Protein AF-A0A7S3Q8K6-F1 (afdb_monomer_lite)

Foldseek 3Di:
DVPDDPVVVVVVLVVLLVVCVVPLVADHLLLLCLLVVLLVLVVVVVVPPPDDPPDDPVVVVVSVVVNLVSLLSSLLSLLVLLLNLLSLLLVLLVLLLCLLVPQPPPVVPPPPPPPPDDDDDDDDDDDDDDDDDDDDDDDDPDDDQPDWPQDQPLVVLVVPVPPDPDDPVNVVVLSVVLVVLSVLLSVLSVVSSVLSVVLSVLSVVCVDPPDCLSVVVDLVSLVVSLVSLVVNLVSCVCVQVSLLSNVVSLVSNLVSVVPPPPPPPPPPDDDPDPPPPPSSVSSVVSDDLVSSLSSVLSSVSSNLSSQQSNQVSVVNSSRQKDAQDFPVVLLVLLQVLLQLQLCVQQVAWAAEAEAEDDDDPPDDPPPPPPPPDPPDCPPPPDTDTFIGRSVLSSLLSNLLSNVQRVQQSCQLVVVPPVDDPPPPVPPPDHGHHWYWYWYQDPVNFWTKTKTWHLGPALDCPLVPSVSPPPPPPVPDDPDPDPPVVVVVVSQVLLLRAQNFSPSIADRPPVCVVPPDPRHDDSRHSSHSNNSSQSSLVSQVKGKGKDWFWLDDDCPPPPPPCPPPPPPDSGRSTHMMIMITHTGPVPPVVSD

Radius of gyration: 29.67 Å; chains: 1; bounding box: 73×96×72 Å

Structure (mmCIF, N/CA/C/O backbone):
data_AF-A0A7S3Q8K6-F1
#
_entry.id   AF-A0A7S3Q8K6-F1
#
loop_
_atom_site.group_PDB
_atom_site.id
_atom_site.type_symbol
_atom_site.label_atom_id
_atom_site.label_alt_id
_atom_site.label_comp_id
_atom_site.label_asym_id
_atom_site.label_entity_id
_atom_site.label_seq_id
_atom_site.pdbx_PDB_ins_code
_atom_site.Cartn_x
_atom_site.Cartn_y
_atom_site.Cartn_z
_atom_site.occupancy
_atom_site.B_iso_or_equiv
_atom_site.auth_seq_id
_atom_site.auth_comp_id
_atom_site.auth_asym_id
_atom_site.auth_atom_id
_atom_site.pdbx_PDB_model_num
ATOM 1 N N . MET A 1 1 ? -14.449 27.231 9.984 1.00 42.22 1 MET A N 1
ATOM 2 C CA . MET A 1 1 ? -13.108 27.428 9.385 1.00 42.22 1 MET A CA 1
ATOM 3 C C . MET A 1 1 ? -13.093 28.209 8.059 1.00 42.22 1 MET A C 1
ATOM 5 O O . MET A 1 1 ? -12.146 28.959 7.865 1.00 42.22 1 MET A O 1
ATOM 9 N N . ASN A 1 2 ? -14.079 28.107 7.148 1.00 32.09 2 ASN A N 1
ATOM 10 C CA . ASN A 1 2 ? -14.078 28.742 5.793 1.00 32.09 2 ASN A CA 1
ATOM 11 C C . ASN A 1 2 ? -14.050 30.275 5.711 1.00 32.09 2 ASN A C 1
ATOM 13 O O . ASN A 1 2 ? -13.912 30.811 4.622 1.00 32.09 2 ASN A O 1
ATOM 17 N N . LYS A 1 3 ? -14.117 30.974 6.846 1.00 50.56 3 LYS A N 1
ATOM 18 C CA . LYS A 1 3 ? -14.013 32.439 6.912 1.00 50.56 3 LYS A CA 1
ATOM 19 C C . LYS A 1 3 ? -12.673 32.940 7.462 1.00 50.56 3 LYS A C 1
ATOM 21 O O . LYS A 1 3 ? -12.467 34.145 7.524 1.00 50.56 3 LYS A O 1
ATOM 26 N N . LEU A 1 4 ? -11.785 32.041 7.897 1.00 43.62 4 LEU A N 1
ATOM 27 C CA . LEU A 1 4 ? -10.472 32.429 8.409 1.00 43.62 4 LEU A CA 1
ATOM 28 C C . LEU A 1 4 ? -9.488 32.633 7.248 1.00 43.62 4 LEU A C 1
ATOM 30 O O . LEU A 1 4 ? -9.479 31.808 6.330 1.00 43.62 4 LEU A O 1
ATOM 34 N N . PRO A 1 5 ? -8.641 33.677 7.299 1.00 60.69 5 PRO A N 1
ATOM 35 C CA . PRO A 1 5 ? -7.543 33.853 6.361 1.00 60.69 5 PRO A CA 1
ATOM 36 C C . PRO A 1 5 ? -6.658 32.594 6.297 1.00 60.69 5 PRO A C 1
ATOM 38 O O . PRO A 1 5 ? -6.371 32.019 7.354 1.00 60.69 5 PRO A O 1
ATOM 41 N N . PRO A 1 6 ? -6.171 32.191 5.106 1.00 50.78 6 PRO A N 1
ATOM 42 C CA . PRO A 1 6 ? -5.365 30.978 4.921 1.00 50.78 6 PRO A CA 1
ATOM 43 C C . PRO A 1 6 ? -4.193 30.865 5.900 1.00 50.78 6 PRO A C 1
ATOM 45 O O . PRO A 1 6 ? -3.939 29.801 6.446 1.00 50.78 6 PRO A O 1
ATOM 48 N N . ARG A 1 7 ? -3.552 31.996 6.213 1.00 44.56 7 ARG A N 1
ATOM 49 C CA . ARG A 1 7 ? -2.407 32.086 7.129 1.00 44.56 7 ARG A CA 1
ATOM 50 C C . ARG A 1 7 ? -2.753 31.761 8.589 1.00 44.56 7 ARG A C 1
ATOM 52 O O . ARG A 1 7 ? -1.961 31.147 9.288 1.00 44.56 7 ARG A O 1
ATOM 59 N N . ILE A 1 8 ? -3.950 32.137 9.047 1.00 52.38 8 ILE A N 1
ATOM 60 C CA . ILE A 1 8 ? -4.422 31.831 10.410 1.00 52.38 8 ILE A CA 1
ATOM 61 C C . ILE A 1 8 ? -4.843 30.363 10.504 1.00 52.38 8 ILE A C 1
ATOM 63 O O . ILE A 1 8 ? -4.612 29.712 11.520 1.00 52.38 8 ILE A O 1
ATOM 67 N N . ARG A 1 9 ? -5.429 29.829 9.427 1.00 62.19 9 ARG A N 1
ATOM 68 C CA . ARG A 1 9 ? -5.769 28.408 9.338 1.00 62.19 9 ARG A CA 1
ATOM 69 C C . ARG A 1 9 ? -4.509 27.534 9.326 1.00 62.19 9 ARG A C 1
ATOM 71 O O . ARG A 1 9 ? -4.466 26.568 10.077 1.00 62.19 9 ARG A O 1
ATOM 78 N N . ALA A 1 10 ? -3.496 27.918 8.548 1.00 55.72 10 ALA A N 1
ATOM 79 C CA . ALA A 1 10 ? -2.195 27.256 8.516 1.00 55.72 10 ALA A CA 1
ATOM 80 C C . ALA A 1 10 ? -1.530 27.271 9.898 1.00 55.72 10 ALA A C 1
ATOM 82 O O . ALA A 1 10 ? -1.196 26.211 10.402 1.00 55.72 10 ALA A O 1
ATOM 83 N N . ASN A 1 11 ? -1.477 28.421 10.583 1.00 51.22 11 ASN A N 1
ATOM 84 C CA . ASN A 1 11 ? -0.905 28.491 11.932 1.00 51.22 11 ASN A CA 1
ATOM 85 C C . ASN A 1 11 ? -1.655 27.613 12.950 1.00 51.22 11 ASN A C 1
ATOM 87 O O . ASN A 1 11 ? -1.021 26.978 13.787 1.00 51.22 11 ASN A O 1
ATOM 91 N N . LEU A 1 12 ? -2.992 27.545 12.903 1.00 56.09 12 LEU A N 1
ATOM 92 C CA . LEU A 1 12 ? -3.768 26.673 13.802 1.00 56.09 12 LEU A CA 1
ATOM 93 C C . LEU A 1 12 ? -3.496 25.183 13.546 1.00 56.09 12 LEU A C 1
ATOM 95 O O . LEU A 1 12 ? -3.370 24.415 14.499 1.00 56.09 12 LEU A O 1
ATOM 99 N N . LEU A 1 13 ? -3.370 24.788 12.277 1.00 55.34 13 LEU A N 1
ATOM 100 C CA . LEU A 1 13 ? -3.016 23.421 11.888 1.00 55.34 13 LEU A CA 1
ATOM 101 C C . LEU A 1 13 ? -1.564 23.091 12.258 1.00 55.34 13 LEU A C 1
ATOM 103 O O . LEU A 1 13 ? -1.301 22.029 12.813 1.00 55.34 13 LEU A O 1
ATOM 107 N N . GLU A 1 14 ? -0.643 24.027 12.050 1.00 53.69 14 GLU A N 1
ATOM 108 C CA . GLU A 1 14 ? 0.784 23.883 12.334 1.00 53.69 14 GLU A CA 1
ATOM 109 C C . GLU A 1 14 ? 1.073 23.796 13.842 1.00 53.69 14 GLU A C 1
ATOM 111 O O . GLU A 1 14 ? 1.878 22.975 14.282 1.00 53.69 14 GLU A O 1
ATOM 116 N N . THR A 1 15 ? 0.363 24.578 14.665 1.00 54.69 15 THR A N 1
ATOM 117 C CA . THR A 1 15 ? 0.493 24.510 16.134 1.00 54.69 15 THR A CA 1
ATOM 118 C C . THR A 1 15 ? -0.028 23.175 16.676 1.00 54.69 15 THR A C 1
ATOM 120 O O . THR A 1 15 ? 0.533 22.638 17.629 1.00 54.69 15 THR A O 1
ATOM 123 N N . SER A 1 16 ? -1.066 22.613 16.045 1.00 52.41 16 SER A N 1
ATOM 124 C CA . SER A 1 16 ? -1.555 21.264 16.349 1.00 52.41 16 SER A CA 1
ATOM 125 C C . SER A 1 16 ? -0.535 20.200 15.913 1.00 52.41 16 SER A C 1
ATOM 127 O O . SER A 1 16 ? -0.151 19.343 16.709 1.00 52.41 16 SER A O 1
ATOM 129 N N . ALA A 1 17 ? -0.005 20.305 14.689 1.00 50.56 17 ALA A N 1
ATOM 130 C CA . ALA A 1 17 ? 0.913 19.332 14.095 1.00 50.56 17 ALA A CA 1
ATOM 131 C C . ALA A 1 17 ? 2.266 19.225 14.826 1.00 50.56 17 ALA A C 1
ATOM 133 O O . ALA A 1 17 ? 2.722 18.114 15.104 1.00 50.56 17 ALA A O 1
ATOM 134 N N . ARG A 1 18 ? 2.881 20.350 15.225 1.00 50.09 18 ARG A N 1
ATOM 135 C CA . ARG A 1 18 ? 4.194 20.356 15.910 1.00 50.09 18 ARG A CA 1
ATOM 136 C C . ARG A 1 18 ? 4.176 19.677 17.288 1.00 50.09 18 ARG A C 1
ATOM 138 O O . ARG A 1 18 ? 5.214 19.215 17.758 1.00 50.09 18 ARG A O 1
ATOM 145 N N . GLY A 1 19 ? 3.014 19.577 17.939 1.00 52.34 19 GLY A N 1
ATOM 146 C CA . GLY A 1 19 ? 2.851 18.814 19.184 1.00 52.34 19 GLY A CA 1
ATOM 147 C C . GLY A 1 19 ? 2.767 17.292 18.985 1.00 52.34 19 GLY A C 1
ATOM 148 O O . GLY A 1 19 ? 3.003 16.540 19.929 1.00 52.34 19 GLY A O 1
ATOM 149 N N . LEU A 1 20 ? 2.451 16.834 17.768 1.00 52.62 20 LEU A N 1
ATOM 150 C CA . LEU A 1 20 ? 2.097 15.444 17.440 1.00 52.62 20 LEU A CA 1
ATOM 151 C C . LEU A 1 20 ? 3.208 14.665 16.712 1.00 52.62 20 LEU A C 1
ATOM 153 O O . LEU A 1 20 ? 3.202 13.430 16.693 1.00 52.62 20 LEU A O 1
ATOM 157 N N . GLU A 1 21 ? 4.192 15.362 16.146 1.00 46.91 21 GLU A N 1
ATOM 158 C CA . GLU A 1 21 ? 5.184 14.795 15.222 1.00 46.91 21 GLU A CA 1
ATOM 159 C C . GLU A 1 21 ? 6.129 13.755 15.862 1.00 46.91 21 GLU A C 1
ATOM 161 O O . GLU A 1 21 ? 6.560 12.811 15.204 1.00 46.91 21 GLU A O 1
ATOM 166 N N . ARG A 1 22 ? 6.368 13.819 17.182 1.00 48.41 22 ARG A N 1
ATOM 167 C CA . ARG A 1 22 ? 7.194 12.815 17.894 1.00 48.41 22 ARG A CA 1
ATOM 168 C C . ARG A 1 22 ? 6.518 11.445 18.055 1.00 48.41 22 ARG A C 1
ATOM 170 O O . ARG A 1 22 ? 7.183 10.493 18.456 1.00 48.41 22 ARG A O 1
ATOM 177 N N . THR A 1 23 ? 5.225 11.328 17.747 1.00 49.00 23 THR A N 1
ATOM 178 C CA . THR A 1 23 ? 4.439 10.091 17.919 1.00 49.00 23 THR A CA 1
ATOM 179 C C . THR A 1 23 ? 3.960 9.443 16.620 1.00 49.00 23 THR A C 1
ATOM 181 O O . THR A 1 23 ? 3.439 8.339 16.684 1.00 49.00 23 THR A O 1
ATOM 184 N N . ALA A 1 24 ? 4.142 10.064 15.450 1.00 50.25 24 ALA A N 1
ATOM 185 C CA . ALA A 1 24 ? 3.510 9.595 14.208 1.00 50.25 24 ALA A CA 1
ATOM 186 C C . ALA A 1 24 ? 4.113 8.290 13.633 1.00 50.25 24 ALA A C 1
ATOM 188 O O . ALA A 1 24 ? 3.388 7.459 13.079 1.00 50.25 24 ALA A O 1
ATOM 189 N N . ASN A 1 25 ? 5.423 8.073 13.819 1.00 47.22 25 ASN A N 1
ATOM 190 C CA . ASN A 1 25 ? 6.158 6.971 13.173 1.00 47.22 25 ASN A CA 1
ATOM 191 C C . ASN A 1 25 ? 6.087 5.627 13.912 1.00 47.22 25 ASN A C 1
ATOM 193 O O . ASN A 1 25 ? 6.536 4.609 13.388 1.00 47.22 25 ASN A O 1
ATOM 197 N N . LYS A 1 26 ? 5.508 5.599 15.112 1.00 60.53 26 LYS A N 1
ATOM 198 C CA . LYS A 1 26 ? 5.136 4.365 15.808 1.00 60.53 26 LYS A CA 1
ATOM 199 C C . LYS A 1 26 ? 3.640 4.421 16.039 1.00 60.53 26 LYS A C 1
ATOM 201 O O . LYS A 1 26 ? 3.108 5.480 16.351 1.00 60.53 26 LYS A O 1
ATOM 206 N N . TRP A 1 27 ? 2.954 3.295 15.889 1.00 65.25 27 TRP A N 1
ATOM 207 C CA . TRP A 1 27 ? 1.574 3.205 16.345 1.00 65.25 27 TRP A CA 1
ATOM 208 C C . TRP A 1 27 ? 1.502 3.718 17.779 1.00 65.25 27 TRP A C 1
ATOM 210 O O . TRP A 1 27 ? 2.270 3.262 18.632 1.00 65.25 27 TRP A O 1
ATOM 220 N N . SER A 1 28 ? 0.630 4.694 18.048 1.00 71.00 28 SER A N 1
ATOM 221 C CA . SER A 1 28 ? 0.503 5.180 19.414 1.00 71.00 28 SER A CA 1
ATOM 222 C C . SER A 1 28 ? 0.122 3.988 20.292 1.00 71.00 28 SER A C 1
ATOM 224 O O . SER A 1 28 ? -0.786 3.226 19.950 1.00 71.00 28 SER A O 1
ATOM 226 N N . LEU A 1 29 ? 0.815 3.801 21.423 1.00 62.38 29 LEU A N 1
ATOM 227 C CA . LEU A 1 29 ? 0.510 2.712 22.365 1.00 62.38 29 LEU A CA 1
ATOM 228 C C . LEU A 1 29 ? -0.980 2.702 22.733 1.00 62.38 29 LEU A C 1
ATOM 230 O O . LEU A 1 29 ? -1.566 1.655 22.959 1.00 62.38 29 LEU A O 1
ATOM 234 N N . ARG A 1 30 ? -1.621 3.878 22.706 1.00 67.50 30 ARG A N 1
ATOM 235 C CA . ARG A 1 30 ? -3.065 4.048 22.885 1.00 67.50 30 ARG A CA 1
ATOM 236 C C . ARG A 1 30 ? -3.895 3.405 21.775 1.00 67.50 30 ARG A C 1
ATOM 238 O O . ARG A 1 30 ? -4.901 2.789 22.097 1.00 67.50 30 ARG A O 1
ATOM 245 N N . SER A 1 31 ? -3.501 3.537 20.510 1.00 72.25 31 SER A N 1
ATOM 246 C CA . SER A 1 31 ? -4.203 2.914 19.380 1.00 72.25 31 SER A CA 1
ATOM 247 C C . SER A 1 31 ? -4.025 1.401 19.378 1.00 72.25 31 SER A C 1
ATOM 249 O O . SER A 1 31 ? -5.006 0.681 19.223 1.00 72.25 31 SER A O 1
ATOM 251 N N . LEU A 1 32 ? -2.806 0.914 19.639 1.00 71.88 32 LEU A N 1
ATOM 252 C CA . LEU A 1 32 ? -2.547 -0.521 19.798 1.00 71.88 32 LEU A CA 1
ATOM 253 C C . LEU A 1 32 ? -3.341 -1.098 20.974 1.00 71.88 32 LEU A C 1
ATOM 255 O O . LEU A 1 32 ? -4.030 -2.102 20.819 1.00 71.88 32 LEU A O 1
ATOM 259 N N . ALA A 1 33 ? -3.324 -0.418 22.122 1.00 71.12 33 ALA A N 1
ATOM 260 C CA . ALA A 1 33 ? -4.120 -0.808 23.278 1.00 71.12 33 ALA A CA 1
ATOM 261 C C . ALA A 1 33 ? -5.624 -0.765 22.977 1.00 71.12 33 ALA A C 1
ATOM 263 O O . ALA A 1 33 ? -6.343 -1.659 23.407 1.00 71.12 33 ALA A O 1
ATOM 264 N N . ALA A 1 34 ? -6.113 0.227 22.227 1.00 71.25 34 ALA A N 1
ATOM 265 C CA . ALA A 1 34 ? -7.521 0.312 21.842 1.00 71.25 34 ALA A CA 1
ATOM 266 C C . ALA A 1 34 ? -7.939 -0.852 20.930 1.00 71.25 34 ALA A C 1
ATOM 268 O O . ALA A 1 34 ? -9.002 -1.430 21.150 1.00 71.25 34 ALA A O 1
ATOM 269 N N . MET A 1 35 ? -7.090 -1.238 19.972 1.00 75.12 35 MET A N 1
ATOM 270 C CA . MET A 1 35 ? -7.320 -2.422 19.137 1.00 75.12 35 MET A CA 1
ATOM 271 C C . MET A 1 35 ? -7.291 -3.717 19.960 1.00 75.12 35 MET A C 1
ATOM 273 O O . MET A 1 35 ? -8.121 -4.596 19.745 1.00 75.12 35 MET A O 1
ATOM 277 N N . ASN A 1 36 ? -6.380 -3.823 20.934 1.00 73.06 36 ASN A N 1
ATOM 278 C CA . ASN A 1 36 ? -6.221 -5.022 21.762 1.00 73.06 36 ASN A CA 1
ATOM 279 C C . ASN A 1 36 ? -7.318 -5.167 22.841 1.00 73.06 36 ASN A C 1
ATOM 281 O O . ASN A 1 36 ? -7.787 -6.266 23.131 1.00 73.06 36 ASN A O 1
ATOM 285 N N . MET A 1 37 ? -7.791 -4.055 23.420 1.00 70.94 37 MET A N 1
ATOM 286 C CA . MET A 1 37 ? -8.821 -4.042 24.473 1.00 70.94 37 MET A CA 1
ATOM 287 C C . MET A 1 37 ? -10.112 -4.764 24.065 1.00 70.94 37 MET A C 1
ATOM 289 O O . MET A 1 37 ? -10.797 -5.309 24.932 1.00 70.94 37 MET A O 1
ATOM 293 N N . ASN A 1 38 ? -10.442 -4.776 22.772 1.00 62.66 38 ASN A N 1
ATOM 294 C CA . ASN A 1 38 ? -11.654 -5.418 22.274 1.00 62.66 38 ASN A CA 1
ATOM 295 C C . ASN A 1 38 ? -11.494 -6.930 22.032 1.00 62.66 38 ASN A C 1
ATOM 297 O O . ASN A 1 38 ? -12.468 -7.672 22.164 1.00 62.66 38 ASN A O 1
ATOM 301 N N . VAL A 1 39 ? -10.275 -7.393 21.739 1.00 64.56 39 VAL A N 1
ATOM 302 C CA . VAL A 1 39 ? -9.968 -8.822 21.556 1.00 64.56 39 VAL A CA 1
ATOM 303 C C . VAL A 1 39 ? -10.173 -9.568 22.879 1.00 64.56 39 VAL A C 1
ATOM 305 O O . VAL A 1 39 ? -11.011 -10.465 22.976 1.00 64.56 39 VAL A O 1
ATOM 308 N N . ASN A 1 40 ? -9.537 -9.081 23.948 1.00 65.31 40 ASN A N 1
ATOM 309 C CA . ASN A 1 40 ? -9.580 -9.704 25.276 1.00 65.31 40 ASN A CA 1
ATOM 310 C C . ASN A 1 40 ? -10.982 -9.732 25.917 1.00 65.31 40 ASN A C 1
ATOM 312 O O . ASN A 1 40 ? -11.288 -10.611 26.728 1.00 65.31 40 ASN A O 1
ATOM 316 N N . ALA A 1 41 ? -11.834 -8.745 25.616 1.00 65.75 41 ALA A N 1
ATOM 317 C CA . ALA A 1 41 ? -13.193 -8.689 26.157 1.00 65.75 41 ALA A CA 1
ATOM 318 C C . ALA A 1 41 ? -14.074 -9.820 25.601 1.00 65.75 41 ALA A C 1
ATOM 320 O O . ALA A 1 41 ? -14.895 -10.383 26.328 1.00 65.75 41 ALA A O 1
ATOM 321 N N . ASN A 1 42 ? -13.864 -10.179 24.335 1.00 59.41 42 ASN A N 1
ATOM 322 C CA . ASN A 1 42 ? -14.676 -11.156 23.620 1.00 59.41 42 ASN A CA 1
ATOM 323 C C . ASN A 1 42 ? -14.200 -12.599 23.813 1.00 59.41 42 ASN A C 1
ATOM 325 O O . ASN A 1 42 ? -15.044 -13.484 23.925 1.00 59.41 42 ASN A O 1
ATOM 329 N N . GLU A 1 43 ? -12.896 -12.855 23.950 1.00 65.94 43 GLU A N 1
ATOM 330 C CA . GLU A 1 43 ? -12.400 -14.200 24.297 1.00 65.94 43 GLU A CA 1
ATOM 331 C C . GLU A 1 43 ? -13.011 -14.706 25.611 1.00 65.94 43 GLU A C 1
ATOM 333 O O . GLU A 1 43 ? -13.477 -15.844 25.705 1.00 65.94 43 GLU A O 1
ATOM 338 N N . LYS A 1 44 ? -13.133 -13.822 26.611 1.00 66.00 44 LYS A N 1
ATOM 339 C CA . LYS A 1 44 ? -13.817 -14.135 27.877 1.00 66.00 44 LYS A CA 1
ATOM 340 C C . LYS A 1 44 ? -15.310 -14.431 27.691 1.00 66.00 44 LYS A C 1
ATOM 342 O O . LYS A 1 44 ? -15.871 -15.234 28.442 1.00 66.00 44 LYS A O 1
ATOM 347 N N . ALA A 1 45 ? -15.962 -13.802 26.714 1.00 63.22 45 ALA A N 1
ATOM 348 C CA . ALA A 1 45 ? -17.364 -14.065 26.394 1.00 63.22 45 ALA A CA 1
ATOM 349 C C . ALA A 1 45 ? -17.544 -15.426 25.697 1.00 63.22 45 ALA A C 1
ATOM 351 O O . ALA A 1 45 ? -18.447 -16.175 26.066 1.00 63.22 45 ALA A O 1
ATOM 352 N N . CYS A 1 46 ? -16.660 -15.792 24.763 1.00 59.28 46 CYS A N 1
ATOM 353 C CA . CYS A 1 46 ? -16.692 -17.098 24.096 1.00 59.28 46 CYS A CA 1
ATOM 354 C C . CYS A 1 46 ? -16.389 -18.254 25.064 1.00 59.28 46 CYS A C 1
ATOM 356 O O . CYS A 1 46 ? -17.116 -19.248 25.079 1.00 59.28 46 CYS A O 1
ATOM 358 N N . ALA A 1 47 ? -15.389 -18.105 25.939 1.00 66.69 47 ALA A N 1
ATOM 359 C CA . ALA A 1 47 ? -15.010 -19.143 26.903 1.00 66.69 47 ALA A CA 1
ATOM 360 C C . ALA A 1 47 ? -16.083 -19.418 27.983 1.00 66.69 47 ALA A C 1
ATOM 362 O O . ALA A 1 47 ? -16.112 -20.496 28.574 1.00 66.69 47 ALA A O 1
ATOM 363 N N . SER A 1 48 ? -16.988 -18.467 28.248 1.00 62.25 48 SER A N 1
ATOM 364 C CA . SER A 1 48 ? -18.025 -18.590 29.289 1.00 62.25 48 SER A CA 1
ATOM 365 C C . SER A 1 48 ? -19.366 -19.159 28.797 1.00 62.25 48 SER A C 1
ATOM 367 O O . SER A 1 48 ? -20.268 -19.393 29.605 1.00 62.25 48 SER A O 1
ATOM 369 N N . GLY A 1 49 ? -19.506 -19.444 27.497 1.00 55.88 49 GLY A N 1
ATOM 370 C CA . GLY A 1 49 ? -20.770 -19.850 26.870 1.00 55.88 49 GLY A CA 1
ATOM 371 C C . GLY A 1 49 ? -21.300 -21.251 27.217 1.00 55.88 49 GLY A C 1
ATOM 372 O O . GLY A 1 49 ? -22.430 -21.568 26.848 1.00 55.88 49 GLY A O 1
ATOM 373 N N . ALA A 1 50 ? -20.543 -22.096 27.925 1.00 56.25 50 ALA A N 1
ATOM 374 C CA . ALA A 1 50 ? -20.866 -23.524 28.013 1.00 56.25 50 ALA A CA 1
ATOM 375 C C . ALA A 1 50 ? -21.676 -23.985 29.247 1.00 56.25 50 ALA A C 1
ATOM 377 O O . ALA A 1 50 ? -22.223 -25.084 29.198 1.00 56.25 50 ALA A O 1
ATOM 378 N N . THR A 1 51 ? -21.804 -23.224 30.348 1.00 54.50 51 THR A N 1
ATOM 379 C CA . THR A 1 51 ? -22.238 -23.855 31.627 1.00 54.50 51 THR A CA 1
ATOM 380 C C . THR A 1 51 ? -23.319 -23.179 32.478 1.00 54.50 51 THR A C 1
ATOM 382 O O . THR A 1 51 ? -23.635 -23.718 33.536 1.00 54.50 51 THR A O 1
ATOM 385 N N . SER A 1 52 ? -23.998 -22.094 32.076 1.00 54.00 52 SER A N 1
ATOM 386 C CA . SER A 1 52 ? -25.091 -21.577 32.931 1.00 54.00 52 SER A CA 1
ATOM 387 C C . SER A 1 52 ? -26.235 -20.879 32.194 1.00 54.00 52 SER A C 1
ATOM 389 O O . SER A 1 52 ? -26.194 -19.684 31.910 1.00 54.00 52 SER A O 1
ATOM 391 N N . LYS A 1 53 ? -27.334 -21.616 31.969 1.00 62.94 53 LYS A N 1
ATOM 392 C CA . LYS A 1 53 ? -28.615 -21.088 31.450 1.00 62.94 53 LYS A CA 1
ATOM 393 C C . LYS A 1 53 ? -29.363 -20.168 32.435 1.00 62.94 53 LYS A C 1
ATOM 395 O O . LYS A 1 53 ? -30.433 -19.672 32.099 1.00 62.94 53 LYS A O 1
ATOM 400 N N . HIS A 1 54 ? -28.811 -19.907 33.622 1.00 62.81 54 HIS A N 1
ATOM 401 C CA . HIS A 1 54 ? -29.418 -19.049 34.647 1.00 62.81 54 HIS A CA 1
ATOM 402 C C . HIS A 1 54 ? -28.613 -17.777 34.938 1.00 62.81 54 HIS A C 1
ATOM 404 O O . HIS A 1 54 ? -28.681 -17.221 36.036 1.00 62.81 54 HIS A O 1
ATOM 410 N N . MET A 1 55 ? -27.879 -17.265 33.948 1.00 58.69 55 MET A N 1
ATOM 411 C CA . MET A 1 55 ? -27.290 -15.936 34.074 1.00 58.69 55 MET A CA 1
ATOM 412 C C . MET A 1 55 ? -28.397 -14.879 34.220 1.00 58.69 55 MET A C 1
ATOM 414 O O . MET A 1 55 ? -29.265 -14.707 33.366 1.00 58.69 55 MET A O 1
ATOM 418 N N . ASN A 1 56 ? -28.372 -14.191 35.358 1.00 76.38 56 ASN A N 1
ATOM 419 C CA . ASN A 1 56 ? -29.369 -13.218 35.781 1.00 76.38 56 ASN A CA 1
ATOM 420 C C . ASN A 1 56 ? -29.462 -12.064 34.756 1.00 76.38 56 ASN A C 1
ATOM 422 O O . ASN A 1 56 ? -28.442 -11.475 34.396 1.00 76.38 56 ASN A O 1
ATOM 426 N N . ILE A 1 57 ? -30.674 -11.697 34.315 1.00 81.69 57 ILE A N 1
ATOM 427 C CA . ILE A 1 57 ? -30.942 -10.592 33.363 1.00 81.69 57 ILE A CA 1
ATOM 428 C C . ILE A 1 57 ? -30.215 -9.295 33.774 1.00 81.69 57 ILE A C 1
ATOM 430 O O . ILE A 1 57 ? -29.791 -8.509 32.924 1.00 81.69 57 ILE A O 1
ATOM 434 N N . GLN A 1 58 ? -30.017 -9.073 35.077 1.00 79.56 58 GLN A N 1
ATOM 435 C CA . GLN A 1 58 ? -29.260 -7.930 35.591 1.00 79.56 58 GLN A CA 1
ATOM 436 C C . GLN A 1 58 ? -27.758 -7.985 35.258 1.00 79.56 58 GLN A C 1
ATOM 438 O O . GLN A 1 58 ? -27.171 -6.947 34.949 1.00 79.56 58 GLN A O 1
ATOM 443 N N . GLN A 1 59 ? -27.134 -9.168 35.268 1.00 81.31 59 GLN A N 1
ATOM 444 C CA . GLN A 1 59 ? -25.725 -9.340 34.892 1.00 81.31 59 GLN A CA 1
ATOM 445 C C . GLN A 1 59 ? -25.520 -9.106 33.391 1.00 81.31 59 GLN A C 1
ATOM 447 O O . GLN A 1 59 ? -24.582 -8.405 33.023 1.00 81.31 59 GLN A O 1
ATOM 452 N N . SER A 1 60 ? -26.439 -9.581 32.540 1.00 79.94 60 SER A N 1
ATOM 453 C CA . SER A 1 60 ? -26.422 -9.295 31.094 1.00 79.94 60 SER A CA 1
ATOM 454 C C . SER A 1 60 ? -26.516 -7.788 30.805 1.00 79.94 60 SER A C 1
ATOM 456 O O . SER A 1 60 ? -25.715 -7.251 30.039 1.00 79.94 60 SER A O 1
ATOM 458 N N . LYS A 1 61 ? -27.427 -7.065 31.478 1.00 81.88 61 LYS A N 1
ATOM 459 C CA . LYS A 1 61 ? -27.545 -5.602 31.329 1.00 81.88 61 LYS A CA 1
ATOM 460 C C . LYS A 1 61 ? -26.284 -4.863 31.786 1.00 81.88 61 LYS A C 1
ATOM 462 O O . LYS A 1 61 ? -25.861 -3.920 31.120 1.00 81.88 61 LYS A O 1
ATOM 467 N N . LYS A 1 62 ? -25.676 -5.293 32.897 1.00 81.50 62 LYS A N 1
ATOM 468 C CA . LYS A 1 62 ? -24.439 -4.700 33.426 1.00 81.50 62 LYS A CA 1
ATOM 469 C C . LYS A 1 62 ? -23.231 -4.981 32.526 1.00 81.50 62 LYS A C 1
ATOM 471 O O . LYS A 1 62 ? -22.398 -4.094 32.364 1.00 81.50 62 LYS A O 1
ATOM 476 N N . GLN A 1 63 ? -23.152 -6.170 31.927 1.00 81.31 63 GLN A N 1
ATOM 477 C CA . GLN A 1 63 ? -22.106 -6.513 30.963 1.00 81.31 63 GLN A CA 1
ATOM 478 C C . GLN A 1 63 ? -22.231 -5.658 29.698 1.00 81.31 63 GLN A C 1
ATOM 480 O O . GLN A 1 63 ? -21.297 -4.939 29.368 1.00 81.31 63 GLN A O 1
ATOM 485 N N . LYS A 1 64 ? -23.432 -5.574 29.111 1.00 80.69 64 LYS A N 1
ATOM 486 C CA . LYS A 1 64 ? -23.695 -4.724 27.938 1.00 80.69 64 LYS A CA 1
ATOM 487 C C . LYS A 1 64 ? -23.344 -3.247 28.168 1.00 80.69 64 LYS A C 1
ATOM 489 O O . LYS A 1 64 ? -22.857 -2.574 27.268 1.00 80.69 64 LYS A O 1
ATOM 494 N N . GLN A 1 65 ? -23.579 -2.722 29.374 1.00 77.19 65 GLN A N 1
ATOM 495 C CA . GLN A 1 65 ? -23.164 -1.357 29.723 1.00 77.19 65 GLN A CA 1
ATOM 496 C C . GLN A 1 65 ? -21.640 -1.191 29.782 1.00 77.19 65 GLN A C 1
ATOM 498 O O . GLN A 1 65 ? -21.135 -0.144 29.380 1.00 77.19 65 GLN A O 1
ATOM 503 N N . ARG A 1 66 ? -20.908 -2.198 30.275 1.00 80.56 66 ARG A N 1
ATOM 504 C CA . ARG A 1 66 ? -19.437 -2.181 30.300 1.00 80.56 66 ARG A CA 1
ATOM 505 C C . ARG A 1 66 ? -18.854 -2.259 28.894 1.00 80.56 66 ARG A C 1
ATOM 507 O O . ARG A 1 66 ? -17.951 -1.483 28.597 1.00 80.56 66 ARG A O 1
ATOM 514 N N . ASP A 1 67 ? -19.415 -3.118 28.050 1.00 81.62 67 ASP A N 1
ATOM 515 C CA . ASP A 1 67 ? -18.986 -3.276 26.659 1.00 81.62 67 ASP A CA 1
ATOM 516 C C . ASP A 1 67 ? -19.209 -1.968 25.880 1.00 81.62 67 ASP A C 1
ATOM 518 O O . ASP A 1 67 ? -18.304 -1.463 25.226 1.00 81.62 67 ASP A O 1
ATOM 522 N N . ASN A 1 68 ? -20.358 -1.308 26.064 1.00 80.44 68 ASN A N 1
ATOM 523 C CA . ASN A 1 68 ? -20.610 -0.005 25.440 1.00 80.44 68 ASN A CA 1
ATOM 524 C C . ASN A 1 68 ? -19.607 1.080 25.882 1.00 80.44 68 ASN A C 1
ATOM 526 O O . ASN A 1 68 ? -19.203 1.917 25.074 1.00 80.44 68 ASN A O 1
ATOM 530 N N . ALA A 1 69 ? -19.208 1.087 27.159 1.00 81.56 69 ALA A N 1
ATOM 531 C CA . ALA A 1 69 ? -18.260 2.069 27.684 1.00 81.56 69 ALA A CA 1
ATOM 532 C C . ALA A 1 69 ? -16.836 1.859 27.139 1.00 81.56 69 ALA A C 1
ATOM 534 O O . ALA A 1 69 ? -16.133 2.840 26.878 1.00 81.56 69 ALA A O 1
ATOM 535 N N . SER A 1 70 ? -16.409 0.605 26.939 1.00 86.12 70 SER A N 1
ATOM 536 C CA . SER A 1 70 ? -15.121 0.315 26.300 1.00 86.12 70 SER A CA 1
ATOM 537 C C . SER A 1 70 ? -15.151 0.681 24.816 1.00 86.12 70 SER A C 1
ATOM 539 O O . SER A 1 70 ? -14.244 1.377 24.358 1.00 86.12 70 SER A O 1
ATOM 541 N N . THR A 1 71 ? -16.219 0.332 24.088 1.00 86.62 71 THR A N 1
ATOM 542 C CA . THR A 1 71 ? -16.375 0.682 22.665 1.00 86.62 71 THR A CA 1
ATOM 543 C C . THR A 1 71 ? -16.367 2.195 22.438 1.00 86.62 71 THR A C 1
ATOM 545 O O . THR A 1 71 ? -15.731 2.660 21.494 1.00 86.62 71 THR A O 1
ATOM 548 N N . HIS A 1 72 ? -16.997 2.978 23.323 1.00 91.06 72 HIS A N 1
ATOM 549 C CA . HIS A 1 72 ? -16.949 4.446 23.276 1.00 91.06 72 HIS A CA 1
ATOM 550 C C . HIS A 1 72 ? -15.511 4.973 23.312 1.00 91.06 72 HIS A C 1
ATOM 552 O O . HIS A 1 72 ? -15.099 5.753 22.452 1.00 91.06 72 HIS A O 1
ATOM 558 N N . LYS A 1 73 ? -14.726 4.512 24.292 1.00 90.88 73 LYS A N 1
ATOM 559 C CA . LYS A 1 73 ? -13.342 4.957 24.465 1.00 90.88 73 LYS A CA 1
ATOM 560 C C . LYS A 1 73 ? -12.467 4.547 23.280 1.00 90.88 73 LYS A C 1
ATOM 562 O O . LYS A 1 73 ? -11.617 5.326 22.858 1.00 90.88 73 LYS A O 1
ATOM 567 N N . VAL A 1 74 ? -12.692 3.352 22.728 1.00 90.94 74 VAL A N 1
ATOM 568 C CA . VAL A 1 74 ? -12.023 2.897 21.502 1.00 90.94 74 VAL A CA 1
ATOM 569 C C . VAL A 1 74 ? -12.363 3.832 20.339 1.00 90.94 74 VAL A C 1
ATOM 571 O O . VAL A 1 74 ? -11.449 4.352 19.709 1.00 90.94 74 VAL A O 1
ATOM 574 N N . ALA A 1 75 ? -13.643 4.130 20.102 1.00 93.31 75 ALA A N 1
ATOM 575 C CA . ALA A 1 75 ? -14.079 5.016 19.020 1.00 93.31 75 ALA A CA 1
ATOM 576 C C . ALA A 1 75 ? -13.425 6.405 19.093 1.00 93.31 75 ALA A C 1
ATOM 578 O O . ALA A 1 75 ? -12.920 6.913 18.092 1.00 93.31 75 ALA A O 1
ATOM 579 N N . GLU A 1 76 ? -13.401 7.000 20.288 1.00 93.94 76 GLU A N 1
ATOM 580 C CA . GLU A 1 76 ? -12.774 8.298 20.533 1.00 93.94 76 GLU A CA 1
ATOM 581 C C . GLU A 1 76 ? -11.266 8.266 20.237 1.00 93.94 76 GLU A C 1
ATOM 583 O O . GLU A 1 76 ? -10.753 9.162 19.564 1.00 93.94 76 GLU A O 1
ATOM 588 N N . ILE A 1 77 ? -10.553 7.235 20.707 1.00 94.12 77 ILE A N 1
ATOM 589 C CA . ILE A 1 77 ? -9.109 7.082 20.474 1.00 94.12 77 ILE A CA 1
ATOM 590 C C . ILE A 1 77 ? -8.816 6.922 18.980 1.00 94.12 77 ILE A C 1
ATOM 592 O O . ILE A 1 77 ? -7.953 7.628 18.459 1.00 94.12 77 ILE A O 1
ATOM 596 N N . LEU A 1 78 ? -9.544 6.040 18.287 1.00 94.75 78 LEU A N 1
ATOM 597 C CA . LEU A 1 78 ? -9.331 5.796 16.858 1.00 94.75 78 LEU A CA 1
ATOM 598 C C . LEU A 1 78 ? -9.622 7.051 16.030 1.00 94.75 78 LEU A C 1
ATOM 600 O O . LEU A 1 78 ? -8.849 7.382 15.133 1.00 94.75 78 LEU A O 1
ATOM 604 N N . LEU A 1 79 ? -10.696 7.783 16.342 1.00 95.50 79 LEU A N 1
ATOM 605 C CA . LEU A 1 79 ? -11.041 9.008 15.623 1.00 95.50 79 LEU A CA 1
ATOM 606 C C . LEU A 1 79 ? -10.001 10.116 15.846 1.00 95.50 79 LEU A C 1
ATOM 608 O O . LEU A 1 79 ? -9.639 10.807 14.893 1.00 95.50 79 LEU A O 1
ATOM 612 N N . LYS A 1 80 ? -9.484 10.260 17.075 1.00 94.94 80 LYS A N 1
ATOM 613 C CA . LYS A 1 80 ? -8.380 11.185 17.382 1.00 94.94 80 LYS A CA 1
ATOM 614 C C . LYS A 1 80 ? -7.124 10.831 16.592 1.00 94.94 80 LYS A C 1
ATOM 616 O O . LYS A 1 80 ? -6.540 11.710 15.971 1.00 94.94 80 LYS A O 1
ATOM 621 N N . GLU A 1 81 ? -6.735 9.561 16.564 1.00 95.50 81 GLU A N 1
ATOM 622 C CA . GLU A 1 81 ? -5.559 9.109 15.811 1.00 95.50 81 GLU A CA 1
ATOM 623 C C . GLU A 1 81 ? -5.732 9.321 14.294 1.00 95.50 81 GLU A C 1
ATOM 625 O O . GLU A 1 81 ? -4.814 9.809 13.634 1.00 95.50 81 GLU A O 1
ATOM 630 N N . VAL A 1 82 ? -6.914 9.032 13.734 1.00 96.06 82 VAL A N 1
ATOM 631 C CA . VAL A 1 82 ? -7.216 9.331 12.322 1.00 96.06 82 VAL A CA 1
ATOM 632 C C . VAL A 1 82 ? -7.073 10.827 12.037 1.00 96.06 82 VAL A C 1
ATOM 634 O O . VAL A 1 82 ? -6.450 11.199 11.045 1.00 96.06 82 VAL A O 1
ATOM 637 N N . ASN A 1 83 ? -7.605 11.687 12.906 1.00 95.75 83 ASN A N 1
ATOM 638 C CA . ASN A 1 83 ? -7.524 13.140 12.754 1.00 95.75 83 ASN A CA 1
ATOM 639 C C . ASN A 1 83 ? -6.063 13.640 12.767 1.00 95.75 83 ASN A C 1
ATOM 641 O O . ASN A 1 83 ? -5.668 14.393 11.875 1.00 95.75 83 ASN A O 1
ATOM 645 N N . VAL A 1 84 ? -5.235 13.141 13.693 1.00 95.38 84 VAL A N 1
ATOM 646 C CA . VAL A 1 84 ? -3.791 13.440 13.765 1.00 95.38 84 VAL A CA 1
ATOM 647 C C . VAL A 1 84 ? -3.078 13.087 12.459 1.00 95.38 84 VAL A C 1
ATOM 649 O O . VAL A 1 84 ? -2.337 13.904 11.909 1.00 95.38 84 VAL A O 1
ATOM 652 N N . ARG A 1 85 ? -3.314 11.882 11.932 1.00 95.69 85 ARG A N 1
ATOM 653 C CA . ARG A 1 85 ? -2.679 11.424 10.688 1.00 95.69 85 ARG A CA 1
ATOM 654 C C . ARG A 1 85 ? -3.157 12.218 9.478 1.00 95.69 85 ARG A C 1
ATOM 656 O O . ARG A 1 85 ? -2.346 12.565 8.626 1.00 95.69 85 ARG A O 1
ATOM 663 N N . LEU A 1 86 ? -4.443 12.570 9.420 1.00 95.50 86 LEU A N 1
ATOM 664 C CA . LEU A 1 86 ? -4.982 13.436 8.368 1.00 95.50 86 LEU A CA 1
ATOM 665 C C . LEU A 1 86 ? -4.323 14.821 8.379 1.00 95.50 86 LEU A C 1
ATOM 667 O O . LEU A 1 86 ? -3.991 15.336 7.312 1.00 95.50 86 LEU A O 1
ATOM 671 N N . ALA A 1 87 ? -4.091 15.398 9.562 1.00 94.50 87 ALA A N 1
ATOM 672 C CA . ALA A 1 87 ? -3.365 16.659 9.698 1.00 94.50 87 ALA A CA 1
ATOM 673 C C . ALA A 1 87 ? -1.913 16.538 9.210 1.00 94.50 87 ALA A C 1
ATOM 675 O O . ALA A 1 87 ? -1.450 17.394 8.457 1.00 94.50 87 ALA A O 1
ATOM 676 N N . SER A 1 88 ? -1.216 15.457 9.581 1.00 95.00 88 SER A N 1
ATOM 677 C CA . SER A 1 88 ? 0.156 15.204 9.121 1.00 95.00 88 SER A CA 1
ATOM 678 C C . SER A 1 88 ? 0.234 15.058 7.599 1.00 95.00 88 SER A C 1
ATOM 680 O O . SER A 1 88 ? 1.079 15.685 6.965 1.00 95.00 88 SER A O 1
ATOM 682 N N . GLN A 1 89 ? -0.683 14.306 6.983 1.00 95.38 89 GLN A N 1
ATOM 683 C CA . GLN A 1 89 ? -0.735 14.169 5.524 1.00 95.38 89 GLN A CA 1
ATOM 684 C C . GLN A 1 89 ? -1.009 15.488 4.810 1.00 95.38 89 GLN A C 1
ATOM 686 O O . GLN A 1 89 ? -0.376 15.773 3.797 1.00 95.38 89 GLN A O 1
ATOM 691 N N . HIS A 1 90 ? -1.927 16.298 5.342 1.00 95.06 90 HIS A N 1
ATOM 692 C CA . HIS A 1 90 ? -2.199 17.627 4.809 1.00 95.06 90 HIS A CA 1
ATOM 693 C C . HIS A 1 90 ? -0.938 18.501 4.832 1.00 95.06 90 HIS A C 1
ATOM 695 O O . HIS A 1 90 ? -0.591 19.085 3.806 1.00 95.06 90 HIS A O 1
ATOM 701 N N . GLN A 1 91 ? -0.219 18.534 5.958 1.00 95.12 91 GLN A N 1
ATOM 702 C CA . GLN A 1 91 ? 1.025 19.297 6.073 1.00 95.12 91 GLN A CA 1
ATOM 703 C C . GLN A 1 91 ? 2.088 18.804 5.082 1.00 95.12 91 GLN A C 1
ATOM 705 O O . GLN A 1 91 ? 2.633 19.605 4.331 1.00 95.12 91 GLN A O 1
ATOM 710 N N . LYS A 1 92 ? 2.295 17.486 4.980 1.00 94.62 92 LYS A N 1
ATOM 711 C CA . LYS A 1 92 ? 3.232 16.891 4.012 1.00 94.62 92 LYS A CA 1
ATOM 712 C C . LYS A 1 92 ? 2.895 17.279 2.568 1.00 94.62 92 LYS A C 1
ATOM 714 O O . LYS A 1 92 ? 3.800 17.535 1.778 1.00 94.62 92 LYS A O 1
ATOM 719 N N . CYS A 1 93 ? 1.610 17.359 2.205 1.00 94.44 93 CYS A N 1
ATOM 720 C CA . CYS A 1 93 ? 1.204 17.870 0.892 1.00 94.44 93 CYS A CA 1
ATOM 721 C C . CYS A 1 93 ? 1.636 19.327 0.682 1.00 94.44 93 CYS A C 1
ATOM 723 O O . CYS A 1 93 ? 2.146 19.643 -0.390 1.00 94.44 93 CYS A O 1
ATOM 725 N N . LEU A 1 94 ? 1.456 20.197 1.681 1.00 94.31 94 LEU A N 1
ATOM 726 C CA . LEU A 1 94 ? 1.903 21.592 1.610 1.00 94.31 94 LEU A CA 1
ATOM 727 C C . LEU A 1 94 ? 3.422 21.690 1.439 1.00 94.31 94 LEU A C 1
ATOM 729 O O . LEU A 1 94 ? 3.884 22.434 0.574 1.00 94.31 94 LEU A O 1
ATOM 733 N N . ASP A 1 95 ? 4.178 20.896 2.195 1.00 92.25 95 ASP A N 1
ATOM 734 C CA . ASP A 1 95 ? 5.641 20.892 2.147 1.00 92.25 95 ASP A CA 1
ATOM 735 C C . ASP A 1 95 ? 6.151 20.416 0.776 1.00 92.25 95 ASP A C 1
ATOM 737 O O . ASP A 1 95 ? 7.005 21.063 0.171 1.00 92.25 95 ASP A O 1
ATOM 741 N N . MET A 1 96 ? 5.571 19.342 0.224 1.00 92.94 96 MET A N 1
ATOM 742 C CA . MET A 1 96 ? 5.897 18.864 -1.128 1.00 92.94 96 MET A CA 1
ATOM 743 C C . MET A 1 96 ? 5.527 19.887 -2.212 1.00 92.94 96 MET A C 1
ATOM 745 O O . MET A 1 96 ? 6.256 20.038 -3.191 1.00 92.94 96 MET A O 1
ATOM 749 N N . MET A 1 97 ? 4.414 20.617 -2.061 1.00 93.00 97 MET A N 1
ATOM 750 C CA . MET A 1 97 ? 4.068 21.688 -3.004 1.00 93.00 97 MET A CA 1
ATOM 751 C C . MET A 1 97 ? 5.084 22.825 -2.957 1.00 93.00 97 MET A C 1
ATOM 753 O O . MET A 1 97 ? 5.477 23.298 -4.021 1.00 93.00 97 MET A O 1
ATOM 757 N N . ALA A 1 98 ? 5.508 23.244 -1.761 1.00 91.31 98 ALA A N 1
ATOM 758 C CA . ALA A 1 98 ? 6.529 24.275 -1.601 1.00 91.31 98 ALA A CA 1
ATOM 759 C C . ALA A 1 98 ? 7.843 23.846 -2.272 1.00 91.31 98 ALA A C 1
ATOM 761 O O . ALA A 1 98 ? 8.374 24.586 -3.091 1.00 91.31 98 ALA A O 1
ATOM 762 N N . GLN A 1 99 ? 8.288 22.603 -2.057 1.00 88.62 99 GLN A N 1
ATOM 763 C CA . GLN A 1 99 ? 9.499 22.060 -2.689 1.00 88.62 99 GLN A CA 1
ATOM 764 C C . GLN A 1 99 ? 9.426 22.049 -4.228 1.00 88.62 99 GLN A C 1
ATOM 766 O O . GLN A 1 99 ? 10.401 22.382 -4.900 1.00 88.62 99 GLN A O 1
ATOM 771 N N . ILE A 1 100 ? 8.270 21.705 -4.810 1.00 87.25 100 ILE A N 1
ATOM 772 C CA . ILE A 1 100 ? 8.083 21.720 -6.273 1.00 87.25 100 ILE A CA 1
ATOM 773 C C . ILE A 1 100 ? 7.969 23.155 -6.822 1.00 87.25 100 ILE A C 1
ATOM 775 O O . ILE A 1 100 ? 8.375 23.409 -7.960 1.00 87.25 100 ILE A O 1
ATOM 779 N N . GLN A 1 101 ? 7.408 24.090 -6.050 1.00 89.62 101 GLN A N 1
ATOM 780 C CA . GLN A 1 101 ? 7.269 25.501 -6.434 1.00 89.62 101 GLN A CA 1
ATOM 781 C C . GLN A 1 101 ? 8.587 26.271 -6.350 1.00 89.62 101 GLN A C 1
ATOM 783 O O . GLN A 1 101 ? 8.859 27.080 -7.233 1.00 89.62 101 GLN A O 1
ATOM 788 N N . ASP A 1 102 ? 9.400 25.989 -5.334 1.00 85.31 102 ASP A N 1
ATOM 789 C CA . ASP A 1 102 ? 10.693 26.637 -5.100 1.00 85.31 102 ASP A CA 1
ATOM 790 C C . ASP A 1 102 ? 11.804 26.080 -6.007 1.00 85.31 102 ASP A C 1
ATOM 792 O O . ASP A 1 102 ? 12.927 26.589 -6.008 1.00 85.31 102 ASP A O 1
ATOM 796 N N . SER A 1 103 ? 11.504 25.054 -6.813 1.00 79.19 103 SER A N 1
ATOM 797 C CA . SER A 1 103 ? 12.422 24.551 -7.833 1.00 79.19 103 SER A CA 1
ATOM 798 C C . SER A 1 103 ? 12.767 25.687 -8.807 1.00 79.19 103 SER A C 1
ATOM 800 O O . SER A 1 103 ? 11.853 26.235 -9.432 1.00 79.19 103 SER A O 1
ATOM 802 N N . PRO A 1 104 ? 14.052 26.081 -8.929 1.00 68.50 104 PRO A N 1
ATOM 803 C CA . PRO A 1 104 ? 14.448 27.279 -9.655 1.00 68.50 104 PRO A CA 1
ATOM 804 C C . PRO A 1 104 ? 13.930 27.224 -11.088 1.00 68.50 104 PRO A C 1
ATOM 806 O O . PRO A 1 104 ? 14.253 26.320 -11.861 1.00 68.50 104 PRO A O 1
ATOM 809 N N . ASP A 1 105 ? 13.100 28.207 -11.425 1.00 61.09 105 ASP A N 1
ATOM 810 C CA . ASP A 1 105 ? 12.444 28.276 -12.716 1.00 61.09 105 ASP A CA 1
ATOM 811 C C . ASP A 1 105 ? 13.510 28.416 -13.810 1.00 61.09 105 ASP A C 1
ATOM 813 O O . ASP A 1 105 ? 14.226 29.425 -13.874 1.00 61.09 105 ASP A O 1
ATOM 817 N N . LEU A 1 106 ? 13.599 27.412 -14.692 1.00 57.31 106 LEU A N 1
ATOM 818 C CA . LEU A 1 106 ? 14.428 27.429 -15.904 1.00 57.31 106 LEU A CA 1
ATOM 819 C C . LEU A 1 106 ? 14.218 28.721 -16.715 1.00 57.31 106 LEU A C 1
ATOM 821 O O . LEU A 1 106 ? 15.114 29.130 -17.455 1.00 57.31 106 LEU A O 1
ATOM 825 N N . SER A 1 107 ? 13.061 29.378 -16.556 1.00 51.00 107 SER A N 1
ATOM 826 C CA . SER A 1 107 ? 12.712 30.632 -17.223 1.00 51.00 107 SER A CA 1
ATOM 827 C C . SER A 1 107 ? 13.486 31.867 -16.727 1.00 51.00 107 SER A C 1
ATOM 829 O O . SER A 1 107 ? 13.658 32.816 -17.494 1.00 51.00 107 SER A O 1
ATOM 831 N N . THR A 1 108 ? 14.001 31.871 -15.488 1.00 55.22 108 THR A N 1
ATOM 832 C CA . THR A 1 108 ? 14.691 33.047 -14.909 1.00 55.22 108 THR A CA 1
ATOM 833 C C . THR A 1 108 ? 16.169 33.143 -15.276 1.00 55.22 108 THR A C 1
ATOM 835 O O . THR A 1 108 ? 16.758 34.215 -15.139 1.00 55.22 108 THR A O 1
ATOM 838 N N . ARG A 1 109 ? 16.753 32.106 -15.898 1.00 54.84 109 ARG A N 1
ATOM 839 C CA . ARG A 1 109 ? 17.943 32.274 -16.752 1.00 54.84 109 ARG A CA 1
ATOM 840 C C . ARG A 1 109 ? 17.520 32.923 -18.071 1.00 54.84 109 ARG A C 1
ATOM 842 O O . ARG A 1 109 ? 17.736 32.384 -19.157 1.00 54.84 109 ARG A O 1
ATOM 849 N N . SER A 1 110 ? 16.911 34.105 -17.982 1.00 49.34 110 SER A N 1
ATOM 850 C CA . SER A 1 110 ? 16.862 35.020 -19.107 1.00 49.34 110 SER A CA 1
ATOM 851 C C . SER A 1 110 ? 18.309 35.234 -19.512 1.00 49.34 110 SER A C 1
ATOM 853 O O . SER A 1 110 ? 19.094 35.764 -18.727 1.00 49.34 110 SER A O 1
ATOM 855 N N . ILE A 1 111 ? 18.661 34.748 -20.700 1.00 51.41 111 ILE A N 1
ATOM 856 C CA . ILE A 1 111 ? 19.909 35.072 -21.373 1.00 51.41 111 ILE A CA 1
ATOM 857 C C . ILE A 1 111 ? 19.986 36.592 -21.311 1.00 51.41 111 ILE A C 1
ATOM 859 O O . ILE A 1 111 ? 19.249 37.280 -22.021 1.00 51.41 111 ILE A O 1
ATOM 863 N N . SER A 1 112 ? 20.805 37.121 -20.404 1.00 49.97 112 SER A N 1
ATOM 864 C CA . SER A 1 112 ? 21.257 38.492 -20.495 1.00 49.97 112 SER A CA 1
ATOM 865 C C . SER A 1 112 ? 21.983 38.521 -21.826 1.00 49.97 112 SER A C 1
ATOM 867 O O . SER A 1 112 ? 23.111 38.044 -21.941 1.00 49.97 112 SER A O 1
ATOM 869 N N . ASN A 1 113 ? 21.267 38.940 -22.871 1.00 49.66 113 ASN A N 1
ATOM 870 C CA . ASN A 1 113 ? 21.845 39.291 -24.150 1.00 49.66 113 ASN A CA 1
ATOM 871 C C . ASN A 1 113 ? 22.753 40.470 -23.843 1.00 49.66 113 ASN A C 1
ATOM 873 O O . ASN A 1 113 ? 22.346 41.629 -23.933 1.00 49.66 113 ASN A O 1
ATOM 877 N N . ASP A 1 114 ? 23.968 40.151 -23.420 1.00 45.72 114 ASP A N 1
ATOM 878 C CA . ASP A 1 114 ? 25.041 41.094 -23.211 1.00 45.72 114 ASP A CA 1
ATOM 879 C C . ASP A 1 114 ? 25.551 41.483 -24.604 1.00 45.72 114 ASP A C 1
ATOM 881 O O . ASP A 1 114 ? 26.641 41.142 -25.053 1.00 45.72 114 ASP A O 1
ATOM 885 N N . ASN A 1 115 ? 24.679 42.162 -25.353 1.00 50.94 115 ASN A N 1
ATOM 886 C CA . ASN A 1 115 ? 24.990 42.840 -26.601 1.00 50.94 115 ASN A CA 1
ATOM 887 C C . ASN A 1 115 ? 25.712 44.150 -26.259 1.00 50.94 115 ASN A C 1
ATOM 889 O O . ASN A 1 115 ? 25.290 45.242 -26.639 1.00 50.94 115 ASN A O 1
ATOM 893 N N . SER A 1 116 ? 26.832 44.060 -25.546 1.00 49.56 116 SER A N 1
ATOM 894 C CA . SER A 1 116 ? 27.768 45.167 -25.375 1.00 49.56 116 SER A CA 1
ATOM 895 C C . SER A 1 116 ? 28.686 45.263 -26.600 1.00 49.56 116 SER A C 1
ATOM 897 O O . SER A 1 116 ? 29.908 45.168 -26.525 1.00 49.56 116 SER A O 1
ATOM 899 N N . ARG A 1 117 ? 28.104 45.492 -27.784 1.00 49.53 117 ARG A N 1
ATOM 900 C CA . ARG A 1 117 ? 28.875 45.980 -28.936 1.00 49.53 117 ARG A CA 1
ATOM 901 C C . ARG A 1 117 ? 28.004 46.750 -29.926 1.00 49.53 117 ARG A C 1
ATOM 903 O O . ARG A 1 117 ? 27.286 46.169 -30.727 1.00 49.53 117 ARG A O 1
ATOM 910 N N . GLY A 1 118 ? 28.171 48.074 -29.923 1.00 49.75 118 GLY A N 1
ATOM 911 C CA . GLY A 1 118 ? 27.949 48.896 -31.116 1.00 49.75 118 GLY A CA 1
ATOM 912 C C . GLY A 1 118 ? 26.861 49.961 -31.002 1.00 49.75 118 GLY A C 1
ATOM 913 O O . GLY A 1 118 ? 25.675 49.684 -31.085 1.00 49.75 118 GLY A O 1
ATOM 914 N N . LYS A 1 119 ? 27.315 51.210 -30.875 1.00 54.66 119 LYS A N 1
ATOM 915 C CA . LYS A 1 119 ? 26.579 52.479 -30.980 1.00 54.66 119 LYS A CA 1
ATOM 916 C C . LYS A 1 119 ? 25.527 52.513 -32.109 1.00 54.66 119 LYS A C 1
ATOM 918 O O . LYS A 1 119 ? 25.861 52.247 -33.257 1.00 54.66 119 LYS A O 1
ATOM 923 N N . GLY A 1 120 ? 24.335 53.042 -31.814 1.00 45.16 120 GLY A N 1
ATOM 924 C CA . GLY A 1 120 ? 23.385 53.521 -32.826 1.00 45.16 120 GLY A CA 1
ATOM 925 C C . GLY A 1 120 ? 22.135 54.165 -32.218 1.00 45.16 120 GLY A C 1
ATOM 926 O O . GLY A 1 120 ? 21.335 53.488 -31.587 1.00 45.16 120 GLY A O 1
ATOM 927 N N . LYS A 1 121 ? 21.978 55.485 -32.386 1.00 51.09 121 LYS A N 1
ATOM 928 C CA . LYS A 1 121 ? 20.774 56.259 -32.027 1.00 51.09 121 LYS A CA 1
ATOM 929 C C . LYS A 1 121 ? 19.596 55.865 -32.932 1.00 51.09 121 LYS A C 1
ATOM 931 O O . LYS A 1 121 ? 19.784 55.844 -34.143 1.00 51.09 121 LYS A O 1
ATOM 936 N N . GLY A 1 122 ? 18.387 55.713 -32.377 1.00 44.16 122 GLY A N 1
ATOM 937 C CA . GLY A 1 122 ? 17.148 55.796 -33.168 1.00 44.16 122 GLY A CA 1
ATOM 938 C C . GLY A 1 122 ? 15.919 55.050 -32.631 1.00 44.16 122 GLY A C 1
ATOM 939 O O . GLY A 1 122 ? 15.727 53.892 -32.956 1.00 44.16 122 GLY A O 1
ATOM 940 N N . SER A 1 123 ? 15.070 55.787 -31.902 1.00 44.72 123 SER A N 1
ATOM 941 C CA . SER A 1 123 ? 13.590 55.836 -31.982 1.00 44.72 123 SER A CA 1
ATOM 942 C C . SER A 1 123 ? 12.659 54.621 -31.753 1.00 44.72 123 SER A C 1
ATOM 944 O O . SER A 1 123 ? 12.803 53.544 -32.315 1.00 44.72 123 SER A O 1
ATOM 946 N N . THR A 1 124 ? 11.552 54.988 -31.083 1.00 40.06 124 THR A N 1
ATOM 947 C CA . THR A 1 124 ? 10.160 54.479 -31.095 1.00 40.06 124 THR A CA 1
ATOM 948 C C . THR A 1 124 ? 9.796 53.241 -30.270 1.00 40.06 124 THR A C 1
ATOM 950 O O . THR A 1 124 ? 9.998 52.097 -30.656 1.00 40.06 124 THR A O 1
ATOM 953 N N . SER A 1 125 ? 9.156 53.533 -29.136 1.00 37.59 125 SER A N 1
ATOM 954 C CA . SER A 1 125 ? 8.400 52.643 -28.265 1.00 37.59 125 SER A CA 1
ATOM 955 C C . SER A 1 125 ? 7.013 52.335 -28.843 1.00 37.59 125 SER A C 1
ATOM 957 O O . SER A 1 125 ? 6.307 53.220 -2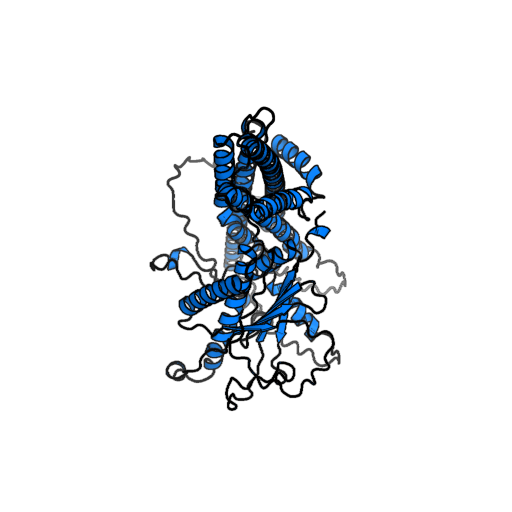9.325 1.00 37.59 125 SER A O 1
ATOM 959 N N . THR A 1 126 ? 6.579 51.079 -28.743 1.00 34.50 126 THR A N 1
ATOM 960 C CA . THR A 1 126 ? 5.171 50.689 -28.906 1.00 34.50 126 THR A CA 1
ATOM 961 C C . THR A 1 126 ? 4.828 49.699 -27.801 1.00 34.50 126 THR A C 1
ATOM 963 O O . THR A 1 126 ? 5.397 48.614 -27.717 1.00 34.50 126 THR A O 1
ATOM 966 N N . SER A 1 127 ? 3.945 50.120 -26.903 1.00 32.97 127 SER A N 1
ATOM 967 C CA . SER A 1 127 ? 3.443 49.351 -25.770 1.00 32.97 127 SER A CA 1
ATOM 968 C C . SER A 1 127 ? 2.285 48.457 -26.214 1.00 32.97 127 SER A C 1
ATOM 970 O O . SER A 1 127 ? 1.249 48.946 -26.657 1.00 32.97 127 SER A O 1
ATOM 972 N N . ILE A 1 128 ? 2.440 47.142 -26.063 1.00 33.69 128 ILE A N 1
ATOM 973 C CA . ILE A 1 128 ? 1.339 46.179 -26.178 1.00 33.69 128 ILE A CA 1
ATOM 974 C C . ILE A 1 128 ? 0.918 45.808 -24.758 1.00 33.69 128 ILE A C 1
ATOM 976 O O . ILE A 1 128 ? 1.697 45.249 -23.990 1.00 33.69 128 ILE A O 1
ATOM 980 N N . SER A 1 129 ? -0.312 46.170 -24.409 1.00 30.50 129 SER A N 1
ATOM 981 C CA . SER A 1 129 ? -0.970 45.804 -23.159 1.00 30.50 129 SER A CA 1
ATOM 982 C C . SER A 1 129 ? -1.807 44.546 -23.390 1.00 30.50 129 SER A C 1
ATOM 984 O O . SER A 1 129 ? -2.712 44.534 -24.220 1.00 30.50 129 SER A O 1
ATOM 986 N N . THR A 1 130 ? -1.508 43.471 -22.665 1.00 31.12 130 THR A N 1
ATOM 987 C CA . THR A 1 130 ? -2.352 42.271 -22.606 1.00 31.12 130 THR A CA 1
ATOM 988 C C . THR A 1 130 ? -3.223 42.340 -21.358 1.00 31.12 130 THR A C 1
ATOM 990 O O . THR A 1 130 ? -2.723 42.249 -20.237 1.00 31.12 130 THR A O 1
ATOM 993 N N . SER A 1 131 ? -4.525 42.528 -21.561 1.00 30.31 131 SER A N 1
ATOM 994 C CA . SER A 1 131 ? -5.554 42.405 -20.531 1.00 30.31 131 SER A CA 1
ATOM 995 C C . SER A 1 131 ? -5.994 40.942 -20.424 1.00 30.31 131 SER A C 1
ATOM 997 O O . SER A 1 131 ? -6.310 40.305 -21.425 1.00 30.31 131 SER A O 1
ATOM 999 N N . ASN A 1 132 ? -6.003 40.399 -19.205 1.00 30.28 132 ASN A N 1
ATOM 1000 C CA . ASN A 1 132 ? -6.581 39.090 -18.908 1.00 30.28 132 ASN A CA 1
ATOM 1001 C C . ASN A 1 132 ? -8.010 39.294 -18.391 1.00 30.28 132 ASN A C 1
ATOM 1003 O O . ASN A 1 132 ? -8.211 39.659 -17.233 1.00 30.28 132 ASN A O 1
ATOM 1007 N N . THR A 1 133 ? -8.998 39.062 -19.250 1.00 29.20 133 THR A N 1
ATOM 1008 C CA . THR A 1 133 ? -10.403 38.879 -18.868 1.00 29.20 133 THR A CA 1
ATOM 1009 C C . THR A 1 133 ? -10.627 37.438 -18.417 1.00 29.20 133 THR A C 1
ATOM 1011 O O . THR A 1 133 ? -10.315 36.490 -19.135 1.00 29.20 133 THR A O 1
ATOM 1014 N N . VAL A 1 134 ? -11.149 37.280 -17.201 1.00 33.41 134 VAL A N 1
ATOM 1015 C CA . VAL A 1 134 ? -11.524 35.995 -16.602 1.00 33.41 134 VAL A CA 1
ATOM 1016 C C . VAL A 1 134 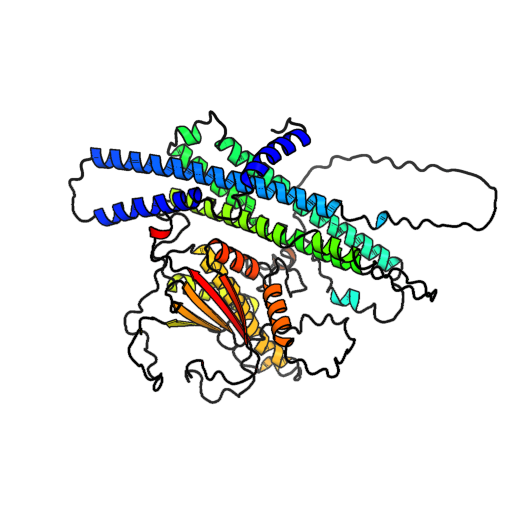? -12.969 35.694 -16.993 1.00 33.41 134 VAL A C 1
ATOM 1018 O O . VAL A 1 134 ? -13.891 36.260 -16.409 1.00 33.41 134 VAL A O 1
ATOM 1021 N N . ASP A 1 135 ? -13.165 34.806 -17.968 1.00 30.48 135 ASP A N 1
ATOM 1022 C CA . ASP A 1 135 ? -14.484 34.257 -18.284 1.00 30.48 135 ASP A CA 1
ATOM 1023 C C . ASP A 1 135 ? -14.808 33.072 -17.368 1.00 30.48 135 ASP A C 1
ATOM 1025 O O . ASP A 1 135 ? -14.097 32.067 -17.297 1.00 30.48 135 ASP A O 1
ATOM 1029 N N . SER A 1 136 ? -15.916 33.222 -16.649 1.00 37.66 136 SER A N 1
ATOM 1030 C CA . SER A 1 136 ? -16.508 32.227 -15.762 1.00 37.66 136 SER A CA 1
ATOM 1031 C C . SER A 1 136 ? -17.277 31.198 -16.596 1.00 37.66 136 SER A C 1
ATOM 1033 O O . SER A 1 136 ? -18.320 31.514 -17.169 1.00 37.66 136 SER A O 1
ATOM 1035 N N . ALA A 1 137 ? -16.767 29.965 -16.685 1.00 35.94 137 ALA A N 1
ATOM 1036 C CA . ALA A 1 137 ? -17.398 28.879 -17.433 1.00 35.94 137 ALA A CA 1
ATOM 1037 C C . ALA A 1 137 ? -17.753 27.678 -16.539 1.00 35.94 137 ALA A C 1
ATOM 1039 O O . ALA A 1 137 ? -16.897 26.952 -16.039 1.00 35.94 137 ALA A O 1
ATOM 1040 N N . ASN A 1 138 ? -19.067 27.495 -16.404 1.00 31.39 138 ASN A N 1
ATOM 1041 C CA . ASN A 1 138 ? -19.838 26.286 -16.112 1.00 31.39 138 ASN A CA 1
ATOM 1042 C C . ASN A 1 138 ? -19.067 24.945 -16.145 1.00 31.39 138 ASN A C 1
ATOM 1044 O O . ASN A 1 138 ? -18.695 24.438 -17.208 1.00 31.39 138 ASN A O 1
ATOM 1048 N N . THR A 1 139 ? -18.933 24.298 -14.986 1.00 29.97 139 THR A N 1
ATOM 1049 C CA . THR A 1 139 ? -18.397 22.938 -14.848 1.00 29.97 139 THR A CA 1
ATOM 1050 C C . THR A 1 139 ? -19.473 21.899 -15.156 1.00 29.97 139 THR A C 1
ATOM 1052 O O . THR A 1 139 ? -20.191 21.434 -14.273 1.00 29.97 139 THR A O 1
ATOM 1055 N N . THR A 1 140 ? -19.575 21.501 -16.421 1.00 33.56 140 THR A N 1
ATOM 1056 C CA . THR A 1 140 ? -20.112 20.180 -16.771 1.00 33.56 140 THR A CA 1
ATOM 1057 C C . THR A 1 140 ? -19.008 19.140 -16.567 1.00 33.56 140 THR A C 1
ATOM 1059 O O . THR A 1 140 ? -17.853 19.387 -16.915 1.00 33.56 140 THR A O 1
ATOM 1062 N N . ASN A 1 141 ? -19.349 17.996 -15.962 1.00 33.22 141 ASN A N 1
ATOM 1063 C CA . ASN A 1 141 ? -18.452 16.867 -15.680 1.00 33.22 141 ASN A CA 1
ATOM 1064 C C . ASN A 1 141 ? -17.798 16.323 -16.967 1.00 33.22 141 ASN A C 1
ATOM 1066 O O . ASN A 1 141 ? -18.236 15.320 -17.533 1.00 33.22 141 ASN A O 1
ATOM 1070 N N . LYS A 1 142 ? -16.732 16.969 -17.448 1.00 32.47 142 LYS A N 1
ATOM 1071 C CA . LYS A 1 142 ? -15.847 16.400 -18.465 1.00 32.47 142 LYS A CA 1
ATOM 1072 C C . LYS A 1 142 ? -15.057 15.275 -17.811 1.00 32.47 142 LYS A C 1
ATOM 1074 O O . LYS A 1 142 ? -14.233 15.518 -16.931 1.00 32.47 142 LYS A O 1
ATOM 1079 N N . LYS A 1 143 ? -15.321 14.044 -18.257 1.00 35.91 143 LYS A N 1
ATOM 1080 C CA . LYS A 1 143 ? -14.501 12.867 -17.953 1.00 35.91 143 LYS A CA 1
ATOM 1081 C C . LYS A 1 143 ? -13.029 13.233 -18.170 1.00 35.91 143 LYS A C 1
ATOM 1083 O O . LYS A 1 143 ? -12.658 13.679 -19.256 1.00 35.91 143 LYS A O 1
ATOM 1088 N N . ARG A 1 144 ? -12.219 13.093 -17.115 1.00 38.25 144 ARG A N 1
ATOM 1089 C CA . ARG A 1 144 ? -10.759 13.246 -17.151 1.00 38.25 144 ARG A CA 1
ATOM 1090 C C . ARG A 1 144 ? -10.234 12.265 -18.199 1.00 38.25 144 ARG A C 1
ATOM 1092 O O . ARG A 1 144 ? -10.245 11.070 -17.942 1.00 38.25 144 ARG A O 1
ATOM 1099 N N . ILE A 1 145 ? -9.820 12.763 -19.363 1.00 31.28 145 ILE A N 1
ATOM 1100 C CA . ILE A 1 145 ? -9.013 11.984 -20.302 1.00 31.28 145 ILE A CA 1
ATOM 1101 C C . ILE A 1 145 ? -7.586 12.039 -19.762 1.00 31.28 145 ILE A C 1
ATOM 1103 O O . ILE A 1 145 ? -6.905 13.054 -19.910 1.00 31.28 145 ILE A O 1
ATOM 1107 N N . ILE A 1 146 ? -7.173 10.989 -19.055 1.00 36.59 146 ILE A N 1
ATOM 1108 C CA . ILE A 1 146 ? -5.759 10.742 -18.781 1.00 36.59 146 ILE A CA 1
ATOM 1109 C C . ILE A 1 146 ? -5.156 10.461 -20.158 1.00 36.59 146 ILE A C 1
ATOM 1111 O O . ILE A 1 146 ? -5.671 9.625 -20.881 1.00 36.59 146 ILE A O 1
ATOM 1115 N N . ARG A 1 147 ? -4.175 11.259 -20.588 1.00 36.94 147 ARG A N 1
ATOM 1116 C CA . ARG A 1 147 ? -3.412 10.975 -21.806 1.00 36.94 147 ARG A CA 1
ATOM 1117 C C . ARG A 1 147 ? -2.125 10.302 -21.382 1.00 36.94 147 ARG A C 1
ATOM 1119 O O . ARG A 1 147 ? -1.390 10.872 -20.574 1.00 36.94 147 ARG A O 1
ATOM 1126 N N . ALA A 1 148 ? -1.852 9.145 -21.963 1.00 32.94 148 ALA A N 1
ATOM 1127 C CA . ALA A 1 148 ? -0.615 8.415 -21.785 1.00 32.94 148 ALA A CA 1
ATOM 1128 C C . ALA A 1 148 ? 0.645 9.307 -21.885 1.00 32.94 148 ALA A C 1
ATOM 1130 O O . ALA A 1 148 ? 0.932 9.918 -22.920 1.00 32.94 148 ALA A O 1
ATOM 1131 N N . VAL A 1 149 ? 1.427 9.342 -20.803 1.00 40.72 149 VAL A N 1
ATOM 1132 C CA . VAL A 1 149 ? 2.835 9.769 -20.809 1.00 40.72 149 VAL A CA 1
ATOM 1133 C C . VAL A 1 149 ? 3.614 8.601 -21.420 1.00 40.72 149 VAL A C 1
ATOM 1135 O O . VAL A 1 149 ? 4.070 7.705 -20.721 1.00 40.72 149 VAL A O 1
ATOM 1138 N N . ASN A 1 150 ? 3.600 8.524 -22.753 1.00 39.25 150 ASN A N 1
ATOM 1139 C CA . ASN A 1 150 ? 3.927 7.316 -23.525 1.00 39.25 150 ASN A CA 1
ATOM 1140 C C . ASN A 1 150 ? 5.195 7.459 -24.386 1.00 39.25 150 ASN A C 1
ATOM 1142 O O . ASN A 1 150 ? 5.321 6.804 -25.424 1.00 39.25 150 ASN A O 1
ATOM 1146 N N . GLN A 1 151 ? 6.139 8.321 -24.006 1.00 41.38 151 GLN A N 1
ATOM 1147 C CA . GLN A 1 151 ? 7.435 8.371 -24.687 1.00 41.38 151 GLN A CA 1
ATOM 1148 C C . GLN A 1 151 ? 8.429 7.492 -23.914 1.00 41.38 151 GLN A C 1
ATOM 1150 O O . GLN A 1 151 ? 8.632 7.733 -22.726 1.00 41.38 151 GLN A O 1
ATOM 1155 N N . PRO A 1 152 ? 9.038 6.468 -24.547 1.00 42.53 152 PRO A N 1
ATOM 1156 C CA . PRO A 1 152 ? 10.171 5.768 -23.955 1.00 42.53 152 PRO A CA 1
ATOM 1157 C C . PRO A 1 152 ? 11.245 6.809 -23.641 1.00 42.53 152 PRO A C 1
ATOM 1159 O O . PRO A 1 152 ? 11.700 7.490 -24.564 1.00 42.53 152 PRO A O 1
ATOM 1162 N N . LEU A 1 153 ? 11.619 6.944 -22.367 1.00 48.16 153 LEU A N 1
ATOM 1163 C CA . LEU A 1 153 ? 12.681 7.857 -21.924 1.00 48.16 153 LEU A CA 1
ATOM 1164 C C . LEU A 1 153 ? 13.967 7.637 -22.746 1.00 48.16 153 LEU A C 1
ATOM 1166 O O . LEU A 1 153 ? 14.625 8.595 -23.145 1.00 48.16 153 LEU A O 1
ATOM 1170 N N . ASP A 1 154 ? 14.219 6.390 -23.146 1.00 45.81 154 ASP A N 1
ATOM 1171 C CA . ASP A 1 154 ? 15.374 5.977 -23.943 1.00 45.81 154 ASP A CA 1
ATOM 1172 C C . ASP A 1 154 ? 15.417 6.613 -25.343 1.00 45.81 154 ASP A C 1
ATOM 1174 O O . ASP A 1 154 ? 16.498 6.897 -25.853 1.00 45.81 154 ASP A O 1
ATOM 1178 N N . LYS A 1 155 ? 14.268 6.908 -25.980 1.00 48.28 155 LYS A N 1
ATOM 1179 C CA . LYS A 1 155 ? 14.263 7.525 -27.325 1.00 48.28 155 LYS A CA 1
ATOM 1180 C C . LYS A 1 155 ? 14.746 8.973 -27.316 1.00 48.28 155 LYS A C 1
ATOM 1182 O O . LYS A 1 155 ? 15.221 9.447 -28.344 1.00 48.28 155 LYS A O 1
ATOM 1187 N N . ILE A 1 156 ? 14.594 9.677 -26.193 1.00 50.34 156 ILE A N 1
ATOM 1188 C CA . ILE A 1 156 ? 15.035 11.071 -26.053 1.00 50.34 156 ILE A CA 1
ATOM 1189 C C . ILE A 1 156 ? 16.547 11.131 -25.861 1.00 50.34 156 ILE A C 1
ATOM 1191 O O . ILE A 1 156 ? 17.188 12.045 -26.375 1.00 50.34 156 ILE A O 1
ATOM 1195 N N . ALA A 1 157 ? 17.113 10.161 -25.151 1.00 51.81 157 ALA A N 1
ATOM 1196 C CA . ALA A 1 157 ? 18.539 10.121 -24.895 1.00 51.81 157 ALA A CA 1
ATOM 1197 C C . ALA A 1 157 ? 19.327 9.510 -26.083 1.00 51.81 157 ALA A C 1
ATOM 1199 O O . ALA A 1 157 ? 20.394 10.027 -26.421 1.00 51.81 157 ALA A O 1
ATOM 1200 N N . MET A 1 158 ? 18.734 8.582 -26.858 1.00 50.31 158 MET A N 1
ATOM 1201 C CA . MET A 1 158 ? 19.384 7.962 -28.033 1.00 50.31 158 MET A CA 1
ATOM 1202 C C . MET A 1 158 ? 19.709 8.927 -29.188 1.00 50.31 158 MET A C 1
ATOM 1204 O O . MET A 1 158 ? 20.565 8.625 -30.020 1.00 50.31 158 MET A O 1
ATOM 1208 N N . SER A 1 159 ? 19.062 10.095 -29.290 1.00 52.25 159 SER A N 1
ATOM 1209 C CA . SER A 1 159 ? 19.365 11.060 -30.362 1.00 52.25 159 SER A CA 1
ATOM 1210 C C . SER A 1 159 ? 20.567 11.969 -30.063 1.00 52.25 159 SER A C 1
ATOM 1212 O O . SER A 1 159 ? 20.936 12.777 -30.916 1.00 52.25 159 SER A O 1
ATOM 1214 N N . ILE A 1 160 ? 21.167 11.875 -28.869 1.00 53.88 160 ILE A N 1
ATOM 1215 C CA . ILE A 1 160 ? 22.107 12.879 -28.335 1.00 53.88 160 ILE A CA 1
ATOM 1216 C C . ILE A 1 160 ? 23.581 12.465 -28.503 1.00 53.88 160 ILE A C 1
ATOM 1218 O O . ILE A 1 160 ? 24.448 13.334 -28.581 1.00 53.88 160 ILE A O 1
ATOM 1222 N N . GLY A 1 161 ? 23.879 11.174 -28.694 1.00 52.19 161 GLY A N 1
ATOM 1223 C CA . GLY A 1 161 ? 25.248 10.633 -28.801 1.00 52.19 161 GLY A CA 1
ATOM 1224 C C . GLY A 1 161 ? 26.087 11.083 -30.013 1.00 52.19 161 GLY A C 1
ATOM 1225 O O . GLY A 1 161 ? 27.152 10.534 -30.263 1.00 52.19 161 GLY A O 1
ATOM 1226 N N . ARG A 1 162 ? 25.647 12.069 -30.808 1.00 55.09 162 ARG A N 1
ATOM 1227 C CA . ARG A 1 162 ? 26.399 12.569 -31.975 1.00 55.09 162 ARG A CA 1
ATOM 1228 C C . ARG A 1 162 ? 26.511 14.086 -32.025 1.00 55.09 162 ARG A C 1
ATOM 1230 O O . ARG A 1 162 ? 26.141 14.658 -33.042 1.00 55.09 162 ARG A O 1
ATOM 1237 N N . GLY A 1 163 ? 26.994 14.737 -30.965 1.00 56.91 163 GLY A N 1
ATOM 1238 C CA . GLY A 1 163 ? 27.601 16.088 -30.986 1.00 56.91 163 GLY A CA 1
ATOM 1239 C C . GLY A 1 163 ? 26.825 17.246 -31.646 1.00 56.91 163 GLY A C 1
ATOM 1240 O O . GLY A 1 163 ? 27.342 18.356 -31.749 1.00 56.91 163 GLY A O 1
ATOM 1241 N N . ARG A 1 164 ? 25.595 17.031 -32.116 1.00 65.56 164 ARG A N 1
ATOM 1242 C CA . ARG A 1 164 ? 24.719 18.050 -32.676 1.00 65.56 164 ARG A CA 1
ATOM 1243 C C . ARG A 1 164 ? 23.958 18.622 -31.500 1.00 65.56 164 ARG A C 1
ATOM 1245 O O . ARG A 1 164 ? 23.190 17.910 -30.860 1.00 65.56 164 ARG A O 1
ATOM 1252 N N . GLY A 1 165 ? 24.203 19.896 -31.208 1.00 74.56 165 GLY A N 1
ATOM 1253 C CA . GLY A 1 165 ? 23.436 20.616 -30.201 1.00 74.56 165 GLY A CA 1
ATOM 1254 C C . GLY A 1 165 ? 21.935 20.424 -30.430 1.00 74.56 165 GLY A C 1
ATOM 1255 O O . GLY A 1 165 ? 21.476 20.407 -31.573 1.00 74.56 165 GLY A O 1
ATOM 1256 N N . ILE A 1 166 ? 21.195 20.257 -29.333 1.00 77.94 166 ILE A N 1
ATOM 1257 C CA . ILE A 1 166 ? 19.735 20.138 -29.337 1.00 77.94 166 ILE A CA 1
ATOM 1258 C C . ILE A 1 166 ? 19.164 21.333 -30.102 1.00 77.94 166 ILE A C 1
ATOM 1260 O O . ILE A 1 166 ? 19.539 22.483 -29.840 1.00 77.94 166 ILE A O 1
ATOM 1264 N N . SER A 1 167 ? 18.281 21.073 -31.063 1.00 86.31 167 SER A N 1
ATOM 1265 C CA . SER A 1 167 ? 17.684 22.149 -31.853 1.00 86.31 167 SER A CA 1
ATOM 1266 C C . SER A 1 167 ? 16.850 23.079 -30.963 1.00 86.31 167 SER A C 1
ATOM 1268 O O . SER A 1 167 ? 16.322 22.682 -29.921 1.00 86.31 167 SER A O 1
ATOM 1270 N N . PHE A 1 168 ? 16.695 24.339 -31.375 1.00 85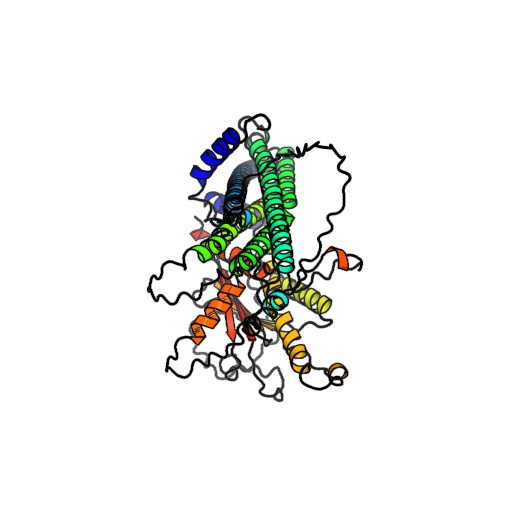.06 168 PHE A N 1
ATOM 1271 C CA . PHE A 1 168 ? 15.861 25.297 -30.642 1.00 85.06 168 PHE A CA 1
ATOM 1272 C C . PHE A 1 168 ? 14.416 24.791 -30.460 1.00 85.06 168 PHE A C 1
ATOM 1274 O O . PHE A 1 168 ? 13.834 24.955 -29.386 1.00 85.06 168 PHE A O 1
ATOM 1281 N N . ASP A 1 169 ? 13.867 24.111 -31.470 1.00 88.44 169 ASP A N 1
ATOM 1282 C CA . ASP A 1 169 ? 12.519 23.538 -31.425 1.00 88.44 169 ASP A CA 1
ATOM 1283 C C . ASP A 1 169 ? 12.404 22.378 -30.428 1.00 88.44 169 ASP A C 1
ATOM 1285 O O . ASP A 1 169 ? 11.432 22.309 -29.674 1.00 88.44 169 ASP A O 1
ATOM 1289 N N . GLU A 1 170 ? 13.407 21.498 -30.349 1.00 85.75 170 GLU A N 1
ATOM 1290 C CA . GLU A 1 170 ? 13.453 20.441 -29.330 1.00 85.75 170 GLU A CA 1
ATOM 1291 C C . GLU A 1 170 ? 13.560 21.022 -27.923 1.00 85.75 170 GLU A C 1
ATOM 1293 O O . GLU A 1 170 ? 12.877 20.548 -27.013 1.00 85.75 170 GLU A O 1
ATOM 1298 N N . ARG A 1 171 ? 14.358 22.081 -27.739 1.00 83.19 171 ARG A N 1
ATOM 1299 C CA . ARG A 1 171 ? 14.454 22.779 -26.452 1.00 83.19 171 ARG A CA 1
ATOM 1300 C C . ARG A 1 171 ? 13.104 23.362 -26.040 1.00 83.19 171 ARG A C 1
ATOM 1302 O O . ARG A 1 171 ? 12.664 23.138 -24.915 1.00 83.19 171 ARG A O 1
ATOM 1309 N N . ARG A 1 172 ? 12.411 24.036 -26.964 1.00 88.00 172 ARG A N 1
ATOM 1310 C CA . ARG A 1 172 ? 11.071 24.595 -26.730 1.00 88.00 172 ARG A CA 1
ATOM 1311 C C . ARG A 1 172 ? 10.041 23.505 -26.427 1.00 88.00 172 ARG A C 1
ATOM 1313 O O . ARG A 1 172 ? 9.205 23.688 -25.544 1.00 88.00 172 ARG A O 1
ATOM 1320 N N . LYS A 1 173 ? 10.104 22.367 -27.124 1.00 89.06 173 LYS A N 1
ATOM 1321 C CA . LYS A 1 173 ? 9.232 21.213 -26.871 1.00 89.06 173 LYS A CA 1
ATOM 1322 C C . LYS A 1 173 ? 9.467 20.631 -25.473 1.00 89.06 173 LYS A C 1
ATOM 1324 O O . LYS A 1 173 ? 8.497 20.417 -24.752 1.00 89.06 173 LYS A O 1
ATOM 1329 N N . ARG A 1 174 ? 10.728 20.440 -25.067 1.00 84.19 174 ARG A N 1
ATOM 1330 C CA . ARG A 1 174 ? 11.084 19.969 -23.715 1.00 84.19 174 ARG A CA 1
ATOM 1331 C C . ARG A 1 174 ? 10.629 20.939 -22.634 1.00 84.19 174 ARG A C 1
ATOM 1333 O O . ARG A 1 174 ? 10.108 20.504 -21.619 1.00 84.19 174 ARG A O 1
ATOM 1340 N N . GLU A 1 175 ? 10.768 22.242 -22.859 1.00 86.50 175 GLU A N 1
ATOM 1341 C CA . GLU A 1 175 ? 10.286 23.255 -21.917 1.00 86.50 175 GLU A CA 1
ATOM 1342 C C . GLU A 1 175 ? 8.756 23.210 -21.764 1.00 86.50 175 GLU A C 1
ATOM 1344 O O . GLU A 1 175 ? 8.233 23.292 -20.654 1.00 86.50 175 GLU A O 1
ATOM 1349 N N . GLN A 1 176 ? 8.015 23.042 -22.864 1.00 90.06 176 GLN A N 1
ATOM 1350 C CA . GLN A 1 176 ? 6.559 22.873 -22.815 1.00 90.06 176 GLN A CA 1
ATOM 1351 C C . GLN A 1 176 ? 6.149 21.592 -22.083 1.00 90.06 176 GLN A C 1
ATOM 1353 O O . GLN A 1 176 ? 5.197 21.608 -21.301 1.00 90.06 176 GLN A O 1
ATOM 1358 N N . GLU A 1 177 ? 6.860 20.495 -22.328 1.00 87.62 177 GLU A N 1
ATOM 1359 C CA . GLU A 1 177 ? 6.635 19.217 -21.659 1.00 87.62 177 GLU A CA 1
ATOM 1360 C C . GLU A 1 177 ? 6.945 19.312 -20.161 1.00 87.62 177 GLU A C 1
ATOM 1362 O O . GLU A 1 177 ? 6.107 18.938 -19.346 1.00 87.62 177 GLU A O 1
ATOM 1367 N N . TRP A 1 178 ? 8.061 19.941 -19.790 1.00 88.69 178 TRP A N 1
ATOM 1368 C CA . TRP A 1 178 ? 8.405 20.247 -18.403 1.00 88.69 178 TRP A CA 1
ATOM 1369 C C . TRP A 1 178 ? 7.296 21.052 -17.714 1.00 88.69 178 TRP A C 1
ATOM 1371 O O . TRP A 1 178 ? 6.791 20.634 -16.676 1.00 88.69 178 TRP A O 1
ATOM 1381 N N . LYS A 1 179 ? 6.827 22.151 -18.325 1.00 89.19 179 LYS A N 1
ATOM 1382 C CA . LYS A 1 179 ? 5.743 22.985 -17.764 1.00 89.19 179 LYS A CA 1
ATOM 1383 C C . LYS A 1 179 ? 4.449 22.198 -17.579 1.00 89.19 179 LYS A C 1
ATOM 1385 O O . LYS A 1 179 ? 3.740 22.393 -16.594 1.00 89.19 179 LYS A O 1
ATOM 1390 N N . LYS A 1 180 ? 4.129 21.314 -18.524 1.00 90.25 180 LYS A N 1
ATOM 1391 C CA . LYS A 1 180 ? 2.938 20.463 -18.458 1.00 90.25 180 LYS A CA 1
ATOM 1392 C C . LYS A 1 180 ? 3.028 19.465 -17.304 1.00 90.25 180 LYS A C 1
ATOM 1394 O O . LYS A 1 180 ? 2.059 19.325 -16.560 1.00 90.25 180 LYS A O 1
ATOM 1399 N N . GLU A 1 181 ? 4.157 18.781 -17.154 1.00 86.94 181 GLU A N 1
ATOM 1400 C CA . GLU A 1 181 ? 4.346 17.773 -16.106 1.00 86.94 181 GLU A CA 1
ATOM 1401 C C . GLU A 1 181 ? 4.465 18.417 -14.717 1.00 86.94 181 GLU A C 1
ATOM 1403 O O . GLU A 1 181 ? 3.866 17.926 -13.761 1.00 86.94 181 GLU A O 1
ATOM 1408 N N . HIS A 1 182 ? 5.101 19.588 -14.622 1.00 89.31 182 HIS A N 1
ATOM 1409 C CA . HIS A 1 182 ? 5.136 20.417 -13.412 1.00 89.31 182 HIS A CA 1
ATOM 1410 C C . HIS A 1 182 ? 3.732 20.840 -12.977 1.00 89.31 182 HIS A C 1
ATOM 1412 O O . HIS A 1 182 ? 3.320 20.579 -11.845 1.00 89.31 182 HIS A O 1
ATOM 1418 N N . ALA A 1 183 ? 2.939 21.381 -13.906 1.00 91.25 183 ALA A N 1
ATOM 1419 C CA . ALA A 1 183 ? 1.551 21.743 -13.640 1.00 91.25 183 ALA A CA 1
ATOM 1420 C C . ALA A 1 183 ? 0.690 20.526 -13.256 1.00 91.25 183 ALA A C 1
ATOM 1422 O O . ALA A 1 183 ? -0.198 20.642 -12.408 1.00 91.25 183 ALA A O 1
ATOM 1423 N N . SER A 1 184 ? 0.945 19.359 -13.856 1.00 89.56 184 SER A N 1
ATOM 1424 C CA . SER A 1 184 ? 0.249 18.108 -13.540 1.00 89.56 184 SER A CA 1
ATOM 1425 C C . SER A 1 184 ? 0.541 17.639 -12.110 1.00 89.56 184 SER A C 1
ATOM 1427 O O . SER A 1 184 ? -0.398 17.383 -11.351 1.00 89.56 184 SER A O 1
ATOM 1429 N N . ALA A 1 185 ? 1.817 17.604 -11.713 1.00 89.62 185 ALA A N 1
ATOM 1430 C CA . ALA A 1 185 ? 2.242 17.213 -10.369 1.00 89.62 185 ALA A CA 1
ATOM 1431 C C . ALA A 1 185 ? 1.691 18.168 -9.296 1.00 89.62 185 ALA A C 1
ATOM 1433 O O . ALA A 1 185 ? 1.085 17.720 -8.320 1.00 89.62 185 ALA A O 1
ATOM 1434 N N . LEU A 1 186 ? 1.796 19.486 -9.512 1.00 92.06 186 LEU A N 1
ATOM 1435 C CA . LEU A 1 186 ? 1.221 20.485 -8.604 1.00 92.06 186 LEU A CA 1
ATOM 1436 C C . LEU A 1 186 ? -0.298 20.367 -8.495 1.00 92.06 186 LEU A C 1
ATOM 1438 O O . LEU A 1 186 ? -0.856 20.496 -7.405 1.00 92.06 186 LEU A O 1
ATOM 1442 N N . LYS A 1 187 ? -0.987 20.098 -9.609 1.00 94.12 187 LYS A N 1
ATOM 1443 C CA . LYS A 1 187 ? -2.430 19.869 -9.580 1.00 94.12 187 LYS A CA 1
ATOM 1444 C C . LYS A 1 187 ? -2.775 18.631 -8.747 1.00 94.12 187 LYS A C 1
ATOM 1446 O O . LYS A 1 187 ? -3.713 18.695 -7.960 1.00 94.12 187 LYS A O 1
ATOM 1451 N N . ALA A 1 188 ? -2.050 17.526 -8.911 1.00 91.12 188 ALA A N 1
ATOM 1452 C CA . ALA A 1 188 ? -2.293 16.301 -8.150 1.00 91.12 188 ALA A CA 1
ATOM 1453 C C . ALA A 1 188 ? -2.062 16.502 -6.640 1.00 91.12 188 ALA A C 1
ATOM 1455 O O . ALA A 1 188 ? -2.899 16.079 -5.843 1.00 91.12 188 ALA A O 1
ATOM 1456 N N . LEU A 1 189 ? -1.005 17.221 -6.244 1.00 93.75 189 LEU A N 1
ATOM 1457 C CA . LEU A 1 189 ? -0.781 17.593 -4.841 1.00 93.75 189 LEU A CA 1
ATOM 1458 C C . LEU A 1 189 ? -1.878 18.501 -4.287 1.00 93.75 189 LEU A C 1
ATOM 1460 O O . LEU A 1 189 ? -2.323 18.295 -3.163 1.00 93.75 189 LEU A O 1
ATOM 1464 N N . LYS A 1 190 ? -2.354 19.470 -5.071 1.00 95.19 190 LYS A N 1
ATOM 1465 C CA . LYS A 1 190 ? -3.455 20.345 -4.657 1.00 95.19 190 LYS A CA 1
ATOM 1466 C C . LYS A 1 190 ? -4.773 19.584 -4.508 1.00 95.19 190 LYS A C 1
ATOM 1468 O O . LYS A 1 190 ? -5.513 19.818 -3.559 1.00 95.19 190 LYS A O 1
ATOM 1473 N N . ASP A 1 191 ? -5.062 18.657 -5.424 1.00 93.56 191 ASP A N 1
ATOM 1474 C CA . ASP A 1 191 ? -6.227 17.774 -5.319 1.00 93.56 191 ASP A CA 1
ATOM 1475 C C . ASP A 1 191 ? -6.147 16.942 -4.009 1.00 93.56 191 ASP A C 1
ATOM 1477 O O . ASP A 1 191 ? -7.157 16.781 -3.319 1.00 93.56 191 ASP A O 1
ATOM 1481 N N . LEU A 1 192 ? -4.952 16.454 -3.635 1.00 94.44 192 LEU A N 1
ATOM 1482 C CA . LEU A 1 192 ? -4.710 15.756 -2.362 1.00 94.44 192 LEU A CA 1
ATOM 1483 C C . LEU A 1 192 ? -4.857 16.681 -1.145 1.00 94.44 192 LEU A C 1
ATOM 1485 O O . LEU A 1 192 ? -5.540 16.322 -0.189 1.00 94.44 192 LEU A O 1
ATOM 1489 N N . GLU A 1 193 ? -4.265 17.872 -1.170 1.00 96.12 193 GLU A N 1
ATOM 1490 C CA . GLU A 1 193 ? -4.334 18.852 -0.079 1.00 96.12 193 GLU A CA 1
ATOM 1491 C C . GLU A 1 193 ? -5.783 19.175 0.304 1.00 96.12 193 GLU A C 1
ATOM 1493 O O . GLU A 1 193 ? -6.136 19.075 1.485 1.00 96.12 193 GLU A O 1
ATOM 1498 N N . VAL A 1 194 ? -6.631 19.458 -0.692 1.00 95.69 194 VAL A N 1
ATOM 1499 C CA . VAL A 1 194 ? -8.067 19.718 -0.503 1.00 95.69 194 VAL A CA 1
ATOM 1500 C C . VAL A 1 194 ? -8.771 18.498 0.089 1.00 95.69 194 VAL A C 1
ATOM 1502 O O . VAL A 1 194 ? -9.525 18.624 1.056 1.00 95.69 194 VAL A O 1
ATOM 1505 N N . LEU A 1 195 ? -8.498 17.302 -0.444 1.00 95.56 195 LEU A N 1
ATOM 1506 C CA . LEU A 1 195 ? -9.050 16.046 0.066 1.00 95.56 195 LEU A CA 1
ATOM 1507 C C . LEU A 1 195 ? -8.716 15.844 1.556 1.00 95.56 195 LEU A C 1
ATOM 1509 O O . LEU A 1 195 ? -9.605 15.511 2.350 1.00 95.56 195 LEU A O 1
ATOM 1513 N N . HIS A 1 196 ? -7.455 16.043 1.946 1.00 93.62 196 HIS A N 1
ATOM 1514 C CA . HIS A 1 196 ? -7.010 15.886 3.331 1.00 93.62 196 HIS A CA 1
ATOM 1515 C C . HIS A 1 196 ? -7.630 16.952 4.242 1.00 93.62 196 HIS A C 1
ATOM 1517 O O . HIS A 1 196 ? -8.134 16.600 5.308 1.00 93.62 196 HIS A O 1
ATOM 1523 N N . ALA A 1 197 ? -7.695 18.212 3.803 1.00 93.25 197 ALA A N 1
ATOM 1524 C CA . ALA A 1 197 ? -8.318 19.302 4.557 1.00 93.25 197 ALA A CA 1
ATOM 1525 C C . ALA A 1 197 ? -9.818 19.060 4.813 1.00 93.25 197 ALA A C 1
ATOM 1527 O O . ALA A 1 197 ? -10.294 19.205 5.943 1.00 93.25 197 ALA A O 1
ATOM 1528 N N . ASP A 1 198 ? -10.562 18.637 3.789 1.00 95.19 198 ASP A N 1
ATOM 1529 C CA . ASP A 1 198 ? -11.998 18.357 3.898 1.00 95.19 198 ASP A CA 1
ATOM 1530 C C . ASP A 1 198 ? -12.283 17.151 4.799 1.00 95.19 198 ASP A C 1
ATOM 1532 O O . ASP A 1 198 ? -13.259 17.130 5.555 1.00 95.19 198 ASP A O 1
ATOM 1536 N N . THR A 1 199 ? -11.433 16.127 4.727 1.00 94.62 199 THR A N 1
ATOM 1537 C CA . THR A 1 199 ? -11.559 14.924 5.559 1.00 94.62 199 THR A CA 1
ATOM 1538 C C . THR A 1 199 ? -11.173 15.211 7.011 1.00 94.62 199 THR A C 1
ATOM 1540 O O . THR A 1 199 ? -11.848 14.755 7.936 1.00 94.62 199 THR A O 1
ATOM 1543 N N . PHE A 1 200 ? -10.132 16.017 7.222 1.00 94.19 200 PHE A N 1
ATOM 1544 C CA . PHE A 1 200 ? -9.753 16.512 8.539 1.00 94.19 200 PHE A CA 1
ATOM 1545 C C . PHE A 1 200 ? -10.922 17.263 9.181 1.00 94.19 200 PHE A C 1
ATOM 1547 O O . PHE A 1 200 ? -11.348 16.889 10.271 1.00 94.19 200 PHE A O 1
ATOM 1554 N N . ALA A 1 201 ? -11.524 18.224 8.471 1.00 94.12 201 ALA A N 1
ATOM 1555 C CA . ALA A 1 201 ? -12.666 18.992 8.967 1.00 94.12 201 ALA A CA 1
ATOM 1556 C C . ALA A 1 201 ? -13.869 18.110 9.351 1.00 94.12 201 ALA A C 1
ATOM 1558 O O . ALA A 1 201 ? -14.561 18.406 10.324 1.00 94.12 201 ALA A O 1
ATOM 1559 N N . LEU A 1 202 ? -14.111 17.017 8.618 1.00 93.94 202 LEU A N 1
ATOM 1560 C CA . LEU A 1 202 ? -15.155 16.041 8.946 1.00 93.94 202 LEU A CA 1
ATOM 1561 C C . LEU A 1 202 ? -14.888 15.350 10.295 1.00 93.94 202 LEU A C 1
ATOM 1563 O O . LEU A 1 202 ? -15.781 15.295 11.141 1.00 93.94 202 LEU A O 1
ATOM 1567 N N . SER A 1 203 ? -13.664 14.857 10.506 1.00 93.75 203 SER A N 1
ATOM 1568 C CA . SER A 1 203 ? -13.269 14.203 11.763 1.00 93.75 203 SER A CA 1
ATOM 1569 C C . SER A 1 203 ? -13.212 15.182 12.944 1.00 93.75 203 SER A C 1
ATOM 1571 O O . SER A 1 203 ? -13.725 14.882 14.019 1.00 93.75 203 SER A O 1
ATOM 1573 N N . ASP A 1 204 ? -12.671 16.381 12.729 1.00 93.81 204 ASP A N 1
ATOM 1574 C CA . ASP A 1 204 ? -12.576 17.456 13.721 1.00 93.81 204 ASP A CA 1
ATOM 1575 C C . ASP A 1 204 ? -13.962 17.901 14.191 1.00 93.81 204 ASP A C 1
ATOM 1577 O O . ASP A 1 204 ? -14.224 18.038 15.384 1.00 93.81 204 ASP A O 1
ATOM 1581 N N . HIS A 1 205 ? -14.914 18.002 13.260 1.00 93.38 205 HIS A N 1
ATOM 1582 C CA . HIS A 1 205 ? -16.295 18.306 13.595 1.00 93.38 205 HIS A CA 1
ATOM 1583 C C . HIS A 1 205 ? -16.883 17.286 14.576 1.00 93.38 205 HIS A C 1
ATOM 1585 O O . HIS A 1 205 ? -17.692 17.673 15.410 1.00 93.38 205 HIS A O 1
ATOM 1591 N N . LEU A 1 206 ? -16.533 16.002 14.498 1.00 93.25 206 LEU A N 1
ATOM 1592 C CA . LEU A 1 206 ? -17.016 14.978 15.434 1.00 93.25 206 LEU A CA 1
ATOM 1593 C C . LEU A 1 206 ? -16.290 14.998 16.788 1.00 93.25 206 LEU A C 1
ATOM 1595 O O . LEU A 1 206 ? -16.879 14.576 17.782 1.00 93.25 206 LEU A O 1
ATOM 1599 N N . LEU A 1 207 ? -15.057 15.505 16.823 1.00 93.19 207 LEU A N 1
ATOM 1600 C CA . LEU A 1 207 ? -14.235 15.642 18.028 1.00 93.19 207 LEU A CA 1
ATOM 1601 C C . LEU A 1 207 ? -14.463 16.955 18.789 1.00 93.19 207 LEU A C 1
ATOM 1603 O O . LEU A 1 207 ? -14.060 17.049 19.944 1.00 93.19 207 LEU A O 1
ATOM 1607 N N . ALA A 1 208 ? -15.081 17.956 18.158 1.00 92.75 208 ALA A N 1
ATOM 1608 C CA . ALA A 1 208 ? -15.267 19.278 18.744 1.00 92.75 208 ALA A CA 1
ATOM 1609 C C . ALA A 1 208 ? -16.022 19.243 20.087 1.00 92.75 208 ALA A C 1
ATOM 1611 O O . ALA A 1 208 ? -17.054 18.577 20.231 1.00 92.75 208 ALA A O 1
ATOM 1612 N N . ASP A 1 209 ? -15.532 20.030 21.049 1.00 85.50 209 ASP A N 1
ATOM 1613 C CA . ASP A 1 209 ? -16.138 20.164 22.372 1.00 85.50 209 ASP A CA 1
ATOM 1614 C C . ASP A 1 209 ? -17.617 20.575 22.272 1.00 85.50 209 ASP A C 1
ATOM 1616 O O . ASP A 1 209 ? -18.005 21.446 21.490 1.00 85.50 209 ASP A O 1
ATOM 1620 N N . GLY A 1 210 ? -18.469 19.928 23.071 1.00 80.56 210 GLY A N 1
ATOM 1621 C CA . GLY A 1 210 ? -19.914 20.189 23.097 1.00 80.56 210 GLY A CA 1
ATOM 1622 C C . GLY A 1 210 ? -20.736 19.369 22.099 1.00 80.56 210 GLY A C 1
ATOM 1623 O O . GLY A 1 210 ? -21.964 19.476 22.077 1.00 80.56 210 GLY A O 1
ATOM 1624 N N . LYS A 1 211 ? -20.102 18.504 21.305 1.00 81.94 211 LYS A N 1
ATOM 1625 C CA . LYS A 1 211 ? -20.820 17.547 20.466 1.00 81.94 211 LYS A CA 1
ATOM 1626 C C . LYS A 1 211 ? -21.320 16.340 21.259 1.00 81.94 211 LYS A C 1
ATOM 1628 O O . LYS A 1 211 ? -20.520 15.644 21.882 1.00 81.94 211 LYS A O 1
ATOM 1633 N N . PRO A 1 212 ? -22.624 16.016 21.183 1.00 82.25 212 PRO A N 1
ATOM 1634 C CA . PRO A 1 212 ? -23.170 14.886 21.916 1.00 82.25 212 PRO A CA 1
ATOM 1635 C C . PRO A 1 212 ? -22.768 13.529 21.325 1.00 82.25 212 PRO A C 1
ATOM 1637 O O . PRO A 1 212 ? -23.032 12.520 21.956 1.00 82.25 212 PRO A O 1
ATOM 1640 N N . THR A 1 213 ? -22.168 13.455 20.130 1.00 89.06 213 THR A N 1
ATOM 1641 C CA . THR A 1 213 ? -21.966 12.172 19.429 1.00 89.06 213 THR A CA 1
ATOM 1642 C C . THR A 1 213 ? -21.087 11.207 20.222 1.00 89.06 213 THR A C 1
ATOM 1644 O O . THR A 1 213 ? -21.499 10.075 20.469 1.00 89.06 213 THR A O 1
ATOM 1647 N N . LEU A 1 214 ? -19.914 11.660 20.676 1.00 88.75 214 LEU A N 1
ATOM 1648 C CA . LEU A 1 214 ? -19.044 10.836 21.513 1.00 88.75 214 LEU A CA 1
ATOM 1649 C C . LEU A 1 214 ? -19.604 10.734 22.938 1.00 88.75 214 LEU A C 1
ATOM 1651 O O . LEU A 1 214 ? -19.751 9.638 23.450 1.00 88.75 214 LEU A O 1
ATOM 1655 N N . THR A 1 215 ? -20.072 11.826 23.546 1.00 88.19 215 THR A N 1
ATOM 1656 C CA . THR A 1 215 ? -20.543 11.788 24.946 1.00 88.19 215 THR A CA 1
ATOM 1657 C C . THR A 1 215 ? -21.822 10.968 25.173 1.00 88.19 215 THR A C 1
ATOM 1659 O O . THR A 1 215 ? -21.970 10.355 26.228 1.00 88.19 215 THR A O 1
ATOM 1662 N N . ARG A 1 216 ? -22.749 10.932 24.207 1.00 90.25 216 ARG A N 1
ATOM 1663 C CA . ARG A 1 216 ? -23.991 10.137 24.257 1.00 90.25 216 ARG A CA 1
ATOM 1664 C C . ARG A 1 216 ? -23.756 8.693 23.825 1.00 90.25 216 ARG A C 1
ATOM 1666 O O . ARG A 1 216 ? -24.369 7.795 24.398 1.00 90.25 216 ARG A O 1
ATOM 1673 N N . PHE A 1 217 ? -22.934 8.499 22.792 1.00 92.62 217 PHE A N 1
ATOM 1674 C CA . PHE A 1 217 ? -22.580 7.210 22.190 1.00 92.62 217 PHE A CA 1
ATOM 1675 C C . PHE A 1 217 ? -23.762 6.241 21.995 1.00 92.62 217 PHE A C 1
ATOM 1677 O O . PHE A 1 217 ? -23.676 5.038 22.262 1.00 92.62 217 PHE A O 1
ATOM 1684 N N . SER A 1 218 ? -24.904 6.770 21.547 1.00 93.56 218 SER A N 1
ATOM 1685 C CA . SER A 1 218 ? -26.083 5.956 21.238 1.00 93.56 218 SER A CA 1
ATOM 1686 C C . SER A 1 218 ? -25.829 5.057 20.023 1.00 93.56 218 SER A C 1
ATOM 1688 O O . SER A 1 218 ? -24.900 5.285 19.256 1.00 93.56 218 SER A O 1
ATOM 1690 N N . SER A 1 219 ? -26.694 4.068 19.780 1.00 93.19 219 SER A N 1
ATOM 1691 C CA . SER A 1 219 ? -26.601 3.240 18.565 1.00 93.19 219 SER A CA 1
ATOM 1692 C C . SER A 1 219 ? -26.629 4.081 17.277 1.00 93.19 219 SER A C 1
ATOM 1694 O O . SER A 1 219 ? -25.885 3.788 16.350 1.00 93.19 219 SER A O 1
ATOM 1696 N N . ALA A 1 220 ? -27.401 5.174 17.244 1.00 94.69 220 ALA A N 1
ATOM 1697 C CA . ALA A 1 220 ? -27.397 6.100 16.112 1.00 94.69 220 ALA A CA 1
ATOM 1698 C C . ALA A 1 220 ? -26.057 6.847 15.961 1.00 94.69 220 ALA A C 1
ATOM 1700 O O . ALA A 1 220 ? -25.626 7.108 14.840 1.00 94.69 220 ALA A O 1
ATOM 1701 N N . ASP A 1 221 ? -25.383 7.170 17.072 1.00 95.06 221 ASP A N 1
ATOM 1702 C CA . ASP A 1 221 ? -24.052 7.790 17.046 1.00 95.06 221 ASP A CA 1
ATOM 1703 C C . ASP A 1 221 ? -22.984 6.805 16.555 1.00 95.06 221 ASP A C 1
ATOM 1705 O O . ASP A 1 221 ? -22.118 7.195 15.779 1.00 95.06 221 ASP A O 1
ATOM 1709 N N . GLN A 1 222 ? -23.074 5.532 16.954 1.00 94.62 222 GLN A N 1
ATOM 1710 C CA . GLN A 1 222 ? -22.190 4.461 16.477 1.00 94.62 222 GLN A CA 1
ATOM 1711 C C . GLN A 1 222 ? -22.322 4.277 14.961 1.00 94.62 222 GLN A C 1
ATOM 1713 O O . GLN A 1 222 ? -21.324 4.346 14.246 1.00 94.62 222 GLN A O 1
ATOM 1718 N N . SER A 1 223 ? -23.553 4.191 14.445 1.00 95.50 223 SER A N 1
ATOM 1719 C CA . SER A 1 223 ? -23.791 4.111 12.999 1.00 95.50 223 SER A CA 1
ATOM 1720 C C . SER A 1 223 ? -23.308 5.358 12.249 1.00 95.50 223 SER A C 1
ATOM 1722 O O . SER A 1 223 ? -22.755 5.241 11.156 1.00 95.50 223 SER A O 1
ATOM 1724 N N . LEU A 1 224 ? -23.472 6.557 12.824 1.00 95.69 224 LEU A N 1
ATOM 1725 C CA . LEU A 1 224 ? -22.938 7.796 12.246 1.00 95.69 224 LEU A CA 1
ATOM 1726 C C . LEU A 1 224 ? -21.402 7.787 12.197 1.00 95.69 224 LEU A C 1
ATOM 1728 O O . LEU A 1 224 ? -20.814 8.206 11.196 1.00 95.69 224 LEU A O 1
ATOM 1732 N N . LEU A 1 225 ? -20.748 7.309 13.258 1.00 96.31 225 LEU A N 1
ATOM 1733 C CA . LEU A 1 225 ? -19.296 7.158 13.304 1.00 96.31 225 LEU A CA 1
ATOM 1734 C C . LEU A 1 225 ? -18.826 6.147 12.261 1.00 96.31 225 LEU A C 1
ATOM 1736 O O . LEU A 1 225 ? -17.939 6.471 11.475 1.00 96.31 225 LEU A O 1
ATOM 1740 N N . ALA A 1 226 ? -19.454 4.974 12.181 1.00 96.69 226 ALA A N 1
ATOM 1741 C CA . ALA A 1 226 ? -19.104 3.940 11.211 1.00 96.69 226 ALA A CA 1
ATOM 1742 C C . ALA A 1 226 ? -19.254 4.448 9.771 1.00 96.69 226 ALA A C 1
ATOM 1744 O O . ALA A 1 226 ? -18.337 4.299 8.962 1.00 96.69 226 ALA A O 1
ATOM 1745 N N . ALA A 1 227 ? -20.354 5.148 9.472 1.00 97.00 227 ALA A N 1
ATOM 1746 C CA . ALA A 1 227 ? -20.559 5.806 8.184 1.00 97.00 227 ALA A CA 1
ATOM 1747 C C . ALA A 1 227 ? -19.487 6.871 7.893 1.00 97.00 227 ALA A C 1
ATOM 1749 O O . ALA A 1 227 ? -19.053 7.018 6.751 1.00 97.00 227 ALA A O 1
ATOM 1750 N N . THR A 1 228 ? -19.024 7.591 8.918 1.00 97.00 228 THR A N 1
ATOM 1751 C CA . THR A 1 228 ? -17.948 8.578 8.770 1.00 97.00 228 THR A CA 1
ATOM 1752 C C . THR A 1 228 ? -16.606 7.910 8.471 1.00 97.00 228 THR A C 1
ATOM 1754 O O . THR A 1 228 ? -15.932 8.327 7.533 1.00 97.00 228 THR A O 1
ATOM 1757 N N . PHE A 1 229 ? -16.224 6.857 9.199 1.00 97.44 229 PHE A N 1
ATOM 1758 C CA . PHE A 1 229 ? -15.002 6.091 8.913 1.00 97.44 229 PHE A CA 1
ATOM 1759 C C . PHE A 1 229 ? -15.031 5.486 7.504 1.00 97.44 229 PHE A C 1
ATOM 1761 O O . PHE A 1 229 ? -14.043 5.569 6.775 1.00 97.44 229 PHE A O 1
ATOM 1768 N N . GLU A 1 230 ? -16.179 4.963 7.077 1.00 96.62 230 GLU A N 1
ATOM 1769 C CA . GLU A 1 230 ? -16.369 4.452 5.719 1.00 96.62 230 GLU A CA 1
ATOM 1770 C C . GLU A 1 230 ? -16.229 5.561 4.663 1.00 96.62 230 GLU A C 1
ATOM 1772 O O . GLU A 1 230 ? -15.582 5.374 3.629 1.00 96.62 230 GLU A O 1
ATOM 1777 N N . GLN A 1 231 ? -16.770 6.753 4.935 1.00 96.56 231 GLN A N 1
ATOM 1778 C CA . GLN A 1 231 ? -16.616 7.912 4.060 1.00 96.56 231 GLN A CA 1
ATOM 1779 C C . GLN A 1 231 ? -15.154 8.372 3.969 1.00 96.56 231 GLN A C 1
ATOM 1781 O O . GLN A 1 231 ? -14.682 8.652 2.866 1.00 96.56 231 GLN A O 1
ATOM 1786 N N . ILE A 1 232 ? -14.434 8.440 5.094 1.00 95.75 232 ILE A N 1
ATOM 1787 C CA . ILE A 1 232 ? -12.998 8.763 5.134 1.00 95.75 232 ILE A CA 1
ATOM 1788 C C . ILE A 1 232 ? -12.230 7.758 4.271 1.00 95.75 232 ILE A C 1
ATOM 1790 O O . ILE A 1 232 ? -11.512 8.151 3.352 1.00 95.75 232 ILE A O 1
ATOM 1794 N N . ARG A 1 233 ? -12.449 6.461 4.501 1.00 95.19 233 ARG A N 1
ATOM 1795 C CA . ARG A 1 233 ? -11.829 5.370 3.743 1.00 95.19 233 ARG A CA 1
ATOM 1796 C C . ARG A 1 233 ? -12.078 5.495 2.239 1.00 95.19 233 ARG A C 1
ATOM 1798 O O . ARG A 1 233 ? -11.134 5.444 1.454 1.00 95.19 233 ARG A O 1
ATOM 1805 N N . SER A 1 234 ? -13.333 5.706 1.840 1.00 94.19 234 SER A N 1
ATOM 1806 C CA . SER A 1 234 ? -13.740 5.822 0.434 1.00 94.19 234 SER A CA 1
ATOM 1807 C C . SER A 1 234 ? -13.106 7.030 -0.259 1.00 94.19 234 SER A C 1
ATOM 1809 O O . SER A 1 234 ? -12.551 6.896 -1.350 1.00 94.19 234 SER A O 1
ATOM 1811 N N . ARG A 1 235 ? -13.114 8.200 0.392 1.00 94.44 235 ARG A N 1
ATOM 1812 C CA . ARG A 1 235 ? -12.509 9.431 -0.144 1.00 94.44 235 ARG A CA 1
ATOM 1813 C C . ARG A 1 235 ? -11.009 9.285 -0.411 1.00 94.44 235 ARG A C 1
ATOM 1815 O O . ARG A 1 235 ? -10.485 9.910 -1.325 1.00 94.44 235 ARG A O 1
ATOM 1822 N N . HIS A 1 236 ? -10.331 8.444 0.365 1.00 94.25 236 HIS A N 1
ATOM 1823 C CA . HIS A 1 236 ? -8.887 8.224 0.292 1.00 94.25 236 HIS A CA 1
ATOM 1824 C C . HIS A 1 236 ? -8.482 7.019 -0.563 1.00 94.25 236 HIS A C 1
ATOM 1826 O O . HIS A 1 236 ? -7.308 6.635 -0.573 1.00 94.25 236 HIS A O 1
ATOM 1832 N N . ALA A 1 237 ? -9.416 6.394 -1.283 1.00 91.00 237 ALA A N 1
ATOM 1833 C CA . ALA A 1 237 ? -9.130 5.216 -2.104 1.00 91.00 237 ALA A CA 1
ATOM 1834 C C . ALA A 1 237 ? -8.086 5.494 -3.205 1.00 91.00 237 ALA A C 1
ATOM 1836 O O . ALA A 1 237 ? -7.239 4.646 -3.464 1.00 91.00 237 ALA A O 1
ATOM 1837 N N . SER A 1 238 ? -8.086 6.695 -3.798 1.00 91.69 238 SER A N 1
ATOM 1838 C CA . SER A 1 238 ? -7.163 7.075 -4.882 1.00 91.69 238 SER A CA 1
ATOM 1839 C C . SER A 1 238 ? -5.876 7.762 -4.409 1.00 91.69 238 SER A C 1
ATOM 1841 O O . SER A 1 238 ? -5.076 8.194 -5.236 1.00 91.69 238 SER A O 1
ATOM 1843 N N . THR A 1 239 ? -5.658 7.911 -3.098 1.00 94.19 239 THR A N 1
ATOM 1844 C CA . THR A 1 239 ? -4.529 8.691 -2.557 1.00 94.19 239 THR A CA 1
ATOM 1845 C C . THR A 1 239 ? -3.170 8.133 -2.989 1.00 94.19 239 THR A C 1
ATOM 1847 O O . THR A 1 239 ? -2.275 8.900 -3.329 1.00 94.19 239 THR A O 1
ATOM 1850 N N . VAL A 1 240 ? -3.024 6.805 -3.032 1.00 94.25 240 VAL A N 1
ATOM 1851 C CA . VAL A 1 240 ? -1.785 6.136 -3.468 1.00 94.25 240 VAL A CA 1
ATOM 1852 C C . VAL A 1 240 ? -1.511 6.376 -4.954 1.00 94.25 240 VAL A C 1
ATOM 1854 O O . VAL A 1 240 ? -0.387 6.713 -5.311 1.00 94.25 240 VAL A O 1
ATOM 1857 N N . GLU A 1 241 ? -2.528 6.238 -5.812 1.00 90.81 241 GLU A N 1
ATOM 1858 C CA . GLU A 1 241 ? -2.400 6.485 -7.257 1.00 90.81 241 GLU A CA 1
ATOM 1859 C C . GLU A 1 241 ? -2.023 7.952 -7.527 1.00 90.81 241 GLU A C 1
ATOM 1861 O O . GLU A 1 241 ? -1.083 8.225 -8.268 1.00 90.81 241 GLU A O 1
ATOM 1866 N N . ASN A 1 242 ? -2.690 8.897 -6.855 1.00 92.62 242 ASN A N 1
ATOM 1867 C CA . ASN A 1 242 ? -2.376 10.322 -6.963 1.00 92.62 242 ASN A CA 1
ATOM 1868 C C . ASN A 1 242 ? -0.949 10.629 -6.487 1.00 92.62 242 ASN A C 1
ATOM 1870 O O . ASN A 1 242 ? -0.251 11.414 -7.121 1.00 92.62 242 ASN A O 1
ATOM 1874 N N . MET A 1 243 ? -0.497 10.013 -5.390 1.00 94.88 243 MET A N 1
ATOM 1875 C CA . MET A 1 243 ? 0.873 10.195 -4.905 1.00 94.88 243 MET A CA 1
ATOM 1876 C C . MET A 1 243 ? 1.900 9.614 -5.883 1.00 94.88 243 MET A C 1
ATOM 1878 O O . MET A 1 243 ? 2.930 10.235 -6.137 1.00 94.88 243 MET A O 1
ATOM 1882 N N . ALA A 1 244 ? 1.617 8.455 -6.483 1.00 92.19 244 ALA A N 1
ATOM 1883 C CA . ALA A 1 244 ? 2.466 7.887 -7.527 1.00 92.19 244 ALA A CA 1
ATOM 1884 C C . ALA A 1 244 ? 2.583 8.832 -8.731 1.00 92.19 244 ALA A C 1
ATOM 1886 O O . ALA A 1 244 ? 3.683 9.027 -9.240 1.00 92.19 244 ALA A O 1
ATOM 1887 N N . ASP A 1 245 ? 1.491 9.486 -9.130 1.00 89.00 245 ASP A N 1
ATOM 1888 C CA . ASP A 1 245 ? 1.501 10.481 -10.206 1.00 89.00 245 ASP A CA 1
ATOM 1889 C C . ASP A 1 245 ? 2.372 11.696 -9.891 1.00 89.00 245 ASP A C 1
ATOM 1891 O O . ASP A 1 245 ? 3.115 12.156 -10.760 1.00 89.00 245 ASP A O 1
ATOM 1895 N N . VAL A 1 246 ? 2.321 12.187 -8.650 1.00 91.56 246 VAL A N 1
ATOM 1896 C CA . VAL A 1 246 ? 3.190 13.278 -8.187 1.00 91.56 246 VAL A CA 1
ATOM 1897 C C . VAL A 1 246 ? 4.656 12.858 -8.273 1.00 91.56 246 VAL A C 1
ATOM 1899 O O . VAL A 1 246 ? 5.457 13.576 -8.868 1.00 91.56 246 VAL A O 1
ATOM 1902 N N . VAL A 1 247 ? 5.003 11.683 -7.741 1.00 91.06 247 VAL A N 1
ATOM 1903 C CA . VAL A 1 247 ? 6.387 11.180 -7.714 1.00 91.06 247 VAL A CA 1
ATOM 1904 C C . VAL A 1 247 ? 6.924 10.920 -9.121 1.00 91.06 247 VAL A C 1
ATOM 1906 O O . VAL A 1 247 ? 8.066 11.267 -9.423 1.00 91.06 247 VAL A O 1
ATOM 1909 N N . LEU A 1 248 ? 6.111 10.344 -10.009 1.00 88.06 248 LEU A N 1
ATOM 1910 C CA . LEU A 1 248 ? 6.480 10.134 -11.410 1.00 88.06 248 LEU A CA 1
A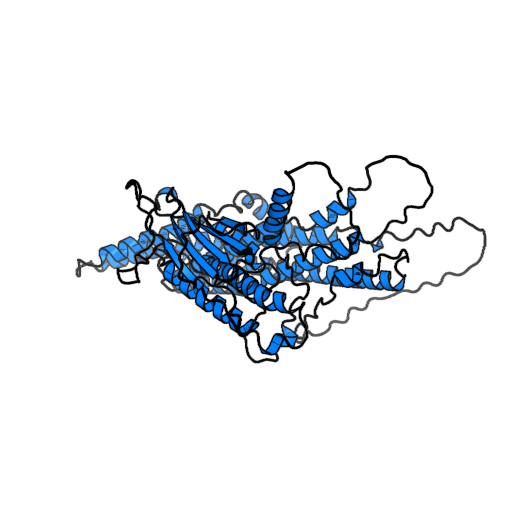TOM 1911 C C . LEU A 1 248 ? 6.699 11.467 -12.134 1.00 88.06 248 LEU A C 1
ATOM 1913 O O . LEU A 1 248 ? 7.702 11.618 -12.833 1.00 88.06 248 LEU A O 1
ATOM 1917 N N . GLY A 1 249 ? 5.807 12.440 -11.927 1.00 87.50 249 GLY A N 1
ATOM 1918 C CA . GLY A 1 249 ? 5.955 13.792 -12.463 1.00 87.50 249 GLY A CA 1
ATOM 1919 C C . GLY A 1 249 ? 7.242 14.456 -11.975 1.00 87.50 249 GLY A C 1
ATOM 1920 O O . GLY A 1 249 ? 8.042 14.909 -12.789 1.00 87.50 249 GLY A O 1
ATOM 1921 N N . ALA A 1 250 ? 7.502 14.432 -10.667 1.00 86.81 250 ALA A N 1
ATOM 1922 C CA . ALA A 1 250 ? 8.709 15.001 -10.067 1.00 86.81 250 ALA A CA 1
ATOM 1923 C C . ALA A 1 250 ? 9.998 14.364 -10.613 1.00 86.81 250 ALA A C 1
ATOM 1925 O O . ALA A 1 250 ? 10.935 15.072 -10.986 1.00 86.81 250 ALA A O 1
ATOM 1926 N N . ARG A 1 251 ? 10.037 13.033 -10.751 1.00 85.88 251 ARG A N 1
ATOM 1927 C CA . ARG A 1 251 ? 11.181 12.330 -11.358 1.00 85.88 251 ARG A CA 1
ATOM 1928 C C . ARG A 1 251 ? 11.388 12.715 -12.816 1.00 85.88 251 ARG A C 1
ATOM 1930 O O . ARG A 1 251 ? 12.526 12.899 -13.240 1.00 85.88 251 ARG A O 1
ATOM 1937 N N . HIS A 1 252 ? 10.312 12.868 -13.580 1.00 84.81 252 HIS A N 1
ATOM 1938 C CA . HIS A 1 252 ? 10.413 13.299 -14.968 1.00 84.81 252 HIS A CA 1
ATOM 1939 C C . HIS A 1 252 ? 10.970 14.727 -15.086 1.00 84.81 252 HIS A C 1
ATOM 1941 O O . HIS A 1 252 ? 11.826 14.986 -15.931 1.00 84.81 252 HIS A O 1
ATOM 1947 N N . LEU A 1 253 ? 10.571 15.637 -14.192 1.00 84.81 253 LEU A N 1
ATOM 1948 C CA . LEU A 1 253 ? 11.143 16.987 -14.118 1.00 84.81 253 LEU A CA 1
ATOM 1949 C C . LEU A 1 253 ? 12.644 16.960 -13.806 1.00 84.81 253 LEU A C 1
ATOM 1951 O O . LEU A 1 253 ? 13.397 17.725 -14.409 1.00 84.81 253 LEU A O 1
ATOM 1955 N N . ALA A 1 254 ? 13.080 16.058 -12.920 1.00 83.50 254 ALA A N 1
ATOM 1956 C CA . ALA A 1 254 ? 14.494 15.854 -12.609 1.00 83.50 254 ALA A CA 1
ATOM 1957 C C . ALA A 1 254 ? 15.302 15.444 -13.848 1.00 83.50 254 ALA A C 1
ATOM 1959 O O . ALA A 1 254 ? 16.344 16.035 -14.133 1.00 83.50 254 ALA A O 1
ATOM 1960 N N . LEU A 1 255 ? 14.785 14.487 -14.627 1.00 82.44 255 LEU A N 1
ATOM 1961 C CA . LEU A 1 255 ? 15.427 14.029 -15.864 1.00 82.44 255 LEU A CA 1
ATOM 1962 C C . LEU A 1 255 ? 15.531 15.149 -16.909 1.00 82.44 255 LEU A C 1
ATOM 1964 O O . LEU A 1 255 ? 16.568 15.306 -17.550 1.00 82.44 255 LEU A O 1
ATOM 1968 N N . LEU A 1 256 ? 14.484 15.964 -17.058 1.00 81.81 256 LEU A N 1
ATOM 1969 C CA . LEU A 1 256 ? 14.490 17.093 -17.993 1.00 81.81 256 LEU A CA 1
ATOM 1970 C C . LEU A 1 256 ? 15.459 18.213 -17.571 1.00 81.81 256 LEU A C 1
ATOM 1972 O O . LEU A 1 256 ? 16.012 18.885 -18.442 1.00 81.81 256 LEU A O 1
ATOM 1976 N N . SER A 1 257 ? 15.682 18.403 -16.266 1.00 80.88 257 SER A N 1
ATOM 1977 C CA . SER A 1 257 ? 16.588 19.431 -15.732 1.00 80.88 257 SER A CA 1
ATOM 1978 C C . SER A 1 257 ? 18.067 19.103 -15.978 1.00 80.88 257 SER A C 1
ATOM 1980 O O . SER A 1 257 ? 18.837 19.974 -16.390 1.00 80.88 257 SER A O 1
ATOM 1982 N N . ASN A 1 258 ? 18.455 17.832 -15.817 1.00 74.94 258 ASN A N 1
ATOM 1983 C CA . ASN A 1 258 ? 19.852 17.385 -15.911 1.00 74.94 258 ASN A CA 1
ATOM 1984 C C . ASN A 1 258 ? 20.449 17.455 -17.333 1.00 74.94 258 ASN A C 1
ATOM 1986 O O . ASN A 1 258 ? 21.658 17.354 -17.502 1.00 74.94 258 ASN A O 1
ATOM 1990 N N . HIS A 1 259 ? 19.631 17.652 -18.371 1.00 71.25 259 HIS A N 1
ATOM 1991 C CA . HIS A 1 259 ? 20.067 17.637 -19.773 1.00 71.25 259 HIS A CA 1
ATOM 1992 C C . HIS A 1 259 ? 20.323 19.021 -20.393 1.00 71.25 259 HIS A C 1
ATOM 1994 O O . HIS A 1 259 ? 20.301 19.151 -21.620 1.00 71.25 259 HIS A O 1
ATOM 2000 N N . ASN A 1 260 ? 20.567 20.067 -19.600 1.00 64.19 260 ASN A N 1
ATOM 2001 C CA . ASN A 1 260 ? 21.148 21.306 -20.125 1.00 64.19 260 ASN A CA 1
ATOM 2002 C C . ASN A 1 260 ? 22.679 21.210 -20.023 1.00 64.19 260 ASN A C 1
ATOM 2004 O O . ASN A 1 260 ? 23.209 21.563 -18.972 1.00 64.19 260 ASN A O 1
ATOM 2008 N N . PRO A 1 261 ? 23.404 20.781 -21.079 1.00 60.22 261 PRO A N 1
ATOM 2009 C CA . PRO A 1 261 ? 24.847 20.938 -21.112 1.00 60.22 261 PRO A CA 1
ATOM 2010 C C . PRO A 1 261 ? 25.120 22.439 -21.087 1.00 60.22 261 PRO A C 1
ATOM 2012 O O . PRO A 1 261 ? 24.938 23.149 -22.083 1.00 60.22 261 PRO A O 1
ATOM 2015 N N . THR A 1 262 ? 25.485 22.957 -19.919 1.00 57.75 262 THR A N 1
ATOM 2016 C CA . THR A 1 262 ? 26.164 24.239 -19.831 1.00 57.75 262 THR A CA 1
ATOM 2017 C C . THR A 1 262 ? 27.393 24.087 -20.693 1.00 57.75 262 THR A C 1
ATOM 2019 O O . THR A 1 262 ? 28.288 23.310 -20.393 1.00 57.75 262 THR A O 1
ATOM 2022 N N . ARG A 1 263 ? 27.328 24.753 -21.844 1.00 54.19 263 ARG A N 1
ATOM 2023 C CA . ARG A 1 263 ? 28.376 24.918 -22.836 1.00 54.19 263 ARG A CA 1
ATOM 2024 C C . ARG A 1 263 ? 29.655 25.271 -22.082 1.00 54.19 263 ARG A C 1
ATOM 2026 O O . ARG A 1 263 ? 29.865 26.442 -21.781 1.00 54.19 263 ARG A O 1
ATOM 2033 N N . THR A 1 264 ? 30.450 24.261 -21.742 1.00 55.31 264 THR A N 1
ATOM 2034 C CA . THR A 1 264 ? 31.821 24.428 -21.290 1.00 55.31 264 THR A CA 1
ATOM 2035 C C . THR A 1 264 ? 32.520 25.039 -22.488 1.00 55.31 264 THR A C 1
ATOM 2037 O O . THR A 1 264 ? 32.801 24.392 -23.499 1.00 55.31 264 THR A O 1
ATOM 2040 N N . GLY A 1 265 ? 32.598 26.369 -22.461 1.00 53.81 265 GLY A N 1
ATOM 2041 C CA . GLY A 1 265 ? 33.402 27.121 -23.398 1.00 53.81 265 GLY A CA 1
ATOM 2042 C C . GLY A 1 265 ? 34.790 26.518 -23.330 1.00 53.81 265 GLY A C 1
ATOM 2043 O O . GLY A 1 265 ? 35.345 26.359 -22.250 1.00 53.81 265 GLY A O 1
ATOM 2044 N N . ASN A 1 266 ? 35.295 26.124 -24.489 1.00 51.94 266 ASN A N 1
ATOM 2045 C CA . ASN A 1 266 ? 36.592 25.503 -24.702 1.00 51.94 266 ASN A CA 1
ATOM 2046 C C . ASN A 1 266 ? 37.748 26.503 -24.471 1.00 51.94 266 ASN A C 1
ATOM 2048 O O . ASN A 1 266 ? 38.738 26.499 -25.202 1.00 51.94 266 ASN A O 1
ATOM 2052 N N . ASP A 1 267 ? 37.594 27.401 -23.500 1.00 53.50 267 ASP A N 1
ATOM 2053 C CA . ASP A 1 267 ? 38.610 28.346 -23.079 1.00 53.50 267 ASP A CA 1
ATOM 2054 C C . ASP A 1 267 ? 39.476 27.585 -22.078 1.00 53.50 267 ASP A C 1
ATOM 2056 O O . ASP A 1 267 ? 39.124 27.439 -20.913 1.00 53.50 267 ASP A O 1
ATOM 2060 N N . GLY A 1 268 ? 40.548 26.982 -22.598 1.00 54.72 268 GLY A N 1
ATOM 2061 C CA . GLY A 1 268 ? 41.414 26.016 -21.922 1.00 54.72 268 GLY A CA 1
ATOM 2062 C C . GLY A 1 268 ? 42.180 26.551 -20.712 1.00 54.72 268 GLY A C 1
ATOM 2063 O O . GLY A 1 268 ? 43.409 26.569 -20.726 1.00 54.72 268 GLY A O 1
ATOM 2064 N N . HIS A 1 269 ? 41.470 26.922 -19.651 1.00 58.12 269 HIS A N 1
ATOM 2065 C CA . HIS A 1 269 ? 42.034 27.114 -18.327 1.00 58.12 269 HIS A CA 1
ATOM 2066 C C . HIS A 1 269 ? 41.568 25.990 -17.401 1.00 58.12 269 HIS A C 1
ATOM 2068 O O . HIS A 1 269 ? 40.442 25.985 -16.914 1.00 58.12 269 HIS A O 1
ATOM 2074 N N . HIS A 1 270 ? 42.471 25.026 -17.199 1.00 50.97 270 HIS A N 1
ATOM 2075 C CA . HIS A 1 270 ? 42.479 24.135 -16.044 1.00 50.97 270 HIS A CA 1
ATOM 2076 C C . HIS A 1 270 ? 42.556 24.989 -14.774 1.00 50.97 270 HIS A C 1
ATOM 2078 O O . HIS A 1 270 ? 43.638 25.455 -14.428 1.00 50.97 270 HIS A O 1
ATOM 2084 N N . ASP A 1 271 ? 41.424 25.212 -14.119 1.00 53.59 271 ASP A N 1
ATOM 2085 C CA . ASP A 1 271 ? 41.385 25.523 -12.693 1.00 53.59 271 ASP A CA 1
ATOM 2086 C C . ASP A 1 271 ? 40.529 24.438 -12.033 1.00 53.59 271 ASP A C 1
ATOM 2088 O O . ASP A 1 271 ? 39.337 24.309 -12.315 1.00 53.59 271 ASP A O 1
ATOM 2092 N N . ASP A 1 272 ? 41.183 23.625 -11.206 1.00 57.44 272 ASP A N 1
ATOM 2093 C CA . ASP A 1 272 ? 40.692 22.405 -10.551 1.00 57.44 272 ASP A CA 1
ATOM 2094 C C . ASP A 1 272 ? 39.676 22.682 -9.418 1.00 57.44 272 ASP A C 1
ATOM 2096 O O . ASP A 1 272 ? 39.809 22.164 -8.311 1.00 57.44 272 ASP A O 1
ATOM 2100 N N . ASN A 1 273 ? 38.669 23.529 -9.641 1.00 53.50 273 ASN A N 1
ATOM 2101 C CA . ASN A 1 273 ? 37.669 23.818 -8.608 1.00 53.50 273 ASN A CA 1
ATOM 2102 C C . ASN A 1 273 ? 36.469 22.862 -8.706 1.00 53.50 273 ASN A C 1
ATOM 2104 O O . ASN A 1 273 ? 35.565 23.051 -9.518 1.00 53.50 273 ASN A O 1
ATOM 2108 N N . ASP A 1 274 ? 36.470 21.866 -7.818 1.00 56.62 274 ASP A N 1
ATOM 2109 C CA . ASP A 1 274 ? 35.474 20.803 -7.581 1.00 56.62 274 ASP A CA 1
ATOM 2110 C C . ASP A 1 274 ? 34.055 21.281 -7.144 1.00 56.62 274 ASP A C 1
ATOM 2112 O O . ASP A 1 274 ? 33.295 20.523 -6.540 1.00 56.62 274 ASP A O 1
ATOM 2116 N N . ASP A 1 275 ? 33.643 22.523 -7.425 1.00 56.19 275 ASP A N 1
ATOM 2117 C CA . ASP A 1 275 ? 32.451 23.138 -6.803 1.00 56.19 275 ASP A CA 1
ATOM 2118 C C . ASP A 1 275 ? 31.132 23.031 -7.611 1.00 56.19 275 ASP A C 1
ATOM 2120 O O . ASP A 1 275 ? 30.067 23.413 -7.115 1.00 56.19 275 ASP A O 1
ATOM 2124 N N . ASP A 1 276 ? 31.138 22.483 -8.833 1.00 53.34 276 ASP A N 1
ATOM 2125 C CA . ASP A 1 276 ? 29.956 22.505 -9.723 1.00 53.34 276 ASP A CA 1
ATOM 2126 C C . ASP A 1 276 ? 28.936 21.355 -9.514 1.00 53.34 276 ASP A C 1
ATOM 2128 O O . ASP A 1 276 ? 27.864 21.350 -10.131 1.00 53.34 276 ASP A O 1
ATOM 2132 N N . ASP A 1 277 ? 29.182 20.415 -8.594 1.00 53.75 277 ASP A N 1
ATOM 2133 C CA . ASP A 1 277 ? 28.326 19.225 -8.399 1.00 53.75 277 ASP A CA 1
ATOM 2134 C C . ASP A 1 277 ? 27.099 19.445 -7.476 1.00 53.75 277 ASP A C 1
ATOM 2136 O O . ASP A 1 277 ? 26.254 18.565 -7.282 1.00 53.75 277 ASP A O 1
ATOM 2140 N N . VAL A 1 278 ? 26.937 20.645 -6.908 1.00 56.75 278 VAL A N 1
ATOM 2141 C CA . VAL A 1 278 ? 25.940 20.913 -5.848 1.00 56.75 278 VAL A CA 1
ATOM 2142 C C . VAL A 1 278 ? 24.494 21.004 -6.375 1.00 56.75 278 VAL A C 1
ATOM 2144 O O . VAL A 1 278 ? 23.543 20.728 -5.641 1.00 56.75 278 VAL A O 1
ATOM 2147 N N . ASN A 1 279 ? 24.281 21.338 -7.654 1.00 51.12 279 ASN A N 1
ATOM 2148 C CA . ASN A 1 279 ? 22.940 21.684 -8.154 1.00 51.12 279 ASN A CA 1
ATOM 2149 C C . ASN A 1 279 ? 22.087 20.474 -8.608 1.00 51.12 279 ASN A C 1
ATOM 2151 O O . ASN A 1 279 ? 20.858 20.555 -8.626 1.00 51.12 279 ASN A O 1
ATOM 2155 N N . SER A 1 280 ? 22.700 19.327 -8.934 1.00 54.03 280 SER A N 1
ATOM 2156 C CA . SER A 1 280 ? 21.975 18.107 -9.352 1.00 54.03 280 SER A CA 1
ATOM 2157 C C . SER A 1 280 ? 21.303 17.374 -8.174 1.00 54.03 280 SER A C 1
ATOM 2159 O O . SER A 1 280 ? 20.291 16.684 -8.343 1.00 54.03 280 SER A O 1
ATOM 2161 N N . ASN A 1 281 ? 21.801 17.598 -6.953 1.00 57.69 281 ASN A N 1
ATOM 2162 C CA . ASN A 1 281 ? 21.253 17.035 -5.719 1.00 57.69 281 ASN A CA 1
ATOM 2163 C C . ASN A 1 281 ? 19.925 17.682 -5.293 1.00 57.69 281 ASN A C 1
ATOM 2165 O O . ASN A 1 281 ? 19.111 17.018 -4.652 1.00 57.69 281 ASN A O 1
ATOM 2169 N N . ALA A 1 282 ? 19.652 18.930 -5.693 1.00 53.34 282 ALA A N 1
ATOM 2170 C CA . ALA A 1 282 ? 18.459 19.658 -5.261 1.00 53.34 282 ALA A CA 1
ATOM 2171 C C . ALA A 1 282 ? 17.164 19.006 -5.770 1.00 53.34 282 ALA A C 1
ATOM 2173 O O . ALA A 1 282 ? 16.288 18.692 -4.974 1.00 53.34 282 ALA A O 1
ATOM 2174 N N . VAL A 1 283 ? 17.045 18.691 -7.068 1.00 54.25 283 VAL A N 1
ATOM 2175 C CA . VAL A 1 283 ? 15.811 18.070 -7.602 1.00 54.25 283 VAL A CA 1
ATOM 2176 C C . VAL A 1 283 ? 15.658 16.611 -7.166 1.00 54.25 283 VAL A C 1
ATOM 2178 O O . VAL A 1 283 ? 14.543 16.125 -6.985 1.00 54.25 283 VAL A O 1
ATOM 2181 N N . ARG A 1 284 ? 16.772 15.918 -6.912 1.00 55.75 284 ARG A N 1
ATOM 2182 C CA . ARG A 1 284 ? 16.770 14.578 -6.309 1.00 55.75 284 ARG A CA 1
ATOM 2183 C C . ARG A 1 284 ? 16.339 14.607 -4.832 1.00 55.75 284 ARG A C 1
ATOM 2185 O O . ARG A 1 284 ? 15.825 13.605 -4.345 1.00 55.75 284 ARG A O 1
ATOM 2192 N N . SER A 1 285 ? 16.490 15.754 -4.164 1.00 59.91 285 SER A N 1
ATOM 2193 C CA . SER A 1 285 ? 16.004 16.049 -2.808 1.00 59.91 285 SER A CA 1
ATOM 2194 C C . SER A 1 285 ? 14.539 16.530 -2.770 1.00 59.91 285 SER A C 1
ATOM 2196 O O . SER A 1 285 ? 13.871 16.275 -1.775 1.00 59.91 285 SER A O 1
ATOM 2198 N N . ILE A 1 286 ? 13.995 17.115 -3.853 1.00 56.28 286 ILE A N 1
ATOM 2199 C CA . ILE A 1 286 ? 12.624 17.697 -3.926 1.00 56.28 286 ILE A CA 1
ATOM 2200 C C . ILE A 1 286 ? 11.484 16.712 -3.589 1.00 56.28 286 ILE A C 1
ATOM 2202 O O . ILE A 1 286 ? 10.367 17.128 -3.296 1.00 56.28 286 ILE A O 1
ATOM 2206 N N . MET A 1 287 ? 11.727 15.402 -3.618 1.00 68.38 287 MET A N 1
ATOM 2207 C CA . MET A 1 287 ? 10.849 14.433 -2.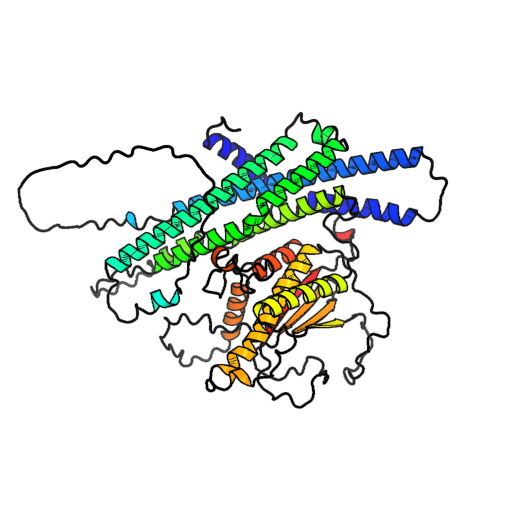962 1.00 68.38 287 MET A CA 1
ATOM 2208 C C . MET A 1 287 ? 11.713 13.393 -2.273 1.00 68.38 287 MET A C 1
ATOM 2210 O O . MET A 1 287 ? 11.931 12.303 -2.808 1.00 68.38 287 MET A O 1
ATOM 2214 N N . GLU A 1 288 ? 12.234 13.746 -1.098 1.00 78.94 288 GLU A N 1
ATOM 2215 C CA . GLU A 1 288 ? 12.905 12.781 -0.236 1.00 78.94 288 GLU A CA 1
ATOM 2216 C C . GLU A 1 288 ? 12.036 11.524 -0.131 1.00 78.94 288 GLU A C 1
ATOM 2218 O O . GLU A 1 288 ? 10.853 11.600 0.216 1.00 78.94 288 GLU A O 1
ATOM 2223 N N . GLU A 1 289 ? 12.612 10.357 -0.439 1.00 85.75 289 GLU A N 1
ATOM 2224 C CA . GLU A 1 289 ? 11.887 9.078 -0.401 1.00 85.75 289 GLU A CA 1
ATOM 2225 C C . GLU A 1 289 ? 11.195 8.887 0.954 1.00 85.75 289 GLU A C 1
ATOM 2227 O O . GLU A 1 289 ? 10.068 8.401 1.015 1.00 85.75 289 GLU A O 1
ATOM 2232 N N . LYS A 1 290 ? 11.820 9.410 2.013 1.00 90.31 290 LYS A N 1
ATOM 2233 C CA . LYS A 1 290 ? 11.290 9.472 3.370 1.00 90.31 290 LYS A CA 1
ATOM 2234 C C . LYS A 1 290 ? 9.982 10.264 3.498 1.00 90.31 290 LYS A C 1
ATOM 2236 O O . LYS A 1 290 ? 9.082 9.802 4.186 1.00 90.31 290 LYS A O 1
ATOM 2241 N N . ALA A 1 291 ? 9.833 11.419 2.846 1.00 91.94 291 ALA A N 1
ATOM 2242 C CA . ALA A 1 291 ? 8.608 12.223 2.935 1.00 91.94 291 ALA A CA 1
ATOM 2243 C C . ALA A 1 291 ? 7.409 11.491 2.309 1.00 91.94 291 ALA A C 1
ATOM 2245 O O . ALA A 1 291 ? 6.311 11.469 2.874 1.00 91.94 291 ALA A O 1
ATOM 2246 N N . VAL A 1 292 ? 7.639 10.831 1.169 1.00 94.06 292 VAL A N 1
ATOM 2247 C CA . VAL A 1 292 ? 6.645 9.971 0.513 1.00 94.06 292 VAL A CA 1
ATOM 2248 C C . VAL A 1 292 ? 6.338 8.751 1.381 1.00 94.06 292 VAL A C 1
ATOM 2250 O O . VAL A 1 292 ? 5.172 8.407 1.570 1.00 94.06 292 VAL A O 1
ATOM 2253 N N . GLU A 1 293 ? 7.363 8.115 1.944 1.00 94.31 293 GLU A N 1
ATOM 2254 C CA . GLU A 1 293 ? 7.211 6.963 2.831 1.00 94.31 293 GLU A CA 1
ATOM 2255 C C . GLU A 1 293 ? 6.380 7.311 4.074 1.00 94.31 293 GLU A C 1
ATOM 2257 O O . GLU A 1 293 ? 5.396 6.633 4.373 1.00 94.31 293 GLU A O 1
ATOM 2262 N N . ASP A 1 294 ? 6.709 8.407 4.755 1.00 94.62 294 ASP A N 1
ATOM 2263 C CA . ASP A 1 294 ? 6.001 8.882 5.943 1.00 94.62 294 ASP A CA 1
ATOM 2264 C C . ASP A 1 294 ? 4.564 9.310 5.606 1.00 94.62 294 ASP A C 1
ATOM 2266 O O . ASP A 1 294 ? 3.652 9.125 6.416 1.00 94.62 294 ASP A O 1
ATOM 2270 N N . PHE A 1 295 ? 4.316 9.871 4.419 1.00 96.44 295 PHE A N 1
ATOM 2271 C CA . PHE A 1 295 ? 2.959 10.152 3.941 1.00 96.44 295 PHE A CA 1
ATOM 2272 C C . PHE A 1 295 ? 2.145 8.862 3.748 1.00 96.44 295 PHE A C 1
ATOM 2274 O O . PHE A 1 295 ? 0.977 8.789 4.148 1.00 96.44 295 PHE A O 1
ATOM 2281 N N . LEU A 1 296 ? 2.744 7.838 3.139 1.00 96.88 296 LEU A N 1
ATOM 2282 C CA . LEU A 1 296 ? 2.087 6.560 2.861 1.00 96.88 296 LEU A CA 1
ATOM 2283 C C . LEU A 1 296 ? 1.862 5.737 4.135 1.00 96.88 296 LEU A C 1
ATOM 2285 O O . LEU A 1 296 ? 0.802 5.126 4.267 1.00 96.88 296 LEU A O 1
ATOM 2289 N N . LYS A 1 297 ? 2.775 5.783 5.111 1.00 96.25 297 LYS A N 1
ATOM 2290 C CA . LYS A 1 297 ? 2.575 5.167 6.434 1.00 96.25 297 LYS A CA 1
ATOM 2291 C C . LYS A 1 297 ? 1.345 5.734 7.130 1.00 96.25 297 LYS A C 1
ATOM 2293 O O . LYS A 1 297 ? 0.508 4.975 7.618 1.00 96.25 297 LYS A O 1
ATOM 2298 N N . ASP A 1 298 ? 1.175 7.056 7.107 1.00 96.31 298 ASP A N 1
ATOM 2299 C CA . ASP A 1 298 ? -0.037 7.681 7.641 1.00 96.31 298 ASP A CA 1
ATOM 2300 C C . ASP A 1 298 ? -1.286 7.256 6.875 1.00 96.31 298 ASP A C 1
ATOM 2302 O O . ASP A 1 298 ? -2.313 6.963 7.491 1.00 96.31 298 ASP A O 1
ATOM 2306 N N . ARG A 1 299 ? -1.193 7.136 5.545 1.00 96.88 299 ARG A N 1
ATOM 2307 C CA . ARG A 1 299 ? -2.306 6.682 4.700 1.00 96.88 299 ARG A CA 1
ATOM 2308 C C . ARG A 1 299 ? -2.744 5.265 5.062 1.00 96.88 299 ARG A C 1
ATOM 2310 O O . ARG A 1 299 ? -3.946 4.994 5.130 1.00 96.88 299 ARG A O 1
ATOM 2317 N N . LEU A 1 300 ? -1.791 4.356 5.243 1.00 96.25 300 LEU A N 1
ATOM 2318 C CA . LEU A 1 300 ? -2.044 2.967 5.626 1.00 96.25 300 LEU A CA 1
ATOM 2319 C C . LEU A 1 300 ? -2.598 2.884 7.052 1.00 96.25 300 LEU A C 1
ATOM 2321 O O . LEU A 1 300 ? -3.561 2.155 7.291 1.00 96.25 300 LEU A O 1
ATOM 2325 N N . GLY A 1 301 ? -2.062 3.693 7.970 1.00 96.06 301 GLY A N 1
ATOM 2326 C CA . GLY A 1 301 ? -2.552 3.810 9.343 1.00 96.06 301 GLY A CA 1
ATOM 2327 C C . GLY A 1 301 ? -4.010 4.267 9.406 1.00 96.06 301 GLY A C 1
ATOM 2328 O O . GLY A 1 301 ? -4.828 3.608 10.046 1.00 96.06 301 GLY A O 1
ATOM 2329 N N . ILE A 1 302 ? -4.368 5.336 8.684 1.00 96.25 302 ILE A N 1
ATOM 2330 C CA . ILE A 1 302 ? -5.757 5.819 8.585 1.00 96.25 302 ILE A CA 1
ATOM 2331 C C . ILE A 1 302 ? -6.678 4.705 8.090 1.00 96.25 302 ILE A C 1
ATOM 2333 O O . ILE A 1 302 ? -7.727 4.473 8.688 1.00 96.25 302 ILE A O 1
ATOM 2337 N N . GLN A 1 303 ? -6.289 3.998 7.025 1.00 96.31 303 GLN A N 1
ATOM 2338 C CA . GLN A 1 303 ? -7.101 2.912 6.480 1.00 96.31 303 GLN A CA 1
ATOM 2339 C C . GLN A 1 303 ? -7.312 1.789 7.492 1.00 96.31 303 GLN A C 1
ATOM 2341 O O . GLN A 1 303 ? -8.458 1.397 7.688 1.00 96.31 303 GLN A O 1
ATOM 2346 N N . LEU A 1 304 ? -6.260 1.323 8.173 1.00 96.00 304 LEU A N 1
ATOM 2347 C CA . LEU A 1 304 ? -6.411 0.259 9.166 1.00 96.00 304 LEU A CA 1
ATOM 2348 C C . LEU A 1 304 ? -7.313 0.689 10.329 1.00 96.00 304 LEU A C 1
ATOM 2350 O O . LEU A 1 304 ? -8.157 -0.093 10.752 1.00 96.00 304 LEU A O 1
ATOM 2354 N N . LEU A 1 305 ? -7.184 1.924 10.825 1.00 96.31 305 LEU A N 1
ATOM 2355 C CA . LEU A 1 305 ? -8.052 2.446 11.888 1.00 96.31 305 LEU A CA 1
ATOM 2356 C C . LEU A 1 305 ? -9.523 2.496 11.447 1.00 96.31 305 LEU A C 1
ATOM 2358 O O . LEU A 1 305 ? -10.406 2.090 12.206 1.00 96.31 305 LEU A O 1
ATOM 2362 N N . CYS A 1 306 ? -9.783 2.955 10.217 1.00 96.62 306 CYS A N 1
ATOM 2363 C CA . CYS A 1 306 ? -11.129 2.985 9.643 1.00 96.62 306 CYS A CA 1
ATOM 2364 C C . CYS A 1 306 ? -11.698 1.570 9.487 1.00 96.62 306 CYS A C 1
ATOM 2366 O O . CYS A 1 306 ? -12.793 1.293 9.976 1.00 96.62 306 CYS A O 1
ATOM 2368 N N . ASP A 1 307 ? -10.944 0.670 8.851 1.00 96.25 307 ASP A N 1
ATOM 2369 C CA . ASP A 1 307 ? -11.339 -0.724 8.632 1.00 96.25 307 ASP A CA 1
ATOM 2370 C C . ASP A 1 307 ? -11.581 -1.448 9.960 1.00 96.25 307 ASP A C 1
ATOM 2372 O O . ASP A 1 307 ? -12.518 -2.246 10.072 1.00 96.25 307 ASP A O 1
ATOM 2376 N N . HIS A 1 308 ? -10.781 -1.138 10.984 1.00 96.00 308 HIS A N 1
ATOM 2377 C CA . HIS A 1 308 ? -10.920 -1.720 12.308 1.00 96.00 308 HIS A CA 1
ATOM 2378 C C . HIS A 1 308 ? -12.231 -1.312 12.975 1.00 96.00 308 HIS A C 1
ATOM 2380 O O . HIS A 1 308 ? -13.003 -2.188 13.371 1.00 96.00 308 HIS A O 1
ATOM 2386 N N . TYR A 1 309 ? -12.530 -0.012 13.033 1.00 96.50 309 TYR A N 1
ATOM 2387 C CA . TYR A 1 309 ? -13.775 0.462 13.635 1.00 96.50 309 TYR A CA 1
ATOM 2388 C C . TYR A 1 309 ? -15.013 -0.019 12.867 1.00 96.50 309 TYR A C 1
ATOM 2390 O O . TYR A 1 309 ? -15.949 -0.539 13.470 1.00 96.50 309 TYR A O 1
ATOM 2398 N N . VAL A 1 310 ? -15.005 0.084 11.534 1.00 96.44 310 VAL A N 1
ATOM 2399 C CA . VAL A 1 310 ? -16.121 -0.375 10.685 1.00 96.44 310 VAL A CA 1
ATOM 2400 C C . VAL A 1 310 ? -16.364 -1.877 10.851 1.00 96.44 310 VAL A C 1
ATOM 2402 O O . VAL A 1 310 ? -17.506 -2.333 10.839 1.00 96.44 310 VAL A O 1
ATOM 2405 N N . SER A 1 311 ? -15.306 -2.667 11.018 1.00 95.44 311 SER A N 1
ATOM 2406 C CA . SER A 1 311 ? -15.433 -4.104 11.264 1.00 95.44 311 SER A CA 1
ATOM 2407 C C . SER A 1 311 ? -15.996 -4.410 12.654 1.00 95.44 311 SER A C 1
ATOM 2409 O O . SER A 1 311 ? -16.835 -5.304 12.770 1.00 95.44 311 SER A O 1
ATOM 2411 N N . MET A 1 312 ? -15.594 -3.657 13.684 1.00 93.31 312 MET A N 1
ATOM 2412 C CA . MET A 1 312 ? -16.165 -3.775 15.031 1.00 93.31 312 MET A CA 1
ATOM 2413 C C . MET A 1 312 ? -17.656 -3.428 15.058 1.00 93.31 312 MET A C 1
ATOM 2415 O O . MET A 1 312 ? -18.435 -4.167 15.652 1.00 93.31 312 MET A O 1
ATOM 2419 N N . ASP A 1 313 ? -18.063 -2.350 14.381 1.00 94.00 313 ASP A N 1
ATOM 2420 C CA . ASP A 1 313 ? -19.473 -1.944 14.264 1.00 94.00 313 ASP A CA 1
ATOM 2421 C C . ASP A 1 313 ? -20.329 -3.034 13.589 1.00 94.00 313 ASP A C 1
ATOM 2423 O O . ASP A 1 313 ? -21.462 -3.295 13.989 1.00 94.00 313 ASP A O 1
ATOM 2427 N N . LYS A 1 314 ? -19.742 -3.776 12.640 1.00 94.56 314 LYS A N 1
ATOM 2428 C CA . LYS A 1 314 ? -20.351 -4.960 12.003 1.00 94.56 314 LYS A CA 1
ATOM 2429 C C . LYS A 1 314 ? -20.341 -6.223 12.879 1.00 94.56 314 LYS A C 1
ATOM 2431 O O . LYS A 1 314 ? -20.731 -7.288 12.405 1.00 94.56 314 LYS A O 1
ATOM 2436 N N . GLY A 1 315 ? -19.879 -6.135 14.125 1.00 92.56 315 GLY A N 1
ATOM 2437 C CA . GLY A 1 315 ? -19.843 -7.246 15.077 1.00 92.56 315 GLY A CA 1
ATOM 2438 C C . GLY A 1 315 ? -18.641 -8.184 14.938 1.00 92.56 315 GLY A C 1
ATOM 2439 O O . GLY A 1 315 ? -18.658 -9.266 15.523 1.00 92.56 315 GLY A O 1
ATOM 2440 N N . LYS A 1 316 ? -17.590 -7.816 14.188 1.00 92.50 316 LYS A N 1
ATOM 2441 C CA . LYS A 1 316 ? -16.361 -8.626 14.123 1.00 92.50 316 LYS A CA 1
ATOM 2442 C C . LYS A 1 316 ? -15.514 -8.414 15.378 1.00 92.50 316 LYS A C 1
ATOM 2444 O O . LYS A 1 316 ? -15.069 -7.301 15.652 1.00 92.50 316 LYS A O 1
ATOM 2449 N N . VAL A 1 317 ? -15.234 -9.504 16.090 1.00 85.81 317 VAL A N 1
ATOM 2450 C CA . VAL A 1 317 ? -14.559 -9.522 17.401 1.00 85.81 317 VAL A CA 1
ATOM 2451 C C . VAL A 1 317 ? -13.182 -8.833 17.402 1.00 85.81 317 VAL A C 1
ATOM 2453 O O . VAL A 1 317 ? -12.905 -8.042 18.301 1.00 85.81 317 VAL A O 1
ATOM 2456 N N . GLY A 1 318 ? -12.351 -9.054 16.379 1.00 87.75 318 GLY A N 1
ATOM 2457 C CA . GLY A 1 318 ? -11.021 -8.432 16.252 1.00 87.75 318 GLY A CA 1
ATOM 2458 C C . GLY A 1 318 ? -10.990 -7.131 15.441 1.00 87.75 318 GLY A C 1
ATOM 2459 O O . GLY A 1 318 ? -9.919 -6.585 15.163 1.00 87.75 318 GLY A O 1
ATOM 2460 N N . GLY A 1 319 ? -12.154 -6.627 15.016 1.00 94.19 319 GLY A N 1
ATOM 2461 C CA . GLY A 1 319 ? -12.227 -5.514 14.078 1.00 94.19 319 GLY A CA 1
ATOM 2462 C C . GLY A 1 319 ? -11.461 -5.829 12.788 1.00 94.19 319 GLY A C 1
ATOM 2463 O O . GLY A 1 319 ? -11.822 -6.741 12.047 1.00 94.19 319 GLY A O 1
ATOM 2464 N N . GLY A 1 320 ? -10.417 -5.045 12.523 1.00 92.62 320 GLY A N 1
ATOM 2465 C CA . GLY A 1 320 ? -9.533 -5.169 11.357 1.00 92.62 320 GLY A CA 1
ATOM 2466 C C . GLY A 1 320 ? -8.352 -6.125 11.561 1.00 92.62 320 GLY A C 1
ATOM 2467 O O . GLY A 1 320 ? -7.589 -6.348 10.625 1.00 92.62 320 GLY A O 1
ATOM 2468 N N . VAL A 1 321 ? -8.197 -6.676 12.768 1.00 94.12 321 VAL A N 1
ATOM 2469 C CA . VAL A 1 321 ? -7.180 -7.677 13.108 1.00 94.12 321 VAL A CA 1
ATOM 2470 C C . VAL A 1 321 ? -7.850 -9.047 13.156 1.00 94.12 321 VAL A C 1
ATOM 2472 O O . VAL A 1 321 ? -8.899 -9.219 13.777 1.00 94.12 321 VAL A O 1
ATOM 2475 N N . SER A 1 322 ? -7.262 -10.023 12.476 1.00 93.62 322 SER A N 1
ATOM 2476 C CA . SER A 1 322 ? -7.706 -11.414 12.500 1.00 93.62 322 SER A CA 1
ATOM 2477 C C . SER A 1 322 ? -6.884 -12.165 13.539 1.00 93.62 322 SER A C 1
ATOM 2479 O O . SER A 1 322 ? -5.673 -12.294 13.387 1.00 93.62 322 SER A O 1
ATOM 2481 N N . VAL A 1 323 ? -7.548 -12.613 14.600 1.00 91.12 323 VAL A N 1
ATOM 2482 C CA . VAL A 1 323 ? -6.975 -13.455 15.660 1.00 91.12 323 VAL A CA 1
ATOM 2483 C C . VAL A 1 323 ? -7.121 -14.916 15.234 1.00 91.12 323 VAL A C 1
ATOM 2485 O O . VAL A 1 323 ? -8.101 -15.234 14.560 1.00 91.12 323 VAL A O 1
ATOM 2488 N N . GLU A 1 324 ? -6.141 -15.765 15.564 1.00 90.38 324 GLU A N 1
ATOM 2489 C CA . GLU A 1 324 ? -6.113 -17.190 15.170 1.00 90.38 324 GLU A CA 1
ATOM 2490 C C . GLU A 1 324 ? -6.342 -17.407 13.660 1.00 90.38 324 GLU A C 1
ATOM 2492 O O . GLU A 1 324 ? -6.981 -18.366 13.222 1.00 90.38 324 GLU A O 1
ATOM 2497 N N . CYS A 1 325 ? -5.837 -16.495 12.825 1.00 93.94 325 CYS A N 1
ATOM 2498 C CA . CYS A 1 325 ? -6.039 -16.567 11.387 1.00 93.94 325 CYS A CA 1
ATOM 2499 C C . CYS A 1 325 ? -5.265 -17.752 10.808 1.00 93.94 325 CYS A C 1
ATOM 2501 O O . CYS A 1 325 ? -4.044 -17.799 10.944 1.00 93.94 325 CYS A O 1
ATOM 2503 N N . SER A 1 326 ? -5.969 -18.644 10.108 1.00 95.19 326 SER A N 1
ATOM 2504 C CA . SER A 1 326 ? -5.359 -19.662 9.248 1.00 95.19 326 SER A CA 1
ATOM 2505 C C . SER A 1 326 ? -4.464 -18.987 8.212 1.00 95.19 326 SER A C 1
ATOM 2507 O O . SER A 1 326 ? -4.952 -18.224 7.370 1.00 95.19 326 SER A O 1
ATOM 2509 N N . LEU A 1 327 ? -3.154 -19.227 8.272 1.00 95.19 327 LEU A N 1
ATOM 2510 C CA . LEU A 1 327 ? -2.236 -18.730 7.251 1.00 95.19 327 LEU A CA 1
ATOM 2511 C C . LEU A 1 327 ? -2.417 -19.497 5.934 1.00 95.19 327 LEU A C 1
ATOM 2513 O O . LEU A 1 327 ? -2.279 -18.894 4.867 1.00 95.19 327 LEU A O 1
ATOM 2517 N N . LYS A 1 328 ? -2.789 -20.783 5.999 1.00 95.25 328 LYS A N 1
ATOM 2518 C CA . LYS A 1 328 ? -3.099 -21.611 4.825 1.00 95.25 328 LYS A CA 1
ATOM 2519 C C . LYS A 1 328 ? -4.233 -21.013 3.992 1.00 95.25 328 LYS A C 1
ATOM 2521 O O . LYS A 1 328 ? -4.094 -20.923 2.770 1.00 95.25 328 LYS A O 1
ATOM 2526 N N . ASP A 1 329 ? -5.298 -20.528 4.628 1.00 96.19 329 ASP A N 1
ATOM 2527 C CA . ASP A 1 329 ? -6.409 -19.861 3.938 1.00 96.19 329 ASP A CA 1
ATOM 2528 C C . ASP A 1 329 ? -5.950 -18.583 3.228 1.00 96.19 329 ASP A C 1
ATOM 2530 O O . ASP A 1 329 ? -6.261 -18.370 2.058 1.00 96.19 329 ASP A O 1
ATOM 2534 N N . VAL A 1 330 ? -5.178 -17.732 3.917 1.00 97.12 330 VAL A N 1
ATOM 2535 C CA . VAL A 1 330 ? -4.683 -16.463 3.347 1.00 97.12 330 VAL A CA 1
ATOM 2536 C C . VAL A 1 330 ? -3.778 -16.718 2.144 1.00 97.12 330 VAL A C 1
ATOM 2538 O O . VAL A 1 330 ? -3.859 -16.020 1.136 1.00 97.12 330 VAL A O 1
ATOM 2541 N N . VAL A 1 331 ? -2.926 -17.735 2.239 1.00 97.00 331 VAL A N 1
ATOM 2542 C CA . VAL A 1 331 ? -2.042 -18.153 1.151 1.00 97.00 331 VAL A CA 1
ATOM 2543 C C . VAL A 1 331 ? -2.836 -18.708 -0.023 1.00 97.00 331 VAL A C 1
ATOM 2545 O O . VAL A 1 331 ? -2.568 -18.333 -1.162 1.00 97.00 331 VAL A O 1
ATOM 2548 N N . THR A 1 332 ? -3.828 -19.555 0.241 1.00 96.56 332 THR A N 1
ATOM 2549 C CA . THR A 1 332 ? -4.680 -20.144 -0.798 1.00 96.56 332 THR A CA 1
ATOM 2550 C C . THR A 1 332 ? -5.433 -19.061 -1.567 1.00 96.56 332 THR A C 1
ATOM 2552 O O . THR A 1 332 ? -5.382 -19.042 -2.799 1.00 96.56 332 THR A O 1
ATOM 2555 N N . ASP A 1 333 ? -6.048 -18.110 -0.858 1.00 96.62 333 ASP A N 1
ATOM 2556 C CA . ASP A 1 333 ? -6.730 -16.963 -1.466 1.00 96.62 333 ASP A CA 1
ATOM 2557 C C . ASP A 1 333 ? -5.768 -16.152 -2.353 1.00 96.62 333 ASP A C 1
ATOM 2559 O O . ASP A 1 333 ? -6.097 -15.819 -3.496 1.00 96.62 333 ASP A O 1
ATOM 2563 N N . ALA A 1 334 ? -4.563 -15.854 -1.853 1.00 97.50 334 ALA A N 1
ATOM 2564 C CA . ALA A 1 334 ? -3.566 -15.078 -2.588 1.00 97.50 334 ALA A CA 1
ATOM 2565 C C . ALA A 1 334 ? -3.054 -15.810 -3.839 1.00 97.50 334 ALA A C 1
ATOM 2567 O O . ALA A 1 334 ? -2.898 -15.193 -4.893 1.00 97.50 334 ALA A O 1
ATOM 2568 N N . VAL A 1 335 ? -2.836 -17.127 -3.759 1.00 97.19 335 VAL A N 1
ATOM 2569 C CA . VAL A 1 335 ? -2.435 -17.957 -4.905 1.00 97.19 335 VAL A CA 1
ATOM 2570 C C . VAL A 1 335 ? -3.512 -17.956 -5.984 1.00 97.19 335 VAL A C 1
ATOM 2572 O O . VAL A 1 335 ? -3.185 -17.750 -7.155 1.00 97.19 335 VAL A O 1
ATOM 2575 N N . ILE A 1 336 ? -4.780 -18.152 -5.610 1.00 96.06 336 ILE A N 1
ATOM 2576 C CA . ILE A 1 336 ? -5.907 -18.140 -6.553 1.00 96.06 336 ILE A CA 1
ATOM 2577 C C . ILE A 1 336 ? -5.980 -16.786 -7.265 1.00 96.06 336 ILE A C 1
ATOM 2579 O O . ILE A 1 336 ? -6.018 -16.741 -8.496 1.00 96.06 336 ILE A O 1
ATOM 2583 N N . GLU A 1 337 ? -5.937 -15.682 -6.516 1.00 95.50 337 GLU A N 1
ATOM 2584 C CA . GLU A 1 337 ? -6.005 -14.337 -7.092 1.00 95.50 337 GLU A CA 1
ATOM 2585 C C . GLU A 1 337 ? -4.816 -14.049 -8.023 1.00 95.50 337 GLU A C 1
ATOM 2587 O O . GLU A 1 337 ? -5.009 -13.599 -9.157 1.00 95.50 337 GLU A O 1
ATOM 2592 N N . SER A 1 338 ? -3.585 -14.357 -7.604 1.00 95.31 338 SER A N 1
ATOM 2593 C CA . SER A 1 338 ? -2.394 -14.146 -8.434 1.00 95.31 338 SER A CA 1
ATOM 2594 C C . SER A 1 338 ? -2.404 -14.994 -9.703 1.00 95.31 338 SER A C 1
ATOM 2596 O O . SER A 1 338 ? -2.059 -14.473 -10.768 1.00 95.31 338 SER A O 1
ATOM 2598 N N . LYS A 1 339 ? -2.852 -16.257 -9.632 1.00 95.88 339 LYS A N 1
ATOM 2599 C CA . LYS A 1 339 ? -3.022 -17.117 -10.815 1.00 95.88 339 LYS A CA 1
ATOM 2600 C C . LYS A 1 339 ? -4.046 -16.535 -11.780 1.00 95.88 339 LYS A C 1
ATOM 2602 O O . LYS A 1 339 ? -3.746 -16.423 -12.965 1.00 95.88 339 LYS A O 1
ATOM 2607 N N . MET A 1 340 ? -5.210 -16.106 -11.286 1.00 93.88 340 MET A N 1
ATOM 2608 C CA . MET A 1 340 ? -6.241 -15.474 -12.118 1.00 93.88 340 MET A CA 1
ATOM 2609 C C . MET A 1 340 ? -5.711 -14.221 -12.823 1.00 93.88 340 MET A C 1
ATOM 2611 O O . MET A 1 340 ? -5.966 -14.027 -14.010 1.00 93.88 340 MET A O 1
ATOM 2615 N N . LEU A 1 341 ? -4.944 -13.380 -12.123 1.00 90.56 341 LEU A N 1
ATOM 2616 C CA . LEU A 1 341 ? -4.328 -12.191 -12.716 1.00 90.56 341 LEU A CA 1
ATOM 2617 C C . LEU A 1 341 ? -3.261 -12.552 -13.759 1.00 90.56 341 LEU A C 1
ATOM 2619 O O . LEU A 1 341 ? -3.184 -11.892 -14.798 1.00 90.56 341 LEU A O 1
ATOM 2623 N N . CYS A 1 342 ? -2.448 -13.577 -13.497 1.00 93.00 342 CYS A N 1
ATOM 2624 C CA . CYS A 1 342 ? -1.412 -14.065 -14.408 1.00 93.00 342 CYS A CA 1
ATOM 2625 C C . CYS A 1 342 ? -2.019 -14.636 -15.689 1.00 93.00 342 CYS A C 1
ATOM 2627 O O . CYS A 1 342 ? -1.704 -14.152 -16.778 1.00 93.00 342 CYS A O 1
ATOM 2629 N N . ASP A 1 343 ? -2.976 -15.549 -15.554 1.00 92.81 343 ASP A N 1
ATOM 2630 C CA . ASP A 1 343 ? -3.700 -16.155 -16.668 1.00 92.81 343 ASP A CA 1
ATOM 2631 C C . ASP A 1 343 ? -4.448 -15.104 -17.499 1.00 92.81 343 ASP A C 1
ATOM 2633 O O . ASP A 1 343 ? -4.336 -15.060 -18.722 1.00 92.81 343 ASP A O 1
ATOM 2637 N N . ALA A 1 344 ? -5.118 -14.148 -16.852 1.00 88.75 344 ALA A N 1
ATOM 2638 C CA . ALA A 1 344 ? -5.828 -13.098 -17.574 1.00 88.75 344 ALA A CA 1
ATOM 2639 C C . ALA A 1 344 ? -4.892 -12.180 -18.389 1.00 88.75 344 ALA A C 1
ATOM 2641 O O . ALA A 1 344 ? -5.306 -11.652 -19.424 1.00 88.75 344 ALA A O 1
ATOM 2642 N N . ASN A 1 345 ? -3.644 -11.982 -17.950 1.00 87.19 345 ASN A N 1
ATOM 2643 C CA . ASN A 1 345 ? -2.660 -11.140 -18.640 1.00 87.19 345 ASN A CA 1
ATOM 2644 C C . ASN A 1 345 ? -1.828 -11.904 -19.678 1.00 87.19 345 ASN A C 1
ATOM 2646 O O . ASN A 1 345 ? -1.417 -11.312 -20.677 1.00 87.19 345 ASN A O 1
ATOM 2650 N N . PHE A 1 346 ? -1.560 -13.189 -19.446 1.00 88.94 346 PHE A N 1
ATOM 2651 C CA . PHE A 1 346 ? -0.595 -13.957 -20.228 1.00 88.94 346 PHE A CA 1
ATOM 2652 C C . PHE A 1 346 ? -1.172 -15.202 -20.915 1.00 88.94 346 PHE A C 1
ATOM 2654 O O . PHE A 1 346 ? -0.481 -15.815 -21.723 1.00 88.94 346 PHE A O 1
ATOM 2661 N N . GLY A 1 347 ? -2.425 -15.564 -20.633 1.00 91.25 347 GLY A N 1
ATOM 2662 C CA . GLY A 1 347 ? -3.078 -16.790 -21.111 1.00 91.25 347 GLY A CA 1
ATOM 2663 C C . GLY A 1 347 ? -2.521 -18.074 -20.494 1.00 91.25 347 GLY A C 1
ATOM 2664 O O . GLY A 1 347 ? -2.828 -19.162 -20.973 1.00 91.25 347 GLY A O 1
ATOM 2665 N N . ILE A 1 348 ? -1.638 -17.935 -19.503 1.00 93.56 348 ILE A N 1
ATOM 2666 C CA . ILE A 1 348 ? -1.024 -19.022 -18.755 1.00 93.56 348 ILE A CA 1
ATOM 2667 C C . ILE A 1 348 ? -0.562 -18.493 -17.395 1.00 93.56 348 ILE A C 1
ATOM 2669 O O . ILE A 1 348 ? -0.098 -17.354 -17.290 1.00 93.56 348 ILE A O 1
ATOM 2673 N N . ALA A 1 349 ? -0.652 -19.331 -16.366 1.00 95.50 349 ALA A N 1
ATOM 2674 C CA . ALA A 1 349 ? -0.105 -19.070 -15.042 1.00 95.50 349 ALA A CA 1
ATOM 2675 C C . ALA A 1 349 ? 0.761 -20.263 -14.601 1.00 95.50 349 ALA A C 1
ATOM 2677 O O . ALA A 1 349 ? 0.346 -21.402 -14.813 1.00 95.50 349 ALA A O 1
ATOM 2678 N N . PRO A 1 350 ? 1.941 -20.037 -13.998 1.00 95.81 350 PRO A N 1
ATOM 2679 C CA . PRO A 1 350 ? 2.706 -21.112 -13.377 1.00 95.81 350 PRO A CA 1
ATOM 2680 C C . PRO A 1 350 ? 1.946 -21.740 -12.207 1.00 95.81 350 PRO A C 1
ATOM 2682 O O . PRO A 1 350 ? 1.178 -21.060 -11.512 1.00 95.81 350 PRO A O 1
ATOM 2685 N N . GLU A 1 351 ? 2.206 -23.019 -11.951 1.00 96.25 351 GLU A N 1
ATOM 2686 C CA . GLU A 1 351 ? 1.726 -23.664 -10.737 1.00 96.25 351 GLU A CA 1
ATOM 2687 C C . GLU A 1 351 ? 2.455 -23.114 -9.503 1.00 96.25 351 GLU A C 1
ATOM 2689 O O . GLU A 1 351 ? 3.596 -22.649 -9.582 1.00 96.25 351 GLU A O 1
ATOM 2694 N N . VAL A 1 352 ? 1.760 -23.115 -8.359 1.00 96.38 352 VAL A N 1
ATOM 2695 C CA . VAL A 1 352 ? 2.337 -22.695 -7.075 1.00 96.38 352 VAL A CA 1
ATOM 2696 C C . VAL A 1 352 ? 2.356 -23.886 -6.140 1.00 96.38 352 VAL A C 1
ATOM 2698 O O . VAL A 1 352 ? 1.300 -24.366 -5.729 1.00 96.38 352 VAL A O 1
ATOM 2701 N N . GLN A 1 353 ? 3.554 -24.335 -5.788 1.00 94.50 353 GLN A N 1
ATOM 2702 C CA . GLN A 1 353 ? 3.757 -25.409 -4.825 1.00 94.50 353 GLN A CA 1
ATOM 2703 C C . GLN A 1 353 ? 3.902 -24.798 -3.431 1.00 94.50 353 GLN A C 1
ATOM 2705 O O . GLN A 1 353 ? 4.873 -24.091 -3.160 1.00 94.50 353 GLN A O 1
ATOM 2710 N N . VAL A 1 354 ? 2.926 -25.039 -2.555 1.00 94.25 354 VAL A N 1
ATOM 2711 C CA . VAL A 1 354 ? 2.953 -24.553 -1.169 1.00 94.25 354 VAL A CA 1
ATOM 2712 C C . VAL A 1 354 ? 3.537 -25.641 -0.275 1.00 94.25 354 VAL A C 1
ATOM 2714 O O . VAL A 1 354 ? 3.001 -26.743 -0.210 1.00 94.25 354 VAL A O 1
ATOM 2717 N N . VAL A 1 355 ? 4.632 -25.326 0.413 1.00 92.06 355 VAL A N 1
ATOM 2718 C CA . VAL A 1 355 ? 5.344 -26.231 1.320 1.00 92.06 355 VAL A CA 1
ATOM 2719 C C . VAL A 1 355 ? 5.309 -25.631 2.720 1.00 92.06 355 VAL A C 1
ATOM 2721 O O . VAL A 1 355 ? 5.909 -24.585 2.959 1.00 92.06 355 VAL A O 1
ATOM 2724 N N . ILE A 1 356 ? 4.613 -26.283 3.649 1.00 92.06 356 ILE A N 1
ATOM 2725 C CA . ILE A 1 356 ? 4.547 -25.863 5.054 1.00 92.06 356 ILE A CA 1
ATOM 2726 C C . ILE A 1 356 ? 5.469 -26.770 5.871 1.00 92.06 356 ILE A C 1
ATOM 2728 O O . ILE A 1 356 ? 5.349 -27.991 5.823 1.00 92.06 356 ILE A O 1
ATOM 2732 N N . ILE A 1 357 ? 6.415 -26.174 6.597 1.00 90.38 357 ILE A N 1
ATOM 2733 C CA . ILE A 1 357 ? 7.387 -26.890 7.427 1.00 90.38 357 ILE A CA 1
ATOM 2734 C C . ILE A 1 357 ? 7.039 -26.653 8.899 1.00 90.38 357 ILE A C 1
ATOM 2736 O O . ILE A 1 357 ? 7.249 -25.560 9.435 1.00 90.38 357 ILE A O 1
ATOM 2740 N N . HIS A 1 358 ? 6.531 -27.698 9.554 1.00 86.31 358 HIS A N 1
ATOM 2741 C CA . HIS A 1 358 ? 6.260 -27.724 10.991 1.00 86.31 358 HIS A CA 1
ATOM 2742 C C . HIS A 1 358 ? 7.567 -27.958 11.751 1.00 86.31 358 HIS A C 1
ATOM 2744 O O . HIS A 1 358 ? 8.188 -29.013 11.639 1.00 86.31 358 HIS A O 1
ATOM 2750 N N . GLY A 1 359 ? 8.029 -26.940 12.477 1.00 70.06 359 GLY A N 1
ATOM 2751 C CA . GLY A 1 359 ? 9.275 -26.995 13.230 1.00 70.06 359 GLY A CA 1
ATOM 2752 C C . GLY A 1 359 ? 9.028 -27.253 14.709 1.00 70.06 359 GLY A C 1
ATOM 2753 O O . GLY A 1 359 ? 8.601 -26.340 15.405 1.00 70.06 359 GLY A O 1
ATOM 2754 N N . ASP A 1 360 ? 9.373 -28.452 15.180 1.00 56.12 360 ASP A N 1
ATOM 2755 C CA . ASP A 1 360 ? 9.804 -28.659 16.569 1.00 56.12 360 ASP A CA 1
ATOM 2756 C C . ASP A 1 360 ? 10.853 -29.785 16.687 1.00 56.12 360 ASP A C 1
ATOM 2758 O O . ASP A 1 360 ? 10.916 -30.536 17.656 1.00 56.12 360 ASP A O 1
ATOM 2762 N N . THR A 1 361 ? 11.740 -29.925 15.695 1.00 54.25 361 THR A N 1
ATOM 2763 C CA . THR A 1 361 ? 12.891 -30.845 15.781 1.00 54.25 361 THR A CA 1
ATOM 2764 C C . THR A 1 361 ? 14.039 -30.233 16.588 1.00 54.25 361 THR A C 1
ATOM 2766 O O . THR A 1 361 ? 15.205 -30.310 16.202 1.00 54.25 361 THR A O 1
ATOM 2769 N N . ARG A 1 362 ? 13.739 -29.620 17.738 1.00 53.72 362 ARG A N 1
ATOM 2770 C CA . ARG A 1 362 ? 14.758 -29.300 18.744 1.00 53.72 362 ARG A CA 1
ATOM 2771 C C . ARG A 1 362 ? 15.191 -30.606 19.419 1.00 53.72 362 ARG A C 1
ATOM 2773 O O . ARG A 1 362 ? 14.689 -30.963 20.476 1.00 53.72 362 ARG A O 1
ATOM 2780 N N . GLY A 1 363 ? 16.135 -31.324 18.808 1.00 54.41 363 GLY A N 1
ATOM 2781 C CA . GLY A 1 363 ? 16.986 -32.264 19.550 1.00 54.41 363 GLY A CA 1
ATOM 2782 C C . GLY A 1 363 ? 16.861 -33.759 19.255 1.00 54.41 363 GLY A C 1
ATOM 2783 O O . GLY A 1 363 ? 17.344 -34.548 20.061 1.00 54.41 363 GLY A O 1
ATOM 2784 N N . SER A 1 364 ? 16.297 -34.178 18.121 1.00 49.03 364 SER A N 1
ATOM 2785 C CA . SER A 1 364 ? 16.685 -35.483 17.567 1.00 49.03 364 SER A CA 1
ATOM 2786 C C . SER A 1 364 ? 17.672 -35.231 16.438 1.00 49.03 364 SER A C 1
ATOM 2788 O O . SER A 1 364 ? 17.381 -34.443 15.541 1.00 49.03 364 SER A O 1
ATOM 2790 N N . ASP A 1 365 ? 18.851 -35.850 16.519 1.00 47.72 365 ASP A N 1
ATOM 2791 C CA . ASP A 1 365 ? 19.793 -35.985 15.407 1.00 47.72 365 ASP A CA 1
ATOM 2792 C C . ASP A 1 365 ? 19.076 -36.714 14.264 1.00 47.72 365 ASP A C 1
ATOM 2794 O O . ASP A 1 365 ? 19.200 -37.925 14.075 1.00 47.72 365 ASP A O 1
ATOM 2798 N N . VAL A 1 366 ? 18.253 -35.988 13.512 1.00 47.12 366 VAL A N 1
ATOM 2799 C CA . VAL A 1 366 ? 17.721 -36.460 12.247 1.00 47.12 366 VAL A CA 1
ATOM 2800 C C . VAL A 1 366 ? 18.881 -36.319 11.285 1.00 47.12 366 VAL A C 1
ATOM 2802 O O . VAL A 1 366 ? 19.123 -35.260 10.710 1.00 47.12 366 VAL A O 1
ATOM 2805 N N . SER A 1 367 ? 19.650 -37.397 11.154 1.00 42.50 367 SER A N 1
ATOM 2806 C CA . SER A 1 367 ? 20.565 -37.567 10.038 1.00 42.50 367 SER A CA 1
ATOM 2807 C C . SER A 1 367 ? 19.808 -37.204 8.760 1.00 42.50 367 SER A C 1
ATOM 2809 O O . SER A 1 367 ? 18.821 -37.864 8.424 1.00 42.50 367 SER A O 1
ATOM 2811 N N . VAL A 1 368 ? 20.265 -36.156 8.073 1.00 46.00 368 VAL A N 1
ATOM 2812 C CA . VAL A 1 368 ? 19.749 -35.613 6.800 1.00 46.00 368 VAL A CA 1
ATOM 2813 C C . VAL A 1 368 ? 20.041 -36.597 5.648 1.00 46.00 368 VAL A C 1
ATOM 2815 O O . VAL A 1 368 ? 20.572 -36.247 4.604 1.00 46.00 368 VAL A O 1
ATOM 2818 N N . GLY A 1 369 ? 19.777 -37.885 5.877 1.00 36.16 369 GLY A N 1
ATOM 2819 C CA . GLY A 1 369 ? 20.188 -39.005 5.038 1.00 36.16 369 GLY A CA 1
ATOM 2820 C C . GLY A 1 369 ? 19.055 -39.672 4.263 1.00 36.16 369 GLY A C 1
ATOM 2821 O O . GLY A 1 369 ? 19.338 -40.546 3.455 1.00 36.16 369 GLY A O 1
ATOM 2822 N N . SER A 1 370 ? 17.787 -39.300 4.471 1.00 39.50 370 SER A N 1
ATOM 2823 C CA . SER A 1 370 ? 16.680 -39.876 3.693 1.00 39.50 370 SER A CA 1
ATOM 2824 C C . SER A 1 370 ? 15.431 -38.989 3.717 1.00 39.50 370 SER A C 1
ATOM 2826 O O . SER A 1 370 ? 14.440 -39.307 4.369 1.00 39.50 370 SER A O 1
ATOM 2828 N N . VAL A 1 371 ? 15.462 -37.869 2.988 1.00 44.31 371 VAL A N 1
ATOM 2829 C CA . VAL A 1 371 ? 14.282 -37.019 2.708 1.00 44.31 371 VAL A CA 1
ATOM 2830 C C . VAL A 1 371 ? 13.509 -37.615 1.519 1.00 44.31 371 VAL A C 1
ATOM 2832 O O . VAL A 1 371 ? 13.388 -37.010 0.459 1.00 44.31 371 VAL A O 1
ATOM 2835 N N . GLY A 1 372 ? 13.088 -38.874 1.671 1.00 40.56 372 GLY A N 1
ATOM 2836 C CA . GLY A 1 372 ? 12.386 -39.657 0.646 1.00 40.56 372 GLY A CA 1
ATOM 2837 C C . GLY A 1 372 ? 10.883 -39.817 0.885 1.00 40.56 372 GLY A C 1
ATOM 2838 O O . GLY A 1 372 ? 10.164 -40.120 -0.060 1.00 40.56 372 GLY A O 1
ATOM 2839 N N . ASP A 1 373 ? 10.392 -39.563 2.100 1.00 39.66 373 ASP A N 1
ATOM 2840 C CA . ASP A 1 373 ? 8.955 -39.576 2.379 1.00 39.66 373 ASP A CA 1
ATOM 2841 C C . ASP A 1 373 ? 8.403 -38.157 2.248 1.00 39.66 373 ASP A C 1
ATOM 2843 O O . ASP A 1 373 ? 8.344 -37.378 3.202 1.00 39.66 373 ASP A O 1
ATOM 2847 N N . VAL A 1 374 ? 7.994 -37.818 1.023 1.00 46.81 374 VAL A N 1
ATOM 2848 C CA . VAL A 1 374 ? 6.928 -36.836 0.818 1.00 46.81 374 VAL A CA 1
ATOM 2849 C C . VAL A 1 374 ? 5.720 -37.407 1.546 1.00 46.81 374 VAL A C 1
ATOM 2851 O O . VAL A 1 374 ? 5.090 -38.350 1.074 1.00 46.81 374 VAL A O 1
ATOM 2854 N N . VAL A 1 375 ? 5.443 -36.880 2.736 1.00 43.00 375 VAL A N 1
ATOM 2855 C CA . VAL A 1 375 ? 4.195 -37.148 3.440 1.00 43.00 375 VAL A CA 1
ATOM 2856 C C . VAL A 1 375 ? 3.086 -36.633 2.524 1.00 43.00 375 VAL A C 1
ATOM 2858 O O . VAL A 1 375 ? 2.842 -35.431 2.448 1.00 43.00 375 VAL A O 1
ATOM 2861 N N . GLU A 1 376 ? 2.464 -37.540 1.763 1.00 46.59 376 GLU A N 1
ATOM 2862 C CA . GLU A 1 376 ? 1.152 -37.301 1.164 1.00 46.59 376 GLU A CA 1
ATOM 2863 C C . GLU A 1 376 ? 0.251 -36.698 2.248 1.00 46.59 376 GLU A C 1
ATOM 2865 O O . GLU A 1 376 ? 0.308 -37.152 3.393 1.00 46.59 376 GLU A O 1
ATOM 2870 N N . MET A 1 377 ? -0.548 -35.686 1.881 1.00 48.03 377 MET A N 1
ATOM 2871 C CA . MET A 1 377 ? -1.484 -34.913 2.723 1.00 48.03 377 MET A CA 1
ATOM 2872 C C . MET A 1 377 ? -2.551 -35.781 3.437 1.00 48.03 377 MET A C 1
ATOM 2874 O O . MET A 1 377 ? -3.752 -35.629 3.221 1.00 48.03 377 MET A O 1
ATOM 2878 N N . GLY A 1 378 ? -2.130 -36.740 4.259 1.00 44.47 378 GLY A N 1
ATOM 2879 C CA . GLY A 1 378 ? -2.956 -37.779 4.870 1.00 44.47 378 GLY A CA 1
ATOM 2880 C C . GLY A 1 378 ? -2.851 -37.847 6.393 1.00 44.47 378 GLY A C 1
ATOM 2881 O O . GLY A 1 378 ? -3.575 -38.622 7.014 1.00 44.47 378 GLY A O 1
ATOM 2882 N N . LYS A 1 379 ? -1.993 -37.034 7.016 1.00 54.50 379 LYS A N 1
ATOM 2883 C CA . LYS A 1 379 ? -2.078 -36.730 8.449 1.00 54.50 379 LYS A CA 1
ATOM 2884 C C . LYS A 1 379 ? -2.563 -35.301 8.564 1.00 54.50 379 LYS A C 1
ATOM 2886 O O . LYS A 1 379 ? -1.978 -34.448 7.917 1.00 54.50 379 LYS A O 1
ATOM 2891 N N . GLU A 1 380 ? -3.652 -35.109 9.307 1.00 61.38 380 GLU A N 1
ATOM 2892 C CA . GLU A 1 380 ? -4.327 -33.831 9.557 1.00 61.38 380 GLU A CA 1
ATOM 2893 C C . GLU A 1 380 ? -3.316 -32.675 9.544 1.00 61.38 380 GLU A C 1
ATOM 2895 O O . GLU A 1 380 ? -2.525 -32.546 10.474 1.00 61.38 380 GLU A O 1
ATOM 2900 N N . ASP A 1 381 ? -3.285 -31.928 8.430 1.00 64.75 381 ASP A N 1
ATOM 2901 C CA . ASP A 1 381 ? -2.373 -30.804 8.217 1.00 64.75 381 ASP A CA 1
ATOM 2902 C C . ASP A 1 381 ? -2.541 -29.847 9.397 1.00 64.75 381 ASP A C 1
ATOM 2904 O O . ASP A 1 381 ? -3.577 -29.183 9.507 1.00 64.75 381 ASP A O 1
ATOM 2908 N N . GLU A 1 382 ? -1.553 -29.778 10.289 1.00 83.12 382 GLU A N 1
ATOM 2909 C CA . GLU A 1 382 ? -1.545 -28.740 11.309 1.00 83.12 382 GLU A CA 1
ATOM 2910 C C . GLU A 1 382 ? -1.522 -27.396 10.578 1.00 83.12 382 GLU A C 1
ATOM 2912 O O . GLU A 1 382 ? -0.629 -27.104 9.792 1.00 83.12 382 GLU A O 1
ATOM 2917 N N . ASP A 1 383 ? -2.543 -26.573 10.764 1.00 89.44 383 ASP A N 1
ATOM 2918 C CA . ASP A 1 383 ? -2.565 -25.247 10.165 1.00 89.44 383 ASP A CA 1
ATOM 2919 C C . ASP A 1 383 ? -1.786 -24.268 11.051 1.00 89.44 383 ASP A C 1
ATOM 2921 O O . ASP A 1 383 ? -1.812 -24.345 12.283 1.00 89.44 383 ASP A O 1
ATOM 2925 N N . ILE A 1 384 ? -1.084 -23.318 10.434 1.00 91.38 384 ILE A N 1
ATOM 2926 C CA . ILE A 1 384 ? -0.394 -22.266 11.177 1.00 91.38 384 ILE A CA 1
ATOM 2927 C C . ILE A 1 384 ? -1.401 -21.149 11.446 1.00 91.38 384 ILE A C 1
ATOM 2929 O O . ILE A 1 384 ? -1.667 -20.306 10.587 1.00 91.38 384 ILE A O 1
ATOM 2933 N N . HIS A 1 385 ? -1.932 -21.127 12.665 1.00 92.25 385 HIS A N 1
ATOM 2934 C CA . HIS A 1 385 ? -2.772 -20.037 13.150 1.00 92.25 385 HIS A CA 1
ATOM 2935 C C . HIS A 1 385 ? -1.916 -18.885 13.682 1.00 92.25 385 HIS A C 1
ATOM 2937 O O . HIS A 1 385 ? -1.020 -19.086 14.502 1.00 92.25 385 HIS A O 1
ATOM 2943 N N . VAL A 1 386 ? -2.195 -17.663 13.226 1.00 92.69 386 VAL A N 1
ATOM 2944 C CA . VAL A 1 386 ? -1.446 -16.460 13.618 1.00 92.69 386 VAL A CA 1
ATOM 2945 C C . VAL A 1 386 ? -2.364 -15.244 13.744 1.00 92.69 386 VAL A C 1
ATOM 2947 O O . VAL A 1 386 ? -3.332 -15.087 13.002 1.00 92.69 386 VAL A O 1
ATOM 2950 N N . THR A 1 387 ? -2.056 -14.343 14.678 1.00 92.69 387 THR A N 1
ATOM 2951 C CA . THR A 1 387 ? -2.730 -13.040 14.764 1.00 92.69 387 THR A CA 1
ATOM 2952 C C . THR A 1 387 ? -2.111 -12.062 13.767 1.00 92.69 387 THR A C 1
ATOM 2954 O O . THR A 1 387 ? -0.955 -11.666 13.914 1.00 92.69 387 THR A O 1
ATOM 2957 N N . LEU A 1 388 ? -2.875 -11.643 12.756 1.00 94.62 388 LEU A N 1
ATOM 2958 C CA . LEU A 1 388 ? -2.379 -10.794 11.668 1.00 94.62 388 LEU A CA 1
ATOM 2959 C C . LEU A 1 388 ? -3.437 -9.817 11.131 1.00 94.62 388 LEU A C 1
ATOM 2961 O O . LEU A 1 388 ? -4.629 -9.906 11.426 1.00 94.62 388 LEU A O 1
ATOM 2965 N N . ILE A 1 389 ? -3.005 -8.869 10.299 1.00 95.56 389 ILE A N 1
ATOM 2966 C CA . ILE A 1 389 ? -3.901 -8.014 9.509 1.00 95.56 389 ILE A CA 1
ATOM 2967 C C . ILE A 1 389 ? -4.119 -8.710 8.161 1.00 95.56 389 ILE A C 1
ATOM 2969 O O . ILE A 1 389 ? -3.349 -8.503 7.220 1.00 95.56 389 ILE A O 1
ATOM 2973 N N . ARG A 1 390 ? -5.150 -9.565 8.069 1.00 95.88 390 ARG A N 1
ATOM 2974 C CA . ARG A 1 390 ? -5.392 -10.442 6.899 1.00 95.88 390 ARG A CA 1
ATOM 2975 C C . ARG A 1 390 ? -5.315 -9.709 5.557 1.00 95.88 390 ARG A C 1
ATOM 2977 O O . ARG A 1 390 ? -4.585 -10.188 4.693 1.00 95.88 390 ARG A O 1
ATOM 2984 N N . PRO A 1 391 ? -5.948 -8.532 5.372 1.00 96.31 391 PRO A N 1
ATOM 2985 C CA . PRO A 1 391 ? -5.865 -7.813 4.101 1.00 96.31 391 PRO A CA 1
ATOM 2986 C C . PRO A 1 391 ? -4.446 -7.374 3.708 1.00 96.31 391 PRO A C 1
ATOM 2988 O O . PRO A 1 391 ? -4.148 -7.299 2.521 1.00 96.31 391 PRO A O 1
ATOM 2991 N N . TRP A 1 392 ? -3.568 -7.078 4.674 1.00 96.69 392 TRP A N 1
ATOM 2992 C CA . TRP A 1 392 ? -2.192 -6.639 4.398 1.00 96.69 392 TRP A CA 1
ATOM 2993 C C . TRP A 1 392 ? -1.295 -7.807 3.996 1.00 96.69 392 TRP A C 1
ATOM 2995 O O . TRP A 1 392 ? -0.539 -7.695 3.034 1.00 96.69 392 TRP A O 1
ATOM 3005 N N . VAL A 1 393 ? -1.405 -8.935 4.703 1.00 97.62 393 VAL A N 1
ATOM 3006 C CA . VAL A 1 393 ? -0.656 -10.157 4.368 1.00 97.62 393 VAL A CA 1
ATOM 3007 C C . VAL A 1 393 ? -1.113 -10.704 3.018 1.00 97.62 393 VAL A C 1
ATOM 3009 O O . VAL A 1 393 ? -0.275 -11.002 2.172 1.00 97.62 393 VAL A O 1
ATOM 3012 N N . HIS A 1 394 ? -2.428 -10.735 2.775 1.00 97.88 394 HIS A N 1
ATOM 3013 C CA . HIS A 1 394 ? -3.000 -11.101 1.477 1.00 97.88 394 HIS A CA 1
ATOM 3014 C C . HIS A 1 394 ? -2.469 -10.212 0.346 1.00 97.88 394 HIS A C 1
ATOM 3016 O O . HIS A 1 394 ? -1.948 -10.725 -0.638 1.00 97.88 394 HIS A O 1
ATOM 3022 N N . HIS A 1 395 ? -2.521 -8.882 0.504 1.00 96.38 395 HIS A N 1
ATOM 3023 C CA . HIS A 1 395 ? -1.988 -7.943 -0.492 1.00 96.38 395 HIS A CA 1
ATOM 3024 C C . HIS A 1 395 ? -0.503 -8.189 -0.796 1.00 96.38 395 HIS A C 1
ATOM 3026 O O . HIS A 1 395 ? -0.113 -8.245 -1.961 1.00 96.38 395 HIS A O 1
ATOM 3032 N N . CYS A 1 396 ? 0.308 -8.369 0.249 1.00 97.69 396 CYS A N 1
ATOM 3033 C CA . CYS A 1 396 ? 1.735 -8.653 0.134 1.00 97.69 396 CYS A CA 1
ATOM 3034 C C . CYS A 1 396 ? 2.000 -9.943 -0.660 1.00 97.69 396 CYS A C 1
ATOM 3036 O O . CYS A 1 396 ? 2.767 -9.933 -1.625 1.00 97.69 396 CYS A O 1
ATOM 3038 N N . LEU A 1 397 ? 1.314 -11.035 -0.305 1.00 98.06 397 LEU A N 1
ATOM 3039 C CA . LEU A 1 397 ? 1.418 -12.313 -1.008 1.00 98.06 397 LEU A CA 1
ATOM 3040 C C . LEU A 1 397 ? 0.995 -12.178 -2.473 1.00 98.06 397 LEU A C 1
ATOM 3042 O O . LEU A 1 397 ? 1.728 -12.634 -3.348 1.00 98.06 397 LEU A O 1
ATOM 3046 N N . VAL A 1 398 ? -0.127 -11.506 -2.754 1.00 96.50 398 VAL A N 1
ATOM 3047 C CA . VAL A 1 398 ? -0.614 -11.305 -4.127 1.00 96.50 398 VAL A CA 1
ATOM 3048 C C . VAL A 1 398 ? 0.413 -10.557 -4.975 1.00 96.50 398 VAL A C 1
ATOM 3050 O O . VAL A 1 398 ? 0.733 -11.002 -6.079 1.00 96.50 398 VAL A O 1
ATOM 3053 N N . GLU A 1 399 ? 0.970 -9.450 -4.479 1.00 96.00 399 GLU A N 1
ATOM 3054 C CA . GLU A 1 399 ? 1.965 -8.658 -5.214 1.00 96.00 399 GLU A CA 1
ATOM 3055 C C . GLU A 1 399 ? 3.268 -9.434 -5.463 1.00 96.00 399 GLU A C 1
ATOM 3057 O O . GLU A 1 399 ? 3.805 -9.398 -6.575 1.00 96.00 399 GLU A O 1
ATOM 3062 N N . LEU A 1 400 ? 3.761 -10.181 -4.472 1.00 96.50 400 LEU A N 1
ATOM 3063 C CA . LEU A 1 400 ? 4.971 -10.992 -4.623 1.00 96.50 400 LEU A CA 1
ATOM 3064 C C . LEU A 1 400 ? 4.757 -12.189 -5.560 1.00 96.50 400 LEU A C 1
ATOM 3066 O O . LEU A 1 400 ? 5.574 -12.409 -6.457 1.00 96.50 400 LEU A O 1
ATOM 3070 N N . LEU A 1 401 ? 3.638 -12.906 -5.431 1.00 97.50 401 LEU A N 1
ATOM 3071 C CA . LEU A 1 401 ? 3.274 -14.014 -6.320 1.00 97.50 401 LEU A CA 1
ATOM 3072 C C . LEU A 1 401 ? 3.049 -13.531 -7.757 1.00 97.50 401 LEU A C 1
ATOM 3074 O O . LEU A 1 401 ? 3.540 -14.160 -8.691 1.00 97.50 401 LEU A O 1
ATOM 3078 N N . LYS A 1 402 ? 2.395 -12.378 -7.960 1.00 95.31 402 LYS A N 1
ATOM 3079 C CA . LYS A 1 402 ? 2.264 -11.762 -9.293 1.00 95.31 402 LYS A CA 1
ATOM 3080 C C . LYS A 1 402 ? 3.631 -11.523 -9.926 1.00 95.31 402 LYS A C 1
ATOM 3082 O O . LYS A 1 402 ? 3.825 -11.862 -11.094 1.00 95.31 402 LYS A O 1
ATOM 3087 N N . ASN A 1 403 ? 4.576 -10.954 -9.177 1.00 94.12 403 ASN A N 1
ATOM 3088 C CA . ASN A 1 403 ? 5.926 -10.681 -9.673 1.00 94.12 403 ASN A CA 1
ATOM 3089 C C . ASN A 1 403 ? 6.687 -11.976 -10.000 1.00 94.12 403 ASN A C 1
ATOM 3091 O O . ASN A 1 403 ? 7.253 -12.082 -11.091 1.00 94.12 403 ASN A O 1
ATOM 3095 N N . ALA A 1 404 ? 6.632 -12.974 -9.115 1.00 95.50 404 ALA A N 1
ATOM 3096 C CA . ALA A 1 404 ? 7.232 -14.298 -9.297 1.00 95.50 404 ALA A CA 1
ATOM 3097 C C . ALA A 1 404 ? 6.683 -15.030 -10.535 1.00 95.50 404 ALA A C 1
ATOM 3099 O O . ALA A 1 404 ? 7.440 -15.502 -11.390 1.00 95.50 404 ALA A O 1
ATOM 3100 N N . MET A 1 405 ? 5.358 -15.066 -10.688 1.00 95.94 405 MET A N 1
ATOM 3101 C CA . MET A 1 405 ? 4.706 -15.701 -11.832 1.00 95.94 405 MET A CA 1
ATOM 3102 C C . MET A 1 405 ? 5.038 -14.980 -13.140 1.00 95.94 405 MET A C 1
ATOM 3104 O O . MET A 1 405 ? 5.389 -15.605 -14.138 1.00 95.94 405 MET A O 1
ATOM 3108 N N . THR A 1 406 ? 5.008 -13.646 -13.125 1.00 93.38 406 THR A N 1
ATOM 3109 C CA . THR A 1 406 ? 5.369 -12.817 -14.284 1.00 93.38 406 THR A CA 1
ATOM 3110 C C . THR A 1 406 ? 6.813 -13.039 -14.712 1.00 93.38 406 THR A C 1
ATOM 3112 O O . THR A 1 406 ? 7.097 -13.126 -15.907 1.00 93.38 406 THR A O 1
ATOM 3115 N N . SER A 1 407 ? 7.730 -13.119 -13.747 1.00 92.31 407 SER A N 1
ATOM 3116 C CA . SER A 1 407 ? 9.144 -13.428 -13.972 1.00 92.31 407 SER A CA 1
ATOM 3117 C C . SER A 1 407 ? 9.300 -14.789 -14.660 1.00 92.31 407 SER A C 1
ATOM 3119 O O . SER A 1 407 ? 10.035 -14.903 -15.646 1.00 92.31 407 SER A O 1
ATOM 3121 N N . SER A 1 408 ? 8.551 -15.793 -14.199 1.00 93.50 408 SER A N 1
ATOM 3122 C CA . SER A 1 408 ? 8.563 -17.165 -14.725 1.00 93.50 408 SER A CA 1
ATOM 3123 C C . SER A 1 408 ? 8.012 -17.252 -16.152 1.00 93.50 408 SER A C 1
ATOM 3125 O O . SER A 1 408 ? 8.678 -17.788 -17.038 1.00 93.50 408 SER A O 1
ATOM 3127 N N . VAL A 1 409 ? 6.864 -16.625 -16.425 1.00 92.88 409 VAL A N 1
ATOM 3128 C CA . VAL A 1 409 ? 6.279 -16.553 -17.779 1.00 92.88 409 VAL A CA 1
ATOM 3129 C C . VAL A 1 409 ? 7.207 -15.814 -18.748 1.00 92.88 409 VAL A C 1
ATOM 3131 O O . VAL A 1 409 ? 7.478 -16.287 -19.855 1.00 92.88 409 VAL A O 1
ATOM 3134 N N . LYS A 1 410 ? 7.773 -14.675 -18.327 1.00 90.06 410 LYS A N 1
ATOM 3135 C CA . LYS A 1 410 ? 8.711 -13.903 -19.156 1.00 90.06 410 LYS A CA 1
ATOM 3136 C C . LYS A 1 410 ? 9.984 -14.674 -19.493 1.00 90.06 410 LYS A C 1
ATOM 3138 O O . LYS A 1 410 ? 10.551 -14.408 -20.550 1.00 90.06 410 LYS A O 1
ATOM 3143 N N . LYS A 1 411 ? 10.439 -15.606 -18.647 1.00 89.06 411 LYS A N 1
ATOM 3144 C CA . LYS A 1 411 ? 11.614 -16.444 -18.942 1.00 89.06 411 LYS A CA 1
ATOM 3145 C C . LYS A 1 411 ? 11.362 -17.321 -20.166 1.00 89.06 411 LYS A C 1
ATOM 3147 O O . LYS A 1 411 ? 12.168 -17.298 -21.095 1.00 89.06 411 LYS A O 1
ATOM 3152 N N . VAL A 1 412 ? 10.216 -18.003 -20.207 1.00 89.06 412 VAL A N 1
ATOM 3153 C CA . VAL A 1 412 ? 9.828 -18.860 -21.339 1.00 89.06 412 VAL A CA 1
ATOM 3154 C C . VAL A 1 412 ? 9.646 -18.040 -22.617 1.00 89.06 412 VAL A C 1
ATOM 3156 O O . VAL A 1 412 ? 10.157 -18.405 -23.674 1.00 89.06 412 VAL A O 1
ATOM 3159 N N . TRP A 1 413 ? 8.998 -16.878 -22.530 1.00 87.00 413 TRP A N 1
ATOM 3160 C CA . TRP A 1 413 ? 8.794 -16.018 -23.702 1.00 87.00 413 TRP A CA 1
ATOM 3161 C C . TRP A 1 413 ? 10.055 -15.294 -24.180 1.00 87.00 413 TRP A C 1
ATOM 3163 O O . TRP A 1 413 ? 10.217 -15.049 -25.376 1.00 87.00 413 TRP A O 1
ATOM 3173 N N . GLY A 1 414 ? 10.947 -14.923 -23.262 1.00 80.94 414 GLY A N 1
ATOM 3174 C CA . GLY A 1 414 ? 12.196 -14.228 -23.568 1.00 80.94 414 GLY A CA 1
ATOM 3175 C C . GLY A 1 414 ? 13.216 -15.122 -24.271 1.00 80.94 414 GLY A C 1
ATOM 3176 O O . GLY A 1 414 ? 13.922 -14.642 -25.161 1.00 80.94 414 GLY A O 1
ATOM 3177 N N . GLY A 1 415 ? 13.252 -16.416 -23.930 1.00 68.00 415 GLY A N 1
ATOM 3178 C CA . GLY A 1 415 ? 14.131 -17.404 -24.567 1.00 68.00 415 GLY A CA 1
ATOM 3179 C C . GLY A 1 415 ? 13.881 -17.573 -26.070 1.00 68.00 415 GLY A C 1
ATOM 3180 O O . GLY A 1 415 ? 14.821 -17.786 -26.831 1.00 68.00 415 GLY A O 1
ATOM 3181 N N . ASN A 1 416 ? 12.641 -17.360 -26.522 1.00 58.38 416 ASN A N 1
ATOM 3182 C CA . ASN A 1 416 ? 12.226 -17.592 -27.909 1.00 58.38 416 ASN A CA 1
ATOM 3183 C C . ASN A 1 416 ? 12.526 -16.444 -28.890 1.00 58.38 416 ASN A C 1
ATOM 3185 O O . ASN A 1 416 ? 12.256 -16.578 -30.078 1.00 58.38 416 ASN A O 1
ATOM 3189 N N . ARG A 1 417 ? 13.067 -15.298 -28.448 1.00 58.06 417 ARG A N 1
ATOM 3190 C CA . ARG A 1 417 ? 13.287 -14.145 -29.351 1.00 58.06 417 ARG A CA 1
ATOM 3191 C C . ARG A 1 417 ? 14.546 -14.231 -30.216 1.00 58.06 417 ARG A C 1
ATOM 3193 O O . ARG A 1 417 ? 14.687 -13.422 -31.129 1.00 58.06 417 ARG A O 1
ATOM 3200 N N . LYS A 1 418 ? 15.476 -15.146 -29.922 1.00 58.16 418 LYS A N 1
ATOM 3201 C CA . LYS A 1 418 ? 16.749 -15.263 -30.661 1.00 58.16 418 LYS A CA 1
ATOM 3202 C C . LYS A 1 418 ? 16.752 -16.355 -31.736 1.00 58.16 418 LYS A C 1
ATOM 3204 O O . LYS A 1 418 ? 17.667 -16.368 -32.553 1.00 58.16 418 LYS A O 1
ATOM 3209 N N . SER A 1 419 ? 15.745 -17.225 -31.777 1.00 52.59 419 SER A N 1
ATOM 3210 C CA . SER A 1 419 ? 15.551 -18.219 -32.838 1.00 52.59 419 SER A CA 1
ATOM 3211 C C . SER A 1 419 ? 14.342 -17.834 -33.701 1.00 52.59 419 SER A C 1
ATOM 3213 O O . SER A 1 419 ? 13.445 -17.129 -33.256 1.00 52.59 419 SER A O 1
ATOM 3215 N N . SER A 1 420 ? 14.387 -18.200 -34.979 1.00 52.81 420 SER A N 1
ATOM 3216 C CA . SER A 1 420 ? 13.530 -17.729 -36.076 1.00 52.81 420 SER A CA 1
ATOM 3217 C C . SER A 1 420 ? 12.020 -17.664 -35.791 1.00 52.81 420 SER A C 1
ATOM 3219 O O . SER A 1 420 ? 11.485 -18.425 -34.991 1.00 52.81 420 SER A O 1
ATOM 3221 N N . VAL A 1 421 ? 11.335 -16.797 -36.552 1.00 58.88 421 VAL A N 1
ATOM 3222 C CA . VAL A 1 421 ? 9.884 -16.488 -36.563 1.00 58.88 421 VAL A CA 1
ATOM 3223 C C . VAL A 1 421 ? 8.953 -17.716 -36.464 1.00 58.88 421 VAL A C 1
ATOM 3225 O O . VAL A 1 421 ? 7.828 -17.588 -35.988 1.00 58.88 421 VAL A O 1
ATOM 3228 N N . ASP A 1 422 ? 9.430 -18.911 -36.804 1.00 56.88 422 ASP A N 1
ATOM 3229 C CA . ASP A 1 422 ? 8.663 -20.159 -36.751 1.00 56.88 422 ASP A CA 1
ATOM 3230 C C . ASP A 1 422 ? 8.546 -20.795 -35.342 1.00 56.88 422 ASP A C 1
ATOM 3232 O O . ASP A 1 422 ? 7.677 -21.639 -35.120 1.00 56.88 422 ASP A O 1
ATOM 3236 N N . ALA A 1 423 ? 9.349 -20.382 -34.351 1.00 56.59 423 ALA A N 1
ATOM 3237 C CA . ALA A 1 423 ? 9.410 -21.035 -33.029 1.00 56.59 423 ALA A CA 1
ATOM 3238 C C . ALA A 1 423 ? 8.231 -20.723 -32.079 1.00 56.59 423 ALA A C 1
ATOM 3240 O O . ALA A 1 423 ? 8.071 -21.377 -31.046 1.00 56.59 423 ALA A O 1
ATOM 3241 N N . ILE A 1 424 ? 7.389 -19.733 -32.397 1.00 55.59 424 ILE A N 1
ATOM 3242 C CA . ILE A 1 424 ? 6.289 -19.300 -31.512 1.00 55.59 424 ILE A CA 1
ATOM 3243 C C . ILE A 1 424 ? 5.106 -20.280 -31.550 1.00 55.59 424 ILE A C 1
ATOM 3245 O O . ILE A 1 424 ? 4.380 -20.395 -30.569 1.00 55.59 424 ILE A O 1
ATOM 3249 N N . SER A 1 425 ? 4.931 -21.024 -32.644 1.00 59.38 425 SER A N 1
ATOM 3250 C CA . SER A 1 425 ? 3.781 -21.928 -32.803 1.00 59.38 425 SER A CA 1
ATOM 3251 C C . SER A 1 425 ? 3.938 -23.292 -32.116 1.00 59.38 425 SER A C 1
ATOM 3253 O O . SER A 1 425 ? 2.933 -23.957 -31.889 1.00 59.38 425 SER A O 1
ATOM 3255 N N . ASN A 1 426 ? 5.161 -23.684 -31.728 1.00 58.88 426 ASN A N 1
ATOM 3256 C CA . ASN A 1 426 ? 5.455 -25.047 -31.257 1.00 58.88 426 ASN A CA 1
ATOM 3257 C C . ASN A 1 426 ? 6.061 -25.139 -29.847 1.00 58.88 426 ASN A C 1
ATOM 3259 O O . ASN A 1 426 ? 6.332 -26.244 -29.381 1.00 58.88 426 ASN A O 1
ATOM 3263 N N . SER A 1 427 ? 6.295 -24.023 -29.149 1.00 64.56 427 SER A N 1
ATOM 3264 C CA . SER A 1 427 ? 6.813 -24.093 -27.779 1.00 64.56 427 SER A CA 1
ATOM 3265 C C . SER A 1 427 ? 5.682 -24.422 -26.804 1.00 64.56 427 SER A C 1
ATOM 3267 O O . SER A 1 427 ? 4.980 -23.538 -26.322 1.00 64.56 427 SER A O 1
ATOM 3269 N N . THR A 1 428 ? 5.505 -25.710 -26.512 1.00 75.00 428 THR A N 1
ATOM 3270 C CA . THR A 1 428 ? 4.628 -26.225 -25.444 1.00 75.00 428 THR A CA 1
ATOM 3271 C C . THR A 1 428 ? 5.273 -26.115 -24.058 1.00 75.00 428 THR A C 1
ATOM 3273 O O . THR A 1 428 ? 4.827 -26.769 -23.117 1.00 75.00 428 THR A O 1
ATOM 3276 N N . ALA A 1 429 ? 6.360 -25.347 -23.924 1.00 82.44 429 ALA A N 1
ATOM 3277 C CA . ALA A 1 429 ? 7.071 -25.203 -22.666 1.00 82.44 429 ALA A CA 1
ATOM 3278 C C . ALA A 1 429 ? 6.196 -24.446 -21.658 1.00 82.44 429 ALA A C 1
ATOM 3280 O O . ALA A 1 429 ? 5.868 -23.273 -21.853 1.00 82.44 429 ALA A O 1
ATOM 3281 N N . LEU A 1 430 ? 5.817 -25.128 -20.579 1.00 87.50 430 LEU A N 1
ATOM 3282 C CA . LEU A 1 430 ? 5.131 -24.512 -19.451 1.00 87.50 430 LEU A CA 1
ATOM 3283 C C . LEU A 1 430 ? 6.114 -23.619 -18.675 1.00 87.50 430 LEU A C 1
ATOM 3285 O O . LEU A 1 430 ? 7.310 -23.927 -18.613 1.00 87.50 430 LEU A O 1
ATOM 3289 N N . PRO A 1 431 ? 5.654 -22.495 -18.101 1.00 88.62 431 PRO A N 1
ATOM 3290 C CA . PRO A 1 431 ? 6.494 -21.689 -17.233 1.00 88.62 431 PRO A CA 1
ATOM 3291 C C . PRO A 1 431 ? 6.887 -22.486 -15.984 1.00 88.62 431 PRO A C 1
ATOM 3293 O O . PRO A 1 431 ? 6.092 -23.298 -15.515 1.00 88.62 431 PRO A O 1
ATOM 3296 N N . PRO A 1 432 ? 8.096 -22.264 -15.439 1.00 87.81 432 PRO A N 1
ATOM 3297 C CA . PRO A 1 432 ? 8.532 -22.979 -14.252 1.00 87.81 432 PRO A CA 1
ATOM 3298 C C . PRO A 1 432 ? 7.665 -22.609 -13.048 1.00 87.81 432 PRO A C 1
ATOM 3300 O O . PRO A 1 432 ? 7.298 -21.443 -12.882 1.00 87.81 432 PRO A O 1
ATOM 3303 N N . ASP A 1 433 ? 7.397 -23.600 -12.202 1.00 92.75 433 ASP A N 1
ATOM 3304 C CA . ASP A 1 433 ? 6.600 -23.439 -10.989 1.00 92.75 433 ASP A CA 1
ATOM 3305 C C . ASP A 1 433 ? 7.214 -22.422 -10.018 1.00 92.75 433 ASP A C 1
ATOM 3307 O O . ASP A 1 433 ? 8.437 -22.245 -9.925 1.00 92.75 433 ASP A O 1
ATOM 3311 N N . VAL A 1 434 ? 6.336 -21.778 -9.253 1.00 94.56 434 VAL A N 1
ATOM 3312 C CA . VAL A 1 434 ? 6.698 -20.935 -8.112 1.00 94.56 434 VAL A CA 1
ATOM 3313 C C . VAL A 1 434 ? 6.581 -21.775 -6.843 1.00 94.56 434 VAL A C 1
ATOM 3315 O O . VAL A 1 434 ? 5.563 -22.424 -6.615 1.00 94.56 434 VAL A O 1
ATOM 3318 N N . ILE A 1 435 ? 7.603 -21.755 -5.993 1.00 95.25 435 ILE A N 1
ATOM 3319 C CA . ILE A 1 435 ? 7.588 -22.480 -4.716 1.00 95.25 435 ILE A CA 1
ATOM 3320 C C . ILE A 1 435 ? 7.345 -21.470 -3.596 1.00 95.25 435 ILE A C 1
ATOM 3322 O O . ILE A 1 435 ? 8.044 -20.463 -3.516 1.00 95.25 435 ILE A O 1
ATOM 3326 N N . LEU A 1 436 ? 6.367 -21.730 -2.733 1.00 96.50 436 LEU A N 1
ATOM 3327 C CA . LEU A 1 436 ? 6.089 -20.948 -1.532 1.00 96.50 436 LEU A CA 1
ATOM 3328 C C . LEU A 1 436 ? 6.376 -21.803 -0.298 1.00 96.50 436 LEU A C 1
ATOM 3330 O O . LEU A 1 436 ? 5.609 -22.707 0.020 1.00 96.50 436 LEU A O 1
ATOM 3334 N N . VAL A 1 437 ? 7.469 -21.503 0.401 1.00 95.00 437 VAL A N 1
ATOM 3335 C CA . VAL A 1 437 ? 7.857 -22.196 1.636 1.00 95.00 437 VAL A CA 1
ATOM 3336 C C . VAL A 1 437 ? 7.407 -21.384 2.843 1.00 95.00 437 VAL A C 1
ATOM 3338 O O . VAL A 1 437 ? 7.725 -20.201 2.942 1.00 95.00 437 VAL A O 1
ATOM 3341 N N . ILE A 1 438 ? 6.693 -22.008 3.773 1.00 95.75 438 ILE A N 1
ATOM 3342 C CA . ILE A 1 438 ? 6.225 -21.390 5.015 1.00 95.75 438 ILE A CA 1
ATOM 3343 C C . ILE A 1 438 ? 6.837 -22.147 6.184 1.00 95.75 438 ILE A C 1
ATOM 3345 O O . ILE A 1 438 ? 6.660 -23.357 6.305 1.00 95.75 438 ILE A O 1
ATOM 3349 N N . ARG A 1 439 ? 7.556 -21.441 7.055 1.00 93.94 439 ARG A N 1
ATOM 3350 C CA . ARG A 1 439 ? 8.189 -22.044 8.233 1.00 93.94 439 ARG A CA 1
ATOM 3351 C C . ARG A 1 439 ? 8.311 -21.056 9.379 1.00 93.94 439 ARG A C 1
ATOM 3353 O O . ARG A 1 439 ? 8.475 -19.861 9.148 1.00 93.94 439 ARG A O 1
ATOM 3360 N N . ARG A 1 440 ? 8.287 -21.544 10.617 1.00 93.12 440 ARG A N 1
ATOM 3361 C CA . ARG A 1 440 ? 8.698 -20.739 11.776 1.00 93.12 440 ARG A CA 1
ATOM 3362 C C . ARG A 1 440 ? 10.223 -20.575 11.768 1.00 93.12 440 ARG A C 1
ATOM 3364 O O . ARG A 1 440 ? 10.944 -21.491 11.373 1.00 93.12 440 ARG A O 1
ATOM 3371 N N . THR A 1 441 ? 10.719 -19.406 12.164 1.00 92.75 441 THR A N 1
ATOM 3372 C CA . THR A 1 441 ? 12.152 -19.187 12.395 1.00 92.75 441 THR A CA 1
ATOM 3373 C C . THR A 1 441 ? 12.626 -19.982 13.613 1.00 92.75 441 THR A C 1
ATOM 3375 O O . THR A 1 441 ? 11.833 -20.335 14.482 1.00 92.75 441 THR A O 1
ATOM 3378 N N . GLU A 1 442 ? 13.928 -20.265 13.698 1.00 89.88 442 GLU A N 1
ATOM 3379 C CA . GLU A 1 442 ? 14.515 -21.074 14.786 1.00 89.88 442 GLU A CA 1
ATOM 3380 C C . GLU A 1 442 ? 14.310 -20.464 16.184 1.00 89.88 442 GLU A C 1
ATOM 3382 O O . GLU A 1 442 ? 14.203 -21.175 17.192 1.00 89.88 442 GLU A O 1
ATOM 3387 N N . ASP A 1 443 ? 14.243 -19.134 16.244 1.00 89.81 443 ASP A N 1
ATOM 3388 C CA . ASP A 1 443 ? 13.955 -18.371 17.456 1.00 89.81 443 ASP A CA 1
ATOM 3389 C C . ASP A 1 443 ? 12.452 -18.280 17.772 1.00 89.81 443 ASP A C 1
ATOM 3391 O O . ASP A 1 443 ? 12.085 -17.724 18.805 1.00 89.81 443 ASP A O 1
ATOM 3395 N N . GLY A 1 444 ? 11.589 -18.815 16.902 1.00 90.00 444 GLY A N 1
ATOM 3396 C CA . GLY A 1 444 ? 10.134 -18.777 17.027 1.00 90.00 444 GLY A CA 1
ATOM 3397 C C . GLY A 1 444 ? 9.518 -17.388 16.856 1.00 90.00 444 GLY A C 1
ATOM 3398 O O . GLY A 1 444 ? 8.301 -17.267 16.961 1.00 90.00 444 GLY A O 1
ATOM 3399 N N . LYS A 1 445 ? 10.315 -16.343 16.583 1.00 90.88 445 LYS A N 1
ATOM 3400 C CA . LYS A 1 445 ? 9.841 -14.949 16.557 1.00 90.88 445 LYS A CA 1
ATOM 3401 C C . LYS A 1 445 ? 9.090 -14.580 15.291 1.00 90.88 445 LYS A C 1
ATOM 3403 O O . LYS A 1 445 ? 8.308 -13.633 15.317 1.00 90.88 445 LYS A O 1
ATOM 3408 N N . TYR A 1 446 ? 9.328 -15.287 14.191 1.00 94.56 446 TYR A N 1
ATOM 3409 C CA . TYR A 1 446 ? 8.693 -14.996 12.915 1.00 94.56 446 TYR A CA 1
ATOM 3410 C C . TYR A 1 446 ? 8.190 -16.264 12.230 1.00 94.56 446 TYR A C 1
ATOM 3412 O O . TYR A 1 446 ? 8.786 -17.336 12.323 1.00 94.56 446 TYR A O 1
ATOM 3420 N N . ILE A 1 447 ? 7.115 -16.112 11.465 1.00 95.56 447 ILE A N 1
ATOM 3421 C CA . ILE A 1 447 ? 6.768 -17.000 10.365 1.00 95.56 447 ILE A CA 1
ATOM 3422 C C . ILE A 1 447 ? 7.420 -16.412 9.118 1.00 95.56 447 ILE A C 1
ATOM 3424 O O . ILE A 1 447 ? 7.146 -15.276 8.728 1.00 95.56 447 ILE A O 1
ATOM 3428 N N . LYS A 1 448 ? 8.303 -17.189 8.504 1.00 96.50 448 LYS A N 1
ATOM 3429 C CA . LYS A 1 448 ? 8.978 -16.866 7.256 1.00 96.50 448 LYS A CA 1
ATOM 3430 C C . LYS A 1 448 ? 8.177 -17.449 6.093 1.00 96.50 448 LYS A C 1
ATOM 3432 O O . LYS A 1 448 ? 7.978 -18.663 6.048 1.00 96.50 448 LYS A O 1
ATOM 3437 N N . CYS A 1 449 ? 7.756 -16.603 5.156 1.00 98.00 449 CYS A N 1
ATOM 3438 C CA . CYS A 1 449 ? 7.151 -17.024 3.889 1.00 98.00 449 CYS A CA 1
ATOM 3439 C C . CYS A 1 449 ? 8.119 -16.709 2.741 1.00 98.00 449 CYS A C 1
ATOM 3441 O O . CYS A 1 449 ? 8.356 -15.541 2.437 1.00 98.00 449 CYS A O 1
ATOM 3443 N N . GLU A 1 450 ? 8.689 -17.731 2.110 1.00 97.38 450 GLU A N 1
ATOM 3444 C CA . GLU A 1 450 ? 9.687 -17.613 1.043 1.00 97.38 450 GLU A CA 1
ATOM 3445 C C . GLU A 1 450 ? 9.032 -17.941 -0.304 1.00 97.38 450 GLU A C 1
ATOM 3447 O O . GLU A 1 450 ? 8.690 -19.091 -0.564 1.00 97.38 450 GLU A O 1
ATOM 3452 N N . ILE A 1 451 ? 8.853 -16.934 -1.160 1.00 97.44 451 ILE A N 1
ATOM 3453 C CA . ILE A 1 451 ? 8.340 -17.075 -2.528 1.00 97.44 451 ILE A CA 1
ATOM 3454 C C . ILE A 1 451 ? 9.530 -17.154 -3.473 1.00 97.44 451 ILE A C 1
ATOM 3456 O O . ILE A 1 451 ? 10.269 -16.184 -3.639 1.00 97.44 451 ILE A O 1
ATOM 3460 N N . ILE A 1 452 ? 9.702 -18.309 -4.093 1.00 95.56 452 ILE A N 1
ATOM 3461 C CA . ILE A 1 452 ? 10.878 -18.691 -4.859 1.00 95.56 452 ILE A CA 1
ATOM 3462 C C . ILE A 1 452 ? 10.459 -18.877 -6.322 1.00 95.56 452 ILE A C 1
ATOM 3464 O O . ILE A 1 452 ? 9.748 -19.828 -6.649 1.00 95.56 452 ILE A O 1
ATOM 3468 N N . ASP A 1 453 ? 10.915 -17.997 -7.217 1.00 95.00 453 ASP A N 1
ATOM 3469 C CA . ASP A 1 453 ? 10.663 -18.103 -8.663 1.00 95.00 453 ASP A CA 1
ATOM 3470 C C . ASP A 1 453 ? 11.923 -18.506 -9.425 1.00 95.00 453 ASP A C 1
ATOM 3472 O O . ASP A 1 453 ? 13.021 -18.052 -9.101 1.00 95.00 453 ASP A O 1
ATOM 3476 N N . ARG A 1 454 ? 11.782 -19.329 -10.468 1.00 92.75 454 ARG A N 1
ATOM 3477 C CA . ARG A 1 454 ? 12.879 -19.667 -11.399 1.00 92.75 454 ARG A CA 1
ATOM 3478 C C . ARG A 1 454 ? 12.821 -18.823 -12.670 1.00 92.75 454 ARG A C 1
ATOM 3480 O O . ARG A 1 454 ? 13.149 -19.315 -13.750 1.00 92.75 454 ARG A O 1
ATOM 3487 N N . GLY A 1 455 ? 12.320 -17.596 -12.574 1.00 91.62 455 GLY A N 1
ATOM 3488 C CA . GLY A 1 455 ? 12.099 -16.718 -13.709 1.00 91.62 455 GLY A CA 1
ATOM 3489 C C . GLY A 1 455 ? 13.352 -15.965 -14.151 1.00 91.62 455 GLY A C 1
ATOM 3490 O O . GLY A 1 455 ? 14.478 -16.447 -14.054 1.00 91.62 455 GLY A O 1
ATOM 3491 N N . ILE A 1 456 ? 13.164 -14.772 -14.710 1.00 88.50 456 ILE A N 1
ATOM 3492 C CA . ILE A 1 456 ? 14.272 -13.953 -15.227 1.00 88.50 456 ILE A CA 1
ATOM 3493 C C . ILE A 1 456 ? 15.159 -13.363 -14.118 1.00 88.50 456 ILE A C 1
ATOM 3495 O O . ILE A 1 456 ? 16.263 -12.902 -14.416 1.00 88.50 456 ILE A O 1
ATOM 3499 N N . GLY A 1 457 ? 14.696 -13.393 -12.863 1.00 87.44 457 GLY A N 1
ATOM 3500 C CA . GLY A 1 457 ? 15.357 -12.785 -11.710 1.00 87.44 457 GLY A CA 1
ATOM 3501 C C . GLY A 1 457 ? 15.388 -11.254 -11.769 1.00 87.44 457 GLY A C 1
ATOM 3502 O O . GLY A 1 457 ? 14.799 -10.622 -12.647 1.00 87.44 457 GLY A O 1
ATOM 3503 N N . LEU A 1 458 ? 16.115 -10.640 -10.834 1.00 83.75 458 LEU A N 1
ATOM 3504 C CA . LEU A 1 458 ? 16.376 -9.197 -10.809 1.00 83.75 458 LEU A CA 1
ATOM 3505 C C . LEU A 1 458 ? 17.559 -8.855 -11.729 1.00 83.75 458 LEU A C 1
ATOM 3507 O O . LEU A 1 458 ? 18.586 -8.367 -11.271 1.00 83.75 458 LEU A O 1
ATOM 3511 N N . ARG A 1 459 ? 17.479 -9.169 -13.028 1.00 72.62 459 ARG A N 1
ATOM 3512 C CA . ARG A 1 459 ? 18.575 -8.835 -13.954 1.00 72.62 459 ARG A CA 1
ATOM 3513 C C . ARG A 1 459 ? 18.615 -7.334 -14.226 1.00 72.62 459 ARG A C 1
ATOM 3515 O O . ARG A 1 459 ? 17.614 -6.745 -14.628 1.00 72.62 459 ARG A O 1
ATOM 3522 N N . GLY A 1 460 ? 19.805 -6.745 -14.101 1.00 56.34 460 GLY A N 1
ATOM 3523 C CA . GLY A 1 460 ? 20.076 -5.323 -14.352 1.00 56.34 460 GLY A CA 1
ATOM 3524 C C . GLY A 1 460 ? 19.984 -4.917 -15.821 1.00 56.34 460 GLY A C 1
ATOM 3525 O O . GLY A 1 460 ? 20.305 -3.793 -16.171 1.00 56.34 460 GLY A O 1
ATOM 3526 N N . SER A 1 461 ? 19.515 -5.791 -16.714 1.00 46.69 461 SER A N 1
ATOM 3527 C CA . SER A 1 461 ? 19.447 -5.507 -18.150 1.00 46.69 461 SER A CA 1
ATOM 3528 C C . SER A 1 461 ? 18.423 -4.430 -18.528 1.00 46.69 461 SER A C 1
ATOM 3530 O O . SER A 1 461 ? 18.424 -3.976 -19.663 1.00 46.69 461 SER A O 1
ATOM 3532 N N . CYS A 1 462 ? 17.547 -4.010 -17.609 1.00 44.41 462 CYS A N 1
ATOM 3533 C CA . CYS A 1 462 ? 16.724 -2.802 -17.762 1.00 44.41 462 CYS A CA 1
ATOM 3534 C C . CYS A 1 462 ? 17.373 -1.538 -17.159 1.00 44.41 462 CYS A C 1
ATOM 3536 O O . CYS A 1 462 ? 16.727 -0.495 -17.102 1.00 44.41 462 CYS A O 1
ATOM 3538 N N . LEU A 1 463 ? 18.623 -1.638 -16.695 1.00 43.53 463 LEU A N 1
ATOM 3539 C CA . LEU A 1 463 ? 19.418 -0.558 -16.103 1.00 43.53 463 LEU A CA 1
ATOM 3540 C C . LEU A 1 463 ? 20.681 -0.206 -16.881 1.00 43.53 463 LEU A C 1
ATOM 3542 O O . LEU A 1 463 ? 21.301 0.801 -16.546 1.00 43.53 463 LEU A O 1
ATOM 3546 N N . HIS A 1 464 ? 21.017 -0.940 -17.944 1.00 43.88 464 HIS A N 1
ATOM 3547 C CA . HIS A 1 464 ? 21.749 -0.282 -19.015 1.00 43.88 464 HIS A CA 1
ATOM 3548 C C . HIS A 1 464 ? 20.800 0.744 -19.611 1.00 43.88 464 HIS A C 1
ATOM 3550 O O . HIS A 1 464 ? 19.940 0.416 -20.426 1.00 43.88 464 HIS A O 1
ATOM 3556 N N . ASP A 1 465 ? 20.928 1.980 -19.128 1.00 46.19 465 ASP A N 1
ATOM 3557 C CA . ASP A 1 465 ? 20.612 3.137 -19.935 1.00 46.19 465 ASP A CA 1
ATOM 3558 C C . ASP A 1 465 ? 21.317 2.892 -21.275 1.00 46.19 465 ASP A C 1
ATOM 3560 O O . ASP A 1 465 ? 22.549 2.843 -21.299 1.00 46.19 465 ASP A O 1
ATOM 3564 N N . PRO A 1 466 ? 20.584 2.665 -22.374 1.00 44.09 466 PRO A N 1
ATOM 3565 C CA . PRO A 1 466 ? 21.197 2.391 -23.668 1.00 44.09 466 PRO A CA 1
ATOM 3566 C C . PRO A 1 466 ? 21.993 3.597 -24.203 1.00 44.09 466 PRO A C 1
ATOM 3568 O O . PRO A 1 466 ? 22.462 3.570 -25.331 1.00 44.09 466 PRO A O 1
ATOM 3571 N N . ASN A 1 467 ? 22.112 4.673 -23.420 1.00 41.50 467 ASN A N 1
ATOM 3572 C CA . ASN A 1 467 ? 22.945 5.836 -23.696 1.00 41.50 467 ASN A CA 1
ATOM 3573 C C . ASN A 1 467 ? 24.291 5.808 -22.971 1.00 41.50 467 ASN A C 1
ATOM 3575 O O . ASN A 1 467 ? 25.125 6.667 -23.241 1.00 41.50 467 ASN A O 1
ATOM 3579 N N . HIS A 1 468 ? 24.529 4.824 -22.102 1.00 44.94 468 HIS A N 1
ATOM 3580 C CA . HIS A 1 468 ? 25.855 4.519 -21.575 1.00 44.94 468 HIS A CA 1
ATOM 3581 C C . HIS A 1 468 ? 26.492 3.391 -22.409 1.00 44.94 468 HIS A C 1
ATOM 3583 O O . HIS A 1 468 ? 26.924 2.372 -21.885 1.00 44.94 468 HIS A O 1
ATOM 3589 N N . ASP A 1 469 ? 26.526 3.589 -23.733 1.00 42.94 469 ASP A N 1
ATOM 3590 C CA . ASP A 1 469 ? 27.253 2.750 -24.706 1.00 42.94 469 ASP A CA 1
ATOM 3591 C C . ASP A 1 469 ? 28.781 2.931 -24.614 1.00 42.94 469 ASP A C 1
ATOM 3593 O O . ASP A 1 469 ? 29.533 2.336 -25.387 1.00 42.94 469 ASP A O 1
ATOM 3597 N N . ASP A 1 470 ? 29.266 3.730 -23.660 1.00 43.97 470 ASP A N 1
ATOM 3598 C CA . ASP A 1 470 ? 30.666 3.670 -23.279 1.00 43.97 470 ASP A CA 1
ATOM 3599 C C . ASP A 1 470 ? 30.895 2.333 -22.578 1.00 43.97 470 ASP A C 1
ATOM 3601 O O . ASP A 1 470 ? 30.681 2.184 -21.372 1.00 43.97 470 ASP A O 1
ATOM 3605 N N . GLU A 1 471 ? 31.360 1.363 -23.371 1.00 45.53 471 GLU A N 1
ATOM 3606 C CA . GLU A 1 471 ? 32.248 0.285 -22.952 1.00 45.53 471 GLU A CA 1
ATOM 3607 C C . GLU A 1 471 ? 33.457 0.896 -22.219 1.00 45.53 471 GLU A C 1
ATOM 3609 O O . GLU A 1 471 ? 34.607 0.801 -22.651 1.00 45.53 471 GLU A O 1
ATOM 3614 N N . HIS A 1 472 ? 33.238 1.474 -21.040 1.00 44.19 472 HIS A N 1
ATOM 3615 C CA . HIS A 1 472 ? 34.220 1.395 -19.987 1.00 44.19 472 HIS A CA 1
ATOM 3616 C C . HIS A 1 472 ? 34.289 -0.083 -19.624 1.00 44.19 472 HIS A C 1
ATOM 3618 O O . HIS A 1 472 ? 33.708 -0.550 -18.645 1.00 44.19 472 HIS A O 1
ATOM 3624 N N . LYS A 1 473 ? 35.026 -0.839 -20.447 1.00 46.53 473 LYS A N 1
ATOM 3625 C CA . LYS A 1 473 ? 35.794 -1.963 -19.949 1.00 46.53 473 LYS A CA 1
ATOM 3626 C C . LYS A 1 473 ? 36.563 -1.397 -18.768 1.00 46.53 473 LYS A C 1
ATOM 3628 O O . LYS A 1 473 ? 37.571 -0.712 -18.937 1.00 46.53 473 LYS A O 1
ATOM 3633 N N . VAL A 1 474 ? 36.040 -1.625 -17.572 1.00 47.81 474 VAL A N 1
ATOM 3634 C CA . VAL A 1 474 ? 36.806 -1.514 -16.344 1.00 47.81 474 VAL A CA 1
ATOM 3635 C C . VAL A 1 474 ? 37.827 -2.644 -16.450 1.00 47.81 474 VAL A C 1
ATOM 3637 O O . VAL A 1 474 ? 37.610 -3.758 -15.982 1.00 47.81 474 VAL A O 1
ATOM 3640 N N . GLU A 1 475 ? 38.885 -2.409 -17.230 1.00 47.66 475 GLU A N 1
ATOM 3641 C CA . GLU A 1 475 ? 39.997 -3.334 -17.360 1.00 47.66 475 GLU A CA 1
ATOM 3642 C C . GLU A 1 475 ? 40.696 -3.369 -16.006 1.00 47.66 475 GLU A C 1
ATOM 3644 O O . GLU A 1 475 ? 41.380 -2.429 -15.609 1.00 47.66 475 GLU A O 1
ATOM 3649 N N . GLY A 1 476 ? 40.457 -4.467 -15.292 1.00 51.66 476 GLY A N 1
ATOM 3650 C CA . GLY A 1 476 ? 41.412 -5.086 -14.385 1.00 51.66 476 GLY A CA 1
ATOM 3651 C C . GLY A 1 476 ? 42.018 -4.169 -13.331 1.00 51.66 476 GLY A C 1
ATOM 3652 O O . GLY A 1 476 ? 43.179 -3.775 -13.433 1.00 51.66 476 GLY A O 1
ATOM 3653 N N . LYS A 1 477 ? 41.288 -3.955 -12.238 1.00 50.69 477 LYS A N 1
ATOM 3654 C CA . LYS A 1 477 ? 41.924 -3.923 -10.919 1.00 50.69 477 LYS A CA 1
ATOM 3655 C C . LYS A 1 477 ? 41.199 -4.907 -10.016 1.00 50.69 477 LYS A C 1
ATOM 3657 O O . LYS A 1 477 ? 40.005 -4.769 -9.788 1.00 50.69 477 LYS A O 1
ATOM 3662 N N . ASP A 1 478 ? 41.947 -5.912 -9.580 1.00 53.97 478 ASP A N 1
ATOM 3663 C CA . ASP A 1 478 ? 41.534 -7.089 -8.815 1.00 53.97 478 ASP A CA 1
ATOM 3664 C C . ASP A 1 478 ? 40.807 -6.723 -7.507 1.00 53.97 478 ASP A C 1
ATOM 3666 O O . ASP A 1 478 ? 41.415 -6.630 -6.440 1.00 53.97 478 ASP A O 1
ATOM 3670 N N . GLY A 1 479 ? 39.496 -6.487 -7.588 1.00 56.75 479 GLY A N 1
ATOM 3671 C CA . GLY A 1 479 ? 38.652 -6.113 -6.456 1.00 56.75 479 GLY A CA 1
ATOM 3672 C C . GLY A 1 479 ? 37.357 -6.916 -6.442 1.00 56.75 479 GLY A C 1
ATOM 3673 O O . GLY A 1 479 ? 36.347 -6.483 -6.983 1.00 56.75 479 GLY A O 1
ATOM 3674 N N . ASP A 1 480 ? 37.379 -8.077 -5.791 1.00 62.69 480 ASP A N 1
ATOM 3675 C CA . ASP A 1 480 ? 36.263 -9.031 -5.648 1.00 62.69 480 ASP A CA 1
ATOM 3676 C C . ASP A 1 480 ? 35.070 -8.497 -4.799 1.00 62.69 480 ASP A C 1
ATOM 3678 O O . ASP A 1 480 ? 34.197 -9.256 -4.381 1.00 62.69 480 ASP A O 1
ATOM 3682 N N . SER A 1 481 ? 35.013 -7.192 -4.489 1.00 63.78 481 SER A N 1
ATOM 3683 C CA . SER A 1 481 ? 34.093 -6.607 -3.494 1.00 63.78 481 SER A CA 1
ATOM 3684 C C . SER A 1 481 ? 32.817 -5.947 -4.039 1.00 63.78 481 SER A C 1
ATOM 3686 O O . SER A 1 481 ? 31.917 -5.660 -3.247 1.00 63.78 481 SER A O 1
ATOM 3688 N N . ASP A 1 482 ? 32.684 -5.714 -5.349 1.00 71.69 482 ASP A N 1
ATOM 3689 C CA . ASP A 1 482 ? 31.679 -4.747 -5.838 1.00 71.69 482 ASP A CA 1
ATOM 3690 C C . ASP A 1 482 ? 30.364 -5.352 -6.369 1.00 71.69 482 ASP A C 1
ATOM 3692 O O . ASP A 1 482 ? 29.323 -4.692 -6.318 1.00 71.69 482 ASP A O 1
ATOM 3696 N N . SER A 1 483 ? 30.340 -6.624 -6.780 1.00 78.19 483 SER A N 1
ATOM 3697 C CA . SER A 1 483 ? 29.139 -7.249 -7.372 1.00 78.19 483 SER A CA 1
ATOM 3698 C C . SER A 1 483 ? 27.968 -7.388 -6.384 1.00 78.19 483 SER A C 1
ATOM 3700 O O . SER A 1 483 ? 26.811 -7.135 -6.729 1.00 78.19 483 SER A O 1
ATOM 3702 N N . ASN A 1 484 ? 28.253 -7.721 -5.122 1.00 80.44 484 ASN A N 1
ATOM 3703 C CA . ASN A 1 484 ? 27.235 -7.817 -4.070 1.00 80.44 484 ASN A CA 1
ATOM 3704 C C . ASN A 1 484 ? 26.621 -6.452 -3.726 1.00 80.44 484 ASN A C 1
ATOM 3706 O O . ASN A 1 484 ? 25.431 -6.366 -3.410 1.00 80.44 484 ASN A O 1
ATOM 3710 N N . THR A 1 485 ? 27.416 -5.383 -3.803 1.00 84.25 485 THR A N 1
ATOM 3711 C CA . THR A 1 485 ? 26.949 -4.019 -3.536 1.00 84.25 485 THR A CA 1
ATOM 3712 C C . THR A 1 485 ? 25.955 -3.576 -4.605 1.00 84.25 485 THR A C 1
ATOM 3714 O O . THR A 1 485 ? 24.888 -3.061 -4.268 1.00 84.25 485 THR A O 1
ATOM 3717 N N . GLU A 1 486 ? 26.242 -3.844 -5.881 1.00 83.00 486 GLU A N 1
ATOM 3718 C CA . GLU A 1 486 ? 25.337 -3.522 -6.989 1.00 83.00 486 GLU A CA 1
ATOM 3719 C C . GLU A 1 486 ? 23.994 -4.260 -6.868 1.00 83.00 486 GLU A C 1
ATOM 3721 O O . GLU A 1 486 ? 22.929 -3.640 -6.952 1.00 83.00 486 GLU A O 1
ATOM 3726 N N . ILE A 1 487 ? 24.027 -5.564 -6.574 1.00 83.50 487 ILE A N 1
ATOM 3727 C CA . ILE A 1 487 ? 22.817 -6.379 -6.378 1.00 83.50 487 ILE A CA 1
ATOM 3728 C C . ILE A 1 487 ? 21.965 -5.819 -5.234 1.00 83.50 487 ILE A C 1
ATOM 3730 O O . ILE A 1 487 ? 20.750 -5.665 -5.382 1.00 83.50 487 ILE A O 1
ATOM 3734 N N . LYS A 1 488 ? 22.591 -5.456 -4.110 1.00 86.75 488 LYS A N 1
ATOM 3735 C CA . LYS A 1 488 ? 21.887 -4.861 -2.969 1.00 86.75 488 LYS A CA 1
ATOM 3736 C C . LYS A 1 488 ? 21.243 -3.522 -3.336 1.00 86.75 488 LYS A C 1
ATOM 3738 O O . LYS A 1 488 ? 20.087 -3.283 -2.993 1.00 86.75 488 LYS A O 1
ATOM 3743 N N . VAL A 1 489 ? 21.945 -2.667 -4.083 1.00 85.81 489 VAL A N 1
ATOM 3744 C CA . VAL A 1 489 ? 21.397 -1.392 -4.580 1.00 85.81 489 VAL A CA 1
ATOM 3745 C C . VAL A 1 489 ? 20.203 -1.629 -5.506 1.00 85.81 489 VAL A C 1
ATOM 3747 O O . VAL A 1 489 ? 19.203 -0.913 -5.421 1.00 85.81 489 VAL A O 1
ATOM 3750 N N . MET A 1 490 ? 20.261 -2.646 -6.366 1.00 85.56 490 MET A N 1
ATOM 3751 C CA . MET A 1 490 ? 19.143 -3.015 -7.232 1.00 85.56 490 MET A CA 1
ATOM 3752 C C . MET A 1 490 ? 17.923 -3.519 -6.453 1.00 85.56 490 MET A C 1
ATOM 3754 O O . MET A 1 490 ? 16.794 -3.155 -6.790 1.00 85.56 490 MET A O 1
ATOM 3758 N N . MET A 1 491 ? 18.132 -4.329 -5.415 1.00 89.38 491 MET A N 1
ATOM 3759 C CA . MET A 1 491 ? 17.058 -4.807 -4.538 1.00 89.38 491 MET A CA 1
ATOM 3760 C C . MET A 1 491 ? 16.384 -3.653 -3.805 1.00 89.38 491 MET A C 1
ATOM 3762 O O . MET A 1 491 ? 15.160 -3.544 -3.828 1.00 89.38 491 MET A O 1
ATOM 3766 N N . GLU A 1 492 ? 17.167 -2.740 -3.229 1.00 89.44 492 GLU A N 1
ATOM 3767 C CA . GLU A 1 492 ? 16.613 -1.551 -2.574 1.00 89.44 492 GLU A CA 1
ATOM 3768 C C . GLU A 1 492 ? 15.889 -0.644 -3.575 1.00 89.44 492 GLU A C 1
ATOM 3770 O O . GLU A 1 492 ? 14.828 -0.089 -3.283 1.00 89.44 492 GLU A O 1
ATOM 3775 N N . ARG A 1 493 ? 16.378 -0.563 -4.817 1.00 86.38 493 ARG A N 1
ATOM 3776 C CA . ARG A 1 493 ? 15.680 0.149 -5.891 1.00 86.38 493 ARG A CA 1
ATOM 3777 C C . ARG A 1 493 ? 14.325 -0.478 -6.230 1.00 86.38 493 ARG A C 1
ATOM 3779 O O . ARG A 1 493 ? 13.407 0.269 -6.566 1.00 86.38 493 ARG A O 1
ATOM 3786 N N . ALA A 1 494 ? 14.168 -1.798 -6.128 1.00 89.94 494 ALA A N 1
ATOM 3787 C CA . ALA A 1 494 ? 12.881 -2.465 -6.350 1.00 89.94 494 ALA A CA 1
ATOM 3788 C C . ALA A 1 494 ? 11.821 -2.062 -5.308 1.00 89.94 494 ALA A C 1
ATOM 3790 O O . ALA A 1 494 ? 10.626 -2.091 -5.604 1.00 89.94 494 ALA A O 1
ATOM 3791 N N . PHE A 1 495 ? 12.249 -1.624 -4.120 1.00 93.25 495 PHE A N 1
ATOM 3792 C CA . PHE A 1 495 ? 11.376 -1.075 -3.084 1.00 93.25 495 PHE A CA 1
ATOM 3793 C C . PHE A 1 495 ? 11.138 0.433 -3.202 1.00 93.25 495 PHE A C 1
ATOM 3795 O O . PHE A 1 495 ? 10.386 0.982 -2.395 1.00 93.25 495 PHE A O 1
ATOM 3802 N N . ARG A 1 496 ? 11.687 1.131 -4.202 1.00 91.25 496 ARG A N 1
ATOM 3803 C CA . ARG A 1 496 ? 11.414 2.564 -4.374 1.00 91.25 496 ARG A CA 1
ATOM 3804 C C . ARG A 1 496 ? 9.997 2.809 -4.866 1.00 91.25 496 ARG A C 1
ATOM 3806 O O . ARG A 1 496 ? 9.585 2.301 -5.907 1.00 91.25 496 ARG A O 1
ATOM 3813 N N . PHE A 1 497 ? 9.284 3.681 -4.158 1.00 93.25 497 PHE A N 1
ATOM 3814 C CA . PHE A 1 497 ? 7.909 4.022 -4.500 1.00 93.25 497 PHE A CA 1
ATOM 3815 C C . PHE A 1 497 ? 7.807 4.566 -5.925 1.00 93.25 497 PHE A C 1
ATOM 3817 O O . PHE A 1 497 ? 8.598 5.423 -6.325 1.00 93.25 497 PHE A O 1
ATOM 3824 N N . ALA A 1 498 ? 6.833 4.071 -6.684 1.00 90.88 498 ALA A N 1
ATOM 3825 C CA . ALA A 1 498 ? 6.577 4.441 -8.072 1.00 90.88 498 ALA A CA 1
ATOM 3826 C C . ALA A 1 498 ? 7.791 4.267 -9.010 1.00 90.88 498 ALA A C 1
ATOM 3828 O O . ALA A 1 498 ? 7.942 4.986 -9.999 1.00 90.88 498 ALA A O 1
ATOM 3829 N N . SER A 1 499 ? 8.721 3.369 -8.670 1.00 85.88 499 SER A N 1
ATOM 3830 C CA . SER A 1 499 ? 9.872 3.033 -9.512 1.00 85.88 499 SER A CA 1
ATOM 3831 C C . SER A 1 499 ? 9.535 1.791 -10.331 1.00 85.88 499 SER A C 1
ATOM 3833 O O . SER A 1 499 ? 9.953 0.684 -10.002 1.00 85.88 499 SER A O 1
ATOM 3835 N N . SER A 1 500 ? 8.741 1.957 -11.390 1.00 76.44 500 SER A N 1
ATOM 3836 C CA . SER A 1 500 ? 8.428 0.845 -12.292 1.00 76.44 500 SER A CA 1
ATOM 3837 C C . SER A 1 500 ? 9.468 0.704 -13.402 1.00 76.44 500 SER A C 1
ATOM 3839 O O . SER A 1 500 ? 9.909 1.693 -13.985 1.00 76.44 500 SER A O 1
ATOM 3841 N N . SER A 1 501 ? 9.817 -0.539 -13.742 1.00 61.81 501 SER A N 1
ATOM 3842 C CA . SER A 1 501 ? 10.576 -0.863 -14.957 1.00 61.81 501 SER A CA 1
ATOM 3843 C C . SER A 1 501 ? 9.707 -0.823 -16.219 1.00 61.81 501 SER A C 1
ATOM 3845 O O . SER A 1 501 ? 10.231 -0.806 -17.333 1.00 61.81 501 SER A O 1
ATOM 3847 N N . SER A 1 502 ? 8.375 -0.789 -16.082 1.00 59.56 502 SER A N 1
ATOM 3848 C CA . SER A 1 502 ? 7.484 -0.616 -17.225 1.00 59.56 502 SER A CA 1
ATOM 3849 C C . SER A 1 502 ? 7.451 0.855 -17.639 1.00 59.56 502 SER A C 1
ATOM 3851 O O . SER A 1 502 ? 6.735 1.661 -17.051 1.00 59.56 502 SER A O 1
ATOM 3853 N N . GLN A 1 503 ? 8.187 1.193 -18.700 1.00 52.59 503 GLN A N 1
ATOM 3854 C CA . GLN A 1 503 ? 8.189 2.531 -19.313 1.00 52.59 503 GLN A CA 1
ATOM 3855 C C . GLN A 1 503 ? 6.807 2.986 -19.812 1.00 52.59 503 GLN A C 1
ATOM 3857 O O . GLN A 1 503 ? 6.600 4.170 -20.059 1.00 52.59 503 GLN A O 1
ATOM 3862 N N . ARG A 1 504 ? 5.855 2.060 -19.988 1.00 55.16 504 ARG A N 1
ATOM 3863 C CA . ARG A 1 504 ? 4.488 2.376 -20.408 1.00 55.16 504 ARG A CA 1
ATOM 3864 C C . ARG A 1 504 ? 3.562 2.423 -19.207 1.00 55.16 504 ARG A C 1
ATOM 3866 O O . ARG A 1 504 ? 3.217 1.389 -18.639 1.00 55.16 504 ARG A O 1
ATOM 3873 N N . ARG A 1 505 ? 3.126 3.636 -18.869 1.00 56.47 505 ARG A N 1
ATOM 3874 C CA . ARG A 1 505 ? 1.982 3.848 -17.988 1.00 56.47 505 ARG A CA 1
ATOM 3875 C C . ARG A 1 505 ? 0.732 3.364 -18.716 1.00 56.47 505 ARG A C 1
ATOM 3877 O O . ARG A 1 505 ? 0.450 3.805 -19.827 1.00 56.47 505 ARG A O 1
ATOM 3884 N N . TRP A 1 506 ? 0.005 2.445 -18.096 1.00 54.09 506 TRP A N 1
ATOM 3885 C CA . TRP A 1 506 ? -1.231 1.928 -18.665 1.00 54.09 506 TRP A CA 1
ATOM 3886 C C . TRP A 1 506 ? -2.307 3.014 -18.651 1.00 54.09 506 TRP A C 1
ATOM 3888 O O . TRP A 1 506 ? -2.579 3.614 -17.606 1.00 54.09 506 TRP A O 1
ATOM 3898 N N . ASP A 1 507 ? -2.878 3.303 -19.819 1.00 51.91 507 ASP A N 1
ATOM 3899 C CA . ASP A 1 507 ? -3.942 4.290 -19.957 1.00 51.91 507 ASP A CA 1
ATOM 3900 C C . ASP A 1 507 ? -5.286 3.607 -19.692 1.00 51.91 507 ASP A C 1
ATOM 3902 O O . ASP A 1 507 ? -5.811 2.860 -20.517 1.00 51.91 507 ASP A O 1
ATOM 3906 N N . ARG A 1 508 ? -5.835 3.850 -18.498 1.00 47.25 508 ARG A N 1
ATOM 3907 C CA . ARG A 1 508 ? -7.071 3.227 -17.993 1.00 47.25 508 ARG A CA 1
ATOM 3908 C C . ARG A 1 508 ? -8.278 3.469 -18.916 1.00 47.25 508 ARG A C 1
ATOM 3910 O O . ARG A 1 508 ? -9.288 2.788 -18.768 1.00 47.25 508 ARG A O 1
ATOM 3917 N N . LEU A 1 509 ? -8.204 4.452 -19.818 1.00 48.06 509 LEU A N 1
ATOM 3918 C CA . LEU A 1 509 ? -9.292 4.840 -20.718 1.00 48.06 509 LEU A CA 1
ATOM 3919 C C . LEU A 1 509 ? -9.284 4.115 -22.062 1.00 48.06 509 LEU A C 1
ATOM 3921 O O . LEU A 1 509 ? -10.368 3.880 -22.594 1.00 48.06 509 LEU A O 1
ATOM 3925 N N . ASP A 1 510 ? -8.116 3.739 -22.587 1.00 50.44 510 ASP A N 1
ATOM 3926 C CA . ASP A 1 510 ? -8.031 3.049 -23.881 1.00 50.44 510 ASP A CA 1
ATOM 3927 C C . ASP A 1 510 ? -8.517 1.590 -23.774 1.00 50.44 510 ASP A C 1
ATOM 3929 O O . ASP A 1 510 ? -9.106 1.063 -24.714 1.00 50.44 510 ASP A O 1
ATOM 3933 N N . GLU A 1 511 ? -8.382 0.959 -22.602 1.00 47.22 511 GLU A N 1
ATOM 3934 C CA . GLU A 1 511 ? -8.797 -0.440 -22.385 1.00 47.22 511 GLU A CA 1
ATOM 3935 C C . GLU A 1 511 ? -10.141 -0.602 -21.644 1.00 47.22 511 GLU A C 1
ATOM 3937 O O . GLU A 1 511 ? -10.685 -1.708 -21.578 1.00 47.22 511 GLU A O 1
ATOM 3942 N N . GLN A 1 512 ? -10.768 0.495 -21.190 1.00 43.50 512 GLN A N 1
ATOM 3943 C CA . GLN A 1 512 ? -12.138 0.480 -20.641 1.00 43.50 512 GLN A CA 1
ATOM 3944 C C . GLN A 1 512 ? -13.220 0.116 -21.678 1.00 43.50 512 GLN A C 1
ATOM 3946 O O . GLN A 1 512 ? -14.381 -0.062 -21.309 1.00 43.50 512 GLN A O 1
ATOM 3951 N N . GLN A 1 513 ? -12.871 -0.002 -22.965 1.00 44.31 513 GLN A N 1
ATOM 3952 C CA . GLN A 1 513 ? -13.796 -0.450 -24.013 1.00 44.31 513 GLN A CA 1
ATOM 3953 C C . GLN A 1 513 ? -13.970 -1.978 -24.066 1.00 44.31 513 GLN A C 1
ATOM 3955 O O . GLN A 1 513 ? -14.952 -2.460 -24.629 1.00 44.31 513 GLN A O 1
ATOM 3960 N N . SER A 1 514 ? -13.082 -2.747 -23.434 1.00 43.91 514 SER A N 1
ATOM 3961 C CA . SER A 1 514 ? -13.249 -4.192 -23.249 1.00 43.91 514 SER A CA 1
ATOM 3962 C C . SER A 1 514 ? -13.909 -4.456 -21.897 1.00 43.91 514 SER A C 1
ATOM 3964 O O . SER A 1 514 ? -13.336 -4.179 -20.851 1.00 43.91 514 SER A O 1
ATOM 3966 N N . TYR A 1 515 ? -15.123 -5.009 -21.915 1.00 43.28 515 TYR A N 1
ATOM 3967 C CA . TYR A 1 515 ? -16.027 -5.242 -20.774 1.00 43.28 515 TYR A CA 1
ATOM 3968 C C . TYR A 1 515 ? -15.490 -6.120 -19.616 1.00 43.28 515 TYR A C 1
ATOM 3970 O O . TYR A 1 515 ? -16.248 -6.498 -18.724 1.00 43.28 515 TYR A O 1
ATOM 3978 N N . ALA A 1 516 ? -14.200 -6.448 -19.583 1.00 43.53 516 ALA A N 1
ATOM 3979 C CA . ALA A 1 516 ? -13.584 -7.154 -18.476 1.00 43.53 516 ALA A CA 1
ATOM 3980 C C . ALA A 1 516 ? -12.925 -6.146 -17.527 1.00 43.53 516 ALA A C 1
ATOM 3982 O O . ALA A 1 516 ? -11.771 -5.764 -17.692 1.00 43.53 516 ALA A O 1
ATOM 3983 N N . MET A 1 517 ? -13.615 -5.830 -16.433 1.00 41.75 517 MET A N 1
ATOM 3984 C CA . MET A 1 517 ? -13.059 -5.231 -15.207 1.00 41.75 517 MET A CA 1
ATOM 3985 C C . MET A 1 517 ? -11.918 -6.077 -14.565 1.00 41.75 517 MET A C 1
ATOM 3987 O O . MET A 1 517 ? -11.526 -5.832 -13.431 1.00 41.75 517 MET A O 1
ATOM 3991 N N . VAL A 1 518 ? -11.407 -7.088 -15.284 1.00 48.47 518 VAL A N 1
ATOM 3992 C CA . VAL A 1 518 ? -10.643 -8.265 -14.834 1.00 48.47 518 VAL A CA 1
ATOM 3993 C C . VAL A 1 518 ? -9.190 -8.244 -15.340 1.00 48.47 518 VAL A C 1
ATOM 3995 O O . VAL A 1 518 ? -8.445 -9.188 -15.118 1.00 48.47 518 VAL A O 1
ATOM 3998 N N . ARG A 1 519 ? -8.734 -7.186 -16.023 1.00 54.12 519 ARG A N 1
ATOM 3999 C CA . ARG A 1 519 ? -7.354 -7.128 -16.542 1.00 54.12 519 ARG A CA 1
ATOM 4000 C C . ARG A 1 519 ? -6.691 -5.791 -16.253 1.00 54.12 519 ARG A C 1
ATOM 4002 O O . ARG A 1 519 ? -6.322 -5.068 -17.165 1.00 54.12 519 ARG A O 1
ATOM 4009 N N . SER A 1 520 ? -6.518 -5.459 -14.969 1.00 55.75 520 SER A N 1
ATOM 4010 C CA . SER A 1 520 ? -5.428 -4.533 -14.641 1.00 55.75 520 SER A CA 1
ATOM 4011 C C . SER A 1 520 ? -4.138 -5.181 -15.152 1.00 55.75 520 SER A C 1
ATOM 4013 O O . SER A 1 520 ? -3.925 -6.370 -14.874 1.00 55.75 520 SER A O 1
ATOM 4015 N N . PRO A 1 521 ? -3.284 -4.451 -15.884 1.00 63.66 521 PRO A N 1
ATOM 4016 C CA . PRO A 1 521 ? -2.008 -4.973 -16.321 1.00 63.66 521 PRO A CA 1
ATOM 4017 C C . PRO A 1 521 ? -1.255 -5.406 -15.073 1.00 63.66 521 PRO A C 1
ATOM 4019 O O . PRO A 1 521 ? -1.257 -4.722 -14.042 1.00 63.66 521 PRO A O 1
ATOM 4022 N N . ILE A 1 522 ? -0.624 -6.566 -15.161 1.00 70.62 522 ILE A N 1
ATOM 4023 C CA . ILE A 1 522 ? 0.165 -7.096 -14.053 1.00 70.62 522 ILE A CA 1
ATOM 4024 C C . ILE A 1 522 ? 1.302 -6.133 -13.668 1.00 70.62 522 ILE A C 1
ATOM 4026 O O . ILE A 1 522 ? 1.623 -5.994 -12.489 1.00 70.62 522 ILE A O 1
ATOM 4030 N N . ALA A 1 523 ? 1.867 -5.430 -14.658 1.00 68.19 523 ALA A N 1
ATOM 4031 C CA . ALA A 1 523 ? 2.833 -4.361 -14.449 1.00 68.19 523 ALA A CA 1
ATOM 4032 C C . ALA A 1 523 ? 2.094 -3.052 -14.129 1.00 68.19 523 ALA A C 1
ATOM 4034 O O . ALA A 1 523 ? 1.426 -2.477 -14.989 1.00 68.19 523 ALA A O 1
ATOM 4035 N N . SER A 1 524 ? 2.202 -2.611 -12.876 1.00 80.62 524 SER A N 1
ATOM 4036 C CA . SER A 1 524 ? 1.520 -1.424 -12.355 1.00 80.62 524 SER A CA 1
ATOM 4037 C C . SER A 1 524 ? 2.461 -0.213 -12.253 1.00 80.62 524 SER A C 1
ATOM 4039 O O . SER A 1 524 ? 3.577 -0.213 -12.775 1.00 80.62 524 SER A O 1
ATOM 4041 N N . LEU A 1 525 ? 2.023 0.826 -11.535 1.00 86.75 525 LEU A N 1
ATOM 4042 C CA . LEU A 1 525 ? 2.775 2.055 -11.250 1.00 86.75 525 LEU A CA 1
ATOM 4043 C C . LEU A 1 525 ? 4.098 1.833 -10.487 1.00 86.75 525 LEU A C 1
ATOM 4045 O O . LEU A 1 525 ? 4.808 2.799 -10.242 1.00 86.75 525 LEU A O 1
ATOM 4049 N N . GLY A 1 526 ? 4.447 0.599 -10.103 1.00 89.88 526 GLY A N 1
ATOM 4050 C CA . GLY A 1 526 ? 5.662 0.307 -9.333 1.00 89.88 526 GLY A CA 1
ATOM 4051 C C . GLY A 1 526 ? 5.513 0.659 -7.853 1.00 89.88 526 GLY A C 1
ATOM 4052 O O . GLY A 1 526 ? 6.430 1.202 -7.251 1.00 89.88 526 GLY A O 1
ATOM 4053 N N . VAL A 1 527 ? 4.328 0.417 -7.282 1.00 93.69 527 VAL A N 1
ATOM 4054 C CA . VAL A 1 527 ? 4.019 0.719 -5.870 1.00 93.69 527 VAL A CA 1
ATOM 4055 C C . VAL A 1 527 ? 3.855 -0.532 -5.002 1.00 93.69 527 VAL A C 1
ATOM 4057 O O . VAL A 1 527 ? 3.998 -0.441 -3.788 1.00 93.69 527 VAL A O 1
ATOM 4060 N N . GLY A 1 528 ? 3.578 -1.695 -5.605 1.00 94.38 528 GLY A N 1
ATOM 4061 C CA . GLY A 1 528 ? 3.207 -2.922 -4.888 1.00 94.38 528 GLY A CA 1
ATOM 4062 C C . GLY A 1 528 ? 4.266 -3.399 -3.894 1.00 94.38 528 GLY A C 1
ATOM 4063 O O . GLY A 1 528 ? 3.964 -3.561 -2.715 1.00 94.38 528 GLY A O 1
ATOM 4064 N N . LEU A 1 529 ? 5.523 -3.544 -4.336 1.00 94.62 529 LEU A N 1
ATOM 4065 C CA . LEU A 1 529 ? 6.631 -3.980 -3.472 1.00 94.62 529 LEU A CA 1
ATOM 4066 C C . LEU A 1 529 ? 6.878 -3.009 -2.313 1.00 94.62 529 LEU A C 1
ATOM 4068 O O . LEU A 1 529 ? 6.972 -3.434 -1.163 1.00 94.62 529 LEU A O 1
ATOM 4072 N N . THR A 1 530 ? 6.932 -1.704 -2.599 1.00 95.56 530 THR A N 1
ATOM 4073 C CA . THR A 1 530 ? 7.130 -0.669 -1.576 1.00 95.56 530 THR A CA 1
ATOM 4074 C C . THR A 1 530 ? 6.033 -0.697 -0.519 1.00 95.56 530 THR A C 1
ATOM 4076 O O . THR A 1 530 ? 6.325 -0.668 0.675 1.00 95.56 530 THR A O 1
ATOM 4079 N N . LEU A 1 531 ? 4.766 -0.767 -0.943 1.00 96.62 531 LEU A N 1
ATOM 4080 C CA . LEU A 1 531 ? 3.631 -0.802 -0.022 1.00 96.62 531 LEU A CA 1
ATOM 4081 C C . LEU A 1 531 ? 3.595 -2.100 0.778 1.00 96.62 531 LEU A C 1
ATOM 4083 O O . LEU A 1 531 ? 3.326 -2.051 1.973 1.00 96.62 531 LEU A O 1
ATOM 4087 N N . SER A 1 532 ? 3.922 -3.229 0.152 1.00 97.62 532 SER A N 1
ATOM 4088 C CA . SER A 1 532 ? 4.015 -4.521 0.834 1.00 97.62 532 SER A CA 1
ATOM 4089 C C . SER A 1 532 ? 5.050 -4.463 1.958 1.00 97.62 532 SER A C 1
ATOM 4091 O O . SER A 1 532 ? 4.724 -4.781 3.102 1.00 97.62 532 SER A O 1
ATOM 4093 N N . ARG A 1 533 ? 6.266 -3.965 1.677 1.00 97.38 533 ARG A N 1
ATOM 4094 C CA . ARG A 1 533 ? 7.326 -3.832 2.692 1.00 97.38 533 ARG A CA 1
ATOM 4095 C C . ARG A 1 533 ? 6.907 -2.877 3.804 1.00 97.38 533 ARG A C 1
ATOM 4097 O O . ARG A 1 533 ? 7.054 -3.188 4.980 1.00 97.38 533 ARG A O 1
ATOM 4104 N N . MET A 1 534 ? 6.296 -1.750 3.443 1.00 96.88 534 MET A N 1
ATOM 4105 C CA . MET A 1 534 ? 5.785 -0.776 4.407 1.00 96.88 534 MET A CA 1
ATOM 4106 C C . MET A 1 534 ? 4.711 -1.365 5.330 1.00 96.88 534 MET A C 1
ATOM 4108 O O . MET A 1 534 ? 4.780 -1.156 6.539 1.00 96.88 534 MET A O 1
ATOM 4112 N N . MET A 1 535 ? 3.748 -2.121 4.793 1.00 96.81 535 MET A N 1
ATOM 4113 C CA . MET A 1 535 ? 2.712 -2.798 5.584 1.00 96.81 535 MET A CA 1
ATOM 4114 C C . MET A 1 535 ? 3.320 -3.808 6.563 1.00 96.81 535 MET A C 1
ATOM 4116 O O . MET A 1 535 ? 2.920 -3.833 7.728 1.00 96.81 535 MET A O 1
ATOM 4120 N N . MET A 1 536 ? 4.296 -4.610 6.120 1.00 97.12 536 MET A N 1
ATOM 4121 C CA . MET A 1 536 ? 4.977 -5.574 6.994 1.00 97.12 536 MET A CA 1
ATOM 4122 C C . MET A 1 536 ? 5.774 -4.856 8.091 1.00 97.12 536 MET A C 1
ATOM 4124 O O . MET A 1 536 ? 5.581 -5.154 9.271 1.00 97.12 536 MET A O 1
ATOM 4128 N N . ASN A 1 537 ? 6.545 -3.821 7.740 1.00 95.81 537 ASN A N 1
ATOM 4129 C CA . ASN A 1 537 ? 7.306 -3.003 8.693 1.00 95.81 537 ASN A CA 1
ATOM 4130 C C . ASN A 1 537 ? 6.409 -2.349 9.748 1.00 95.81 537 ASN A C 1
ATOM 4132 O O . ASN A 1 537 ? 6.732 -2.340 10.936 1.00 95.81 537 ASN A O 1
ATOM 4136 N N . MET A 1 538 ? 5.245 -1.834 9.343 1.00 93.69 538 MET A N 1
ATOM 4137 C CA . MET A 1 538 ? 4.270 -1.240 10.265 1.00 93.69 538 MET A CA 1
ATOM 4138 C C . MET A 1 538 ? 3.710 -2.241 11.281 1.00 93.69 538 MET A C 1
ATOM 4140 O O . MET A 1 538 ? 3.214 -1.814 12.326 1.00 93.69 538 MET A O 1
ATOM 4144 N N . PHE A 1 539 ? 3.784 -3.541 10.994 1.00 90.31 539 PHE A N 1
ATOM 4145 C CA . PHE A 1 539 ? 3.374 -4.608 11.901 1.00 90.31 539 PHE A CA 1
ATOM 4146 C C . PHE A 1 539 ? 4.560 -5.276 12.620 1.00 90.31 539 PHE A C 1
ATOM 4148 O O . PHE A 1 539 ? 4.345 -6.183 13.417 1.00 90.31 539 PHE A O 1
ATOM 4155 N N . GLY A 1 540 ? 5.793 -4.797 12.428 1.00 92.88 540 GLY A N 1
ATOM 4156 C CA . GLY A 1 540 ? 7.004 -5.372 13.028 1.00 92.88 540 GLY A CA 1
ATOM 4157 C C . GLY A 1 540 ? 7.570 -6.577 12.271 1.00 92.88 540 GLY A C 1
ATOM 4158 O O . GLY A 1 540 ? 8.362 -7.317 12.840 1.00 92.88 540 GLY A O 1
ATOM 4159 N N . GLY A 1 541 ? 7.133 -6.788 11.031 1.00 96.06 541 GLY A N 1
ATOM 4160 C CA . GLY A 1 541 ? 7.757 -7.690 10.066 1.00 96.06 541 GLY A CA 1
ATOM 4161 C C . GLY A 1 541 ? 8.712 -6.957 9.121 1.00 96.06 541 GLY A C 1
ATOM 4162 O O . GLY A 1 541 ? 9.035 -5.798 9.361 1.00 96.06 541 GLY A O 1
ATOM 4163 N N . ASP A 1 542 ? 9.109 -7.615 8.031 1.00 97.44 542 ASP A N 1
ATOM 4164 C CA . ASP A 1 542 ? 9.820 -7.006 6.891 1.00 97.44 542 ASP A CA 1
ATOM 4165 C C . ASP A 1 542 ? 9.619 -7.854 5.621 1.00 97.44 542 ASP A C 1
ATOM 4167 O O . ASP A 1 542 ? 9.062 -8.959 5.670 1.00 97.44 542 ASP A O 1
ATOM 4171 N N . ILE A 1 543 ? 10.070 -7.330 4.482 1.00 97.94 543 ILE A N 1
ATOM 4172 C CA . ILE A 1 543 ? 10.238 -8.069 3.234 1.00 97.94 543 ILE A CA 1
ATOM 4173 C C . ILE A 1 543 ? 11.672 -7.910 2.739 1.00 97.94 543 ILE A C 1
ATOM 4175 O O . ILE A 1 543 ? 12.144 -6.792 2.535 1.00 97.94 543 ILE A O 1
ATOM 4179 N N . GLU A 1 544 ? 12.316 -9.031 2.437 1.00 96.94 544 GLU A N 1
ATOM 4180 C CA . GLU A 1 544 ? 13.627 -9.076 1.792 1.00 96.94 544 GLU A CA 1
ATOM 4181 C C . GLU A 1 544 ? 13.530 -9.677 0.388 1.00 96.94 544 GLU A C 1
ATOM 4183 O O . GLU A 1 544 ? 12.684 -10.527 0.106 1.00 96.94 544 GLU A O 1
ATOM 4188 N N . LEU A 1 545 ? 14.419 -9.241 -0.505 1.00 95.62 545 LEU A N 1
ATOM 4189 C CA . LEU A 1 545 ? 14.617 -9.851 -1.817 1.00 95.62 545 LEU A CA 1
ATOM 4190 C C . LEU A 1 545 ? 16.014 -10.461 -1.858 1.00 95.62 545 LEU A C 1
ATOM 4192 O O . LEU A 1 545 ? 16.982 -9.815 -1.471 1.00 95.62 545 LEU A O 1
ATOM 4196 N N . VAL A 1 546 ? 16.124 -11.683 -2.368 1.00 93.62 546 VAL A N 1
ATOM 4197 C CA . VAL A 1 546 ? 17.389 -12.398 -2.547 1.00 93.62 546 VAL A CA 1
ATOM 4198 C C . VAL A 1 546 ? 17.505 -12.803 -4.010 1.00 93.62 546 VAL A C 1
ATOM 4200 O O . VAL A 1 546 ? 16.672 -13.530 -4.549 1.00 93.62 546 VAL A O 1
ATOM 4203 N N . HIS A 1 547 ? 18.542 -12.310 -4.680 1.00 90.69 547 HIS A N 1
ATOM 4204 C CA . HIS A 1 547 ? 18.818 -12.655 -6.061 1.00 90.69 547 HIS A CA 1
ATOM 4205 C C . HIS A 1 547 ? 19.469 -14.029 -6.076 1.00 90.69 547 HIS A C 1
ATOM 4207 O O . HIS A 1 547 ? 20.430 -14.272 -5.348 1.00 90.69 547 HIS A O 1
ATOM 4213 N N . ARG A 1 548 ? 18.951 -14.919 -6.920 1.00 89.31 548 ARG A N 1
ATOM 4214 C CA . ARG A 1 548 ? 19.539 -16.233 -7.139 1.00 89.31 548 ARG A CA 1
ATOM 4215 C C . ARG A 1 548 ? 20.278 -16.189 -8.472 1.00 89.31 548 ARG A C 1
ATOM 4217 O O . ARG A 1 548 ? 19.609 -16.222 -9.512 1.00 89.31 548 ARG A O 1
ATOM 4224 N N . PRO A 1 549 ? 21.615 -16.020 -8.473 1.00 80.19 549 PRO A N 1
ATOM 4225 C CA . PRO A 1 549 ? 22.375 -16.049 -9.711 1.00 80.19 549 PRO A CA 1
ATOM 4226 C C . PRO A 1 549 ? 22.239 -17.430 -10.358 1.00 80.19 549 PRO A C 1
ATOM 4228 O O . PRO A 1 549 ? 21.958 -18.420 -9.693 1.00 80.19 549 PRO A O 1
ATOM 4231 N N . ASN A 1 550 ? 22.473 -17.514 -11.667 1.00 70.81 550 ASN A N 1
ATOM 4232 C CA . ASN A 1 550 ? 22.411 -18.770 -12.432 1.00 70.81 550 ASN A CA 1
ATOM 4233 C C . ASN A 1 550 ? 23.516 -19.787 -12.062 1.00 70.81 550 ASN A C 1
ATOM 4235 O O . ASN A 1 550 ? 23.815 -20.678 -12.856 1.00 70.81 550 ASN A O 1
ATOM 4239 N N . LEU A 1 551 ? 24.198 -19.601 -10.935 1.00 49.47 551 LEU A N 1
ATOM 4240 C CA . LEU A 1 551 ? 25.455 -20.255 -10.623 1.00 49.47 551 LEU A CA 1
ATOM 4241 C C . LEU A 1 551 ? 25.220 -21.338 -9.572 1.00 49.47 551 LEU A C 1
ATOM 4243 O O . LEU A 1 551 ? 24.987 -21.048 -8.404 1.00 49.47 551 LEU A O 1
ATOM 4247 N N . SER A 1 552 ? 25.369 -22.572 -10.049 1.00 47.34 552 SER A N 1
ATOM 4248 C CA . SER A 1 552 ? 25.386 -23.845 -9.325 1.00 47.34 552 SER A CA 1
ATOM 4249 C C . SER A 1 552 ? 24.007 -24.450 -9.012 1.00 47.34 552 SER A C 1
ATOM 4251 O O . SER A 1 552 ? 23.107 -23.744 -8.560 1.00 47.34 552 SER A O 1
ATOM 4253 N N . PRO A 1 553 ? 23.821 -25.761 -9.274 1.00 53.47 553 PRO A N 1
ATOM 4254 C CA . PRO A 1 553 ? 22.594 -26.477 -8.935 1.00 53.47 553 PRO A CA 1
ATOM 4255 C C . PRO A 1 553 ? 22.304 -26.324 -7.440 1.00 53.47 553 PRO A C 1
ATOM 4257 O O . PRO A 1 553 ? 23.223 -26.398 -6.628 1.00 53.47 553 PRO A O 1
ATOM 4260 N N . LEU A 1 554 ? 21.033 -26.095 -7.095 1.00 53.88 554 LEU A N 1
ATOM 4261 C CA . LEU A 1 554 ? 20.515 -26.089 -5.725 1.00 53.88 554 LEU A CA 1
ATOM 4262 C C . LEU A 1 554 ? 20.911 -27.399 -5.009 1.00 53.88 554 LEU A C 1
ATOM 4264 O O . LEU A 1 554 ? 20.169 -28.374 -5.058 1.00 53.88 554 LEU A O 1
ATOM 4268 N N . SER A 1 555 ? 22.078 -27.449 -4.367 1.00 54.41 555 SER A N 1
ATOM 4269 C CA . SER A 1 555 ? 22.502 -28.605 -3.564 1.00 54.41 555 SER A CA 1
ATOM 4270 C C . SER A 1 555 ? 21.858 -28.616 -2.178 1.00 54.41 555 SER A C 1
ATOM 4272 O O . SER A 1 555 ? 21.748 -29.676 -1.571 1.00 54.41 555 SER A O 1
ATOM 4274 N N . ASP A 1 556 ? 21.412 -27.448 -1.702 1.00 50.47 556 ASP A N 1
ATOM 4275 C CA . ASP A 1 556 ? 20.995 -27.243 -0.307 1.00 50.47 556 ASP A CA 1
ATOM 4276 C C . ASP A 1 556 ? 19.476 -27.100 -0.141 1.00 50.47 556 ASP A C 1
ATOM 4278 O O . ASP A 1 556 ? 18.961 -27.071 0.976 1.00 50.47 556 ASP A O 1
ATOM 4282 N N . LEU A 1 557 ? 18.734 -27.022 -1.248 1.00 53.12 557 LEU A N 1
ATOM 4283 C CA . LEU A 1 557 ? 17.301 -27.286 -1.210 1.00 53.12 557 LEU A CA 1
ATOM 4284 C C . LEU A 1 557 ? 17.138 -28.804 -1.306 1.00 53.12 557 LEU A C 1
ATOM 4286 O O . LEU A 1 557 ? 17.783 -29.406 -2.168 1.00 53.12 557 LEU A O 1
ATOM 4290 N N . PRO A 1 558 ? 16.330 -29.431 -0.428 1.00 49.91 558 PRO A N 1
ATOM 4291 C CA . PRO A 1 558 ? 16.124 -30.868 -0.462 1.00 49.91 558 PRO A CA 1
ATOM 4292 C C . PRO A 1 558 ? 15.776 -31.255 -1.893 1.00 49.91 558 PRO A C 1
ATOM 4294 O O . PRO A 1 558 ? 14.865 -30.682 -2.497 1.00 49.91 558 PRO A O 1
ATOM 4297 N N . SER A 1 559 ? 16.588 -32.148 -2.453 1.00 44.69 559 SER A N 1
ATOM 4298 C CA . SER A 1 559 ? 16.521 -32.648 -3.819 1.00 44.69 559 SER A CA 1
ATOM 4299 C C . SER A 1 559 ? 15.247 -33.470 -3.999 1.00 44.69 559 SER A C 1
ATOM 4301 O O . SER A 1 559 ? 15.263 -34.687 -4.141 1.00 44.69 559 SER A O 1
ATOM 4303 N N . HIS A 1 560 ? 14.105 -32.790 -3.971 1.00 44.94 560 HIS A N 1
ATOM 4304 C CA . HIS A 1 560 ? 12.813 -33.346 -4.304 1.00 44.94 560 HIS A CA 1
ATOM 4305 C C . HIS A 1 560 ? 12.796 -33.567 -5.814 1.00 44.94 560 HIS A C 1
ATOM 4307 O O . HIS A 1 560 ? 12.475 -32.678 -6.604 1.00 44.94 560 HIS A O 1
ATOM 4313 N N . SER A 1 561 ? 13.146 -34.786 -6.211 1.00 39.69 561 SER A N 1
ATOM 4314 C CA . SER A 1 561 ? 12.999 -35.360 -7.549 1.00 39.69 561 SER A CA 1
ATOM 4315 C C . SER A 1 561 ? 11.527 -35.556 -7.953 1.00 39.69 561 SER A C 1
ATOM 4317 O O . SER A 1 561 ? 11.169 -36.559 -8.564 1.00 39.69 561 SER A O 1
ATOM 4319 N N . ILE A 1 562 ? 10.651 -34.605 -7.615 1.00 45.56 562 ILE A N 1
ATOM 4320 C CA . ILE A 1 562 ? 9.248 -34.596 -8.058 1.00 45.56 562 ILE A CA 1
ATOM 4321 C C . ILE A 1 562 ? 9.160 -34.153 -9.529 1.00 45.56 562 ILE A C 1
ATOM 4323 O O . ILE A 1 562 ? 8.236 -34.527 -10.245 1.00 45.56 562 ILE A O 1
ATOM 4327 N N . LEU A 1 563 ? 10.158 -33.412 -10.017 1.00 44.94 563 LEU A N 1
ATOM 4328 C CA . LEU A 1 563 ? 10.287 -33.040 -11.422 1.00 44.94 563 LEU A CA 1
ATOM 4329 C C . LEU A 1 563 ? 11.334 -33.959 -12.061 1.00 44.94 563 LEU A C 1
ATOM 4331 O O . LEU A 1 563 ? 12.487 -33.971 -11.636 1.00 44.94 563 LEU A O 1
ATOM 4335 N N . GLY A 1 564 ? 10.896 -34.782 -13.018 1.00 45.41 564 GLY A N 1
ATOM 4336 C CA . GLY A 1 564 ? 11.676 -35.858 -13.633 1.00 45.41 564 GLY A CA 1
ATOM 4337 C C . GLY A 1 564 ? 13.083 -35.448 -14.084 1.00 45.41 564 GLY A C 1
ATOM 4338 O O . GLY A 1 564 ? 13.321 -34.316 -14.497 1.00 45.41 564 GLY A O 1
ATOM 4339 N N . ALA A 1 565 ? 14.002 -36.411 -14.013 1.00 47.72 565 ALA A N 1
ATOM 4340 C CA . ALA A 1 565 ? 15.454 -36.276 -14.159 1.00 47.72 565 ALA A CA 1
ATOM 4341 C C . ALA A 1 565 ? 15.980 -35.773 -15.528 1.00 47.72 565 ALA A C 1
ATOM 4343 O O . ALA A 1 565 ? 17.189 -35.775 -15.737 1.00 47.72 565 ALA A O 1
ATOM 4344 N N . ASP A 1 566 ? 15.111 -35.305 -16.426 1.00 47.47 566 ASP A N 1
ATOM 4345 C CA . ASP A 1 566 ? 15.465 -34.870 -17.787 1.00 47.47 566 ASP A CA 1
ATOM 4346 C C . ASP A 1 566 ? 15.406 -33.341 -17.981 1.00 47.47 566 ASP A C 1
ATOM 4348 O O . ASP A 1 566 ? 15.502 -32.843 -19.104 1.00 47.47 566 ASP A O 1
ATOM 4352 N N . ALA A 1 567 ? 15.251 -32.564 -16.903 1.00 51.84 567 ALA A N 1
ATOM 4353 C CA . ALA A 1 567 ? 15.332 -31.109 -16.973 1.00 51.84 567 ALA A CA 1
ATOM 4354 C C . ALA A 1 567 ? 16.794 -30.670 -17.158 1.00 51.84 567 ALA A C 1
ATOM 4356 O O . ALA A 1 567 ? 17.571 -30.596 -16.207 1.00 51.84 567 ALA A O 1
ATOM 4357 N N . ASP A 1 568 ? 17.137 -30.416 -18.420 1.00 49.28 568 ASP A N 1
ATOM 4358 C CA . ASP A 1 568 ? 18.359 -29.788 -18.919 1.00 49.28 568 ASP A CA 1
ATOM 4359 C C . ASP A 1 568 ? 18.937 -28.778 -17.905 1.00 49.28 568 ASP A C 1
ATOM 4361 O O . ASP A 1 568 ? 18.216 -27.906 -17.414 1.00 49.28 568 ASP A O 1
ATOM 4365 N N . ALA A 1 569 ? 20.232 -28.891 -17.585 1.00 49.31 569 ALA A N 1
ATOM 4366 C CA . ALA A 1 569 ? 20.949 -28.164 -16.520 1.00 49.31 569 ALA A CA 1
ATOM 4367 C C . ALA A 1 569 ? 21.109 -26.639 -16.769 1.00 49.31 569 ALA A C 1
ATOM 4369 O O . ALA A 1 569 ? 22.087 -26.003 -16.363 1.00 49.31 569 ALA A O 1
ATOM 4370 N N . GLY A 1 570 ? 20.156 -26.033 -17.475 1.00 51.16 570 GLY A N 1
ATOM 4371 C CA . GLY A 1 570 ? 20.109 -24.636 -17.864 1.00 51.16 570 GLY A CA 1
ATOM 4372 C C . GLY A 1 570 ? 19.661 -23.720 -16.730 1.00 51.16 570 GLY A C 1
ATOM 4373 O O . GLY A 1 570 ? 18.481 -23.443 -16.562 1.00 51.16 570 GLY A O 1
ATOM 4374 N N . THR A 1 571 ? 20.633 -23.133 -16.034 1.00 56.09 571 THR A N 1
ATOM 4375 C CA . THR A 1 571 ? 20.536 -21.849 -15.314 1.00 56.09 571 THR A CA 1
ATOM 4376 C C . THR A 1 571 ? 19.244 -21.627 -14.496 1.00 56.09 571 THR A C 1
ATOM 4378 O O . THR A 1 571 ? 18.315 -20.921 -14.914 1.00 56.09 571 THR A O 1
ATOM 4381 N N . ASP A 1 572 ? 19.223 -22.170 -13.277 1.00 68.31 572 ASP A N 1
ATOM 4382 C CA . ASP A 1 572 ? 18.169 -22.015 -12.255 1.00 68.31 572 ASP A CA 1
ATOM 4383 C C . ASP A 1 572 ? 18.156 -20.621 -11.580 1.00 68.31 572 ASP A C 1
ATOM 4385 O O . ASP A 1 572 ? 17.753 -20.463 -10.426 1.00 68.31 572 ASP A O 1
ATOM 4389 N N . GLY A 1 573 ? 18.595 -19.570 -12.281 1.00 83.75 573 GLY A N 1
ATOM 4390 C CA . GLY A 1 573 ? 18.525 -18.221 -11.727 1.00 83.75 573 GLY A CA 1
ATOM 4391 C C . GLY A 1 573 ? 17.085 -17.749 -11.530 1.00 83.75 573 GLY A C 1
ATOM 4392 O O . GLY A 1 573 ? 16.154 -18.220 -12.191 1.00 83.75 573 GLY A O 1
ATOM 4393 N N . GLY A 1 574 ? 16.919 -16.794 -10.618 1.00 91.75 574 GLY A N 1
ATOM 4394 C CA . GLY A 1 574 ? 15.618 -16.248 -10.251 1.00 91.75 574 GLY A CA 1
ATOM 4395 C C . GLY A 1 574 ? 15.688 -15.239 -9.106 1.00 91.75 574 GLY A C 1
ATOM 4396 O O . GLY A 1 574 ? 16.703 -14.557 -8.906 1.00 91.75 574 GLY A O 1
ATOM 4397 N N . CYS A 1 575 ? 14.596 -15.127 -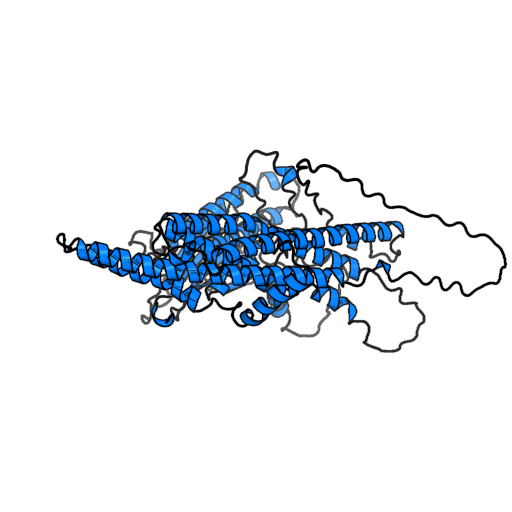8.357 1.00 93.62 575 CYS A N 1
ATOM 4398 C CA . CYS A 1 575 ? 14.506 -14.325 -7.142 1.00 93.62 575 CYS A CA 1
ATOM 4399 C C . CYS A 1 575 ? 13.840 -15.148 -6.032 1.00 93.62 575 CYS A C 1
ATOM 4401 O O . CYS A 1 575 ? 13.050 -16.057 -6.295 1.00 93.62 575 CYS A O 1
ATOM 4403 N N . THR A 1 576 ? 14.180 -14.830 -4.790 1.00 95.31 576 THR A N 1
ATOM 4404 C CA . THR A 1 576 ? 13.421 -15.243 -3.614 1.00 95.31 576 THR A CA 1
ATOM 4405 C C . THR A 1 576 ? 12.944 -13.989 -2.904 1.00 95.31 576 THR A C 1
ATOM 4407 O O . THR A 1 576 ? 13.761 -13.162 -2.505 1.00 95.31 576 THR A O 1
ATOM 4410 N N . ALA A 1 577 ? 11.635 -13.841 -2.736 1.00 97.25 577 ALA A N 1
ATOM 4411 C CA . ALA A 1 577 ? 11.062 -12.834 -1.857 1.00 97.25 577 ALA A CA 1
ATOM 4412 C C . ALA A 1 577 ? 10.726 -13.475 -0.511 1.00 97.25 577 ALA A C 1
ATOM 4414 O O . ALA A 1 577 ? 10.075 -14.516 -0.465 1.00 97.25 577 ALA A O 1
ATOM 4415 N N . ILE A 1 578 ? 11.173 -12.864 0.577 1.00 98.12 578 ILE A N 1
ATOM 4416 C CA . ILE A 1 578 ? 11.016 -13.386 1.931 1.00 98.12 578 ILE A CA 1
ATOM 4417 C C . ILE A 1 578 ? 10.142 -12.420 2.714 1.00 98.12 578 ILE A C 1
ATOM 4419 O O . ILE A 1 578 ? 10.510 -11.261 2.864 1.00 98.12 578 ILE A O 1
ATOM 4423 N N . ILE A 1 579 ? 9.014 -12.894 3.235 1.00 98.25 579 ILE A N 1
ATOM 4424 C CA . ILE A 1 579 ? 8.169 -12.150 4.172 1.00 98.25 579 ILE A CA 1
ATOM 4425 C C . ILE A 1 579 ? 8.478 -12.641 5.583 1.00 98.25 579 ILE A C 1
ATOM 4427 O O . ILE A 1 579 ? 8.403 -13.843 5.845 1.00 98.25 579 ILE A O 1
ATOM 4431 N N . TYR A 1 580 ? 8.761 -11.717 6.495 1.00 97.50 580 TYR A N 1
ATOM 4432 C CA . TYR A 1 580 ? 8.858 -11.995 7.925 1.00 97.50 580 TYR A CA 1
ATOM 4433 C C . TYR A 1 580 ? 7.571 -11.534 8.603 1.00 97.50 580 TYR A C 1
ATOM 4435 O O . TYR A 1 580 ? 7.331 -10.337 8.742 1.00 97.50 580 TYR A O 1
ATOM 4443 N N . LEU A 1 581 ? 6.727 -12.477 9.014 1.00 96.25 581 LEU A N 1
ATOM 4444 C CA . LEU A 1 581 ? 5.510 -12.203 9.776 1.00 96.25 581 LEU A CA 1
ATOM 4445 C C . LEU A 1 581 ? 5.808 -12.419 11.262 1.00 96.25 581 LEU A C 1
ATOM 4447 O O . LEU A 1 581 ? 6.179 -13.529 11.626 1.00 96.25 581 LEU A O 1
ATOM 4451 N N . PRO A 1 582 ? 5.670 -11.420 12.141 1.00 93.38 582 PRO A N 1
ATOM 4452 C CA . PRO A 1 582 ? 5.976 -11.612 13.555 1.00 93.38 582 PRO A CA 1
ATOM 4453 C C . PRO A 1 582 ? 5.006 -12.614 14.197 1.00 93.38 582 PRO A C 1
ATOM 4455 O O . PRO A 1 582 ? 3.789 -12.412 14.166 1.00 93.38 582 PRO A O 1
ATOM 4458 N N . CYS A 1 583 ? 5.550 -13.670 14.807 1.00 86.88 583 CYS A N 1
ATOM 4459 C CA . CYS A 1 583 ? 4.824 -14.564 15.704 1.00 86.88 583 CYS A CA 1
ATOM 4460 C C . CYS A 1 583 ? 4.550 -13.792 16.988 1.00 86.88 583 CYS A C 1
ATOM 4462 O O . CYS A 1 583 ? 5.456 -13.505 17.768 1.00 86.88 583 CYS A O 1
ATOM 4464 N N . ARG A 1 584 ? 3.297 -13.415 17.205 1.00 71.81 584 ARG A N 1
ATOM 4465 C CA . ARG A 1 584 ? 2.873 -12.754 18.440 1.00 71.81 584 ARG A CA 1
ATOM 4466 C C . ARG A 1 584 ? 2.146 -13.762 19.313 1.00 71.81 584 ARG A C 1
ATOM 4468 O O . ARG A 1 584 ? 0.975 -13.570 19.620 1.00 71.81 584 ARG A O 1
ATOM 4475 N N . ASP A 1 585 ? 2.848 -14.839 19.654 1.00 61.75 585 ASP A N 1
ATOM 4476 C CA . ASP A 1 585 ? 2.323 -15.881 20.540 1.00 61.75 585 ASP A CA 1
ATOM 4477 C C . ASP A 1 585 ? 2.235 -15.350 21.993 1.00 61.75 585 ASP A C 1
ATOM 4479 O O . ASP A 1 585 ? 1.334 -15.725 22.739 1.00 61.75 585 ASP A O 1
ATOM 4483 N N . ASP A 1 586 ? 3.050 -14.345 22.348 1.00 51.47 586 ASP A N 1
ATOM 4484 C CA . ASP A 1 586 ? 3.000 -13.654 23.639 1.00 51.47 586 ASP A CA 1
ATOM 4485 C C . ASP A 1 586 ? 2.269 -12.301 23.544 1.00 51.47 586 ASP A C 1
ATOM 4487 O O . ASP A 1 586 ? 2.865 -11.224 23.461 1.00 51.47 586 ASP A O 1
ATOM 4491 N N . LEU A 1 587 ? 0.934 -12.326 23.633 1.00 47.16 587 LEU A N 1
ATOM 4492 C CA . LEU A 1 587 ? 0.105 -11.116 23.802 1.00 47.16 587 LEU A CA 1
ATOM 4493 C C . LEU A 1 587 ? 0.491 -10.275 25.043 1.00 47.16 587 LEU A C 1
ATOM 4495 O O . LEU A 1 587 ? 0.056 -9.128 25.162 1.00 47.16 587 LEU A O 1
ATOM 4499 N N . GLN A 1 588 ? 1.306 -10.814 25.961 1.00 46.47 588 GLN A N 1
ATOM 4500 C CA . GLN A 1 588 ? 1.773 -10.106 27.154 1.00 46.47 588 GLN A CA 1
ATOM 4501 C C . GLN A 1 588 ? 2.733 -8.946 26.849 1.00 46.47 588 GLN A C 1
ATOM 4503 O O . GLN A 1 588 ? 2.689 -7.957 27.575 1.00 46.47 588 GLN A O 1
ATOM 4508 N N . GLU A 1 589 ? 3.528 -8.993 25.772 1.00 41.41 589 GLU A N 1
ATOM 4509 C CA . GLU A 1 589 ? 4.480 -7.910 25.444 1.00 41.41 589 GLU A CA 1
ATOM 4510 C C . GLU A 1 589 ? 3.821 -6.645 24.854 1.00 41.41 589 GLU A C 1
ATOM 4512 O O . GLU A 1 589 ? 4.496 -5.651 24.588 1.00 41.41 589 GLU A O 1
ATOM 4517 N N . TRP A 1 590 ? 2.498 -6.634 24.654 1.00 43.50 590 TRP A N 1
ATOM 4518 C CA . TRP A 1 590 ? 1.774 -5.433 24.210 1.00 43.50 590 TRP A CA 1
ATOM 4519 C C . TRP A 1 590 ? 1.431 -4.451 25.341 1.00 43.50 590 TRP A C 1
ATOM 4521 O O . TRP A 1 590 ? 0.982 -3.336 25.052 1.00 43.50 590 TRP A O 1
ATOM 4531 N N . HIS A 1 591 ? 1.560 -4.882 26.598 1.00 32.91 591 HIS A N 1
ATOM 4532 C CA . HIS A 1 591 ? 1.242 -4.108 27.801 1.00 32.91 591 HIS A CA 1
ATOM 4533 C C . HIS A 1 591 ? 2.423 -3.258 28.263 1.00 32.91 591 HIS A C 1
ATOM 4535 O O . HIS A 1 591 ? 2.151 -2.108 28.688 1.00 32.91 591 HIS A O 1
#

Organism: NCBI:txid122233

Secondary structure (DSSP, 8-state):
-TTS-HHHHHHHHHHHHHHHGGGTTS--HHHHHHHHHHHHHHHHHHHTTTS-TT--HHHHHHHHHHHHHHHHHHHHHHHHHHHHHHHHHHHHHHHHHHHHHSSPPGGG--------------------------------------------HHHHHTT-SSS-PPPHHHHHHHHHHHHHHHHHHHHHHHHHHHHHHHHHHHHHHHHSTT-HHHHH--HHHHHHHHHHHHHHHHHTTTHHHHHHHHHHHHHHHHHHHTT----------------GGGSHHHHHHTT-HHHHHHHHHHHHHHHHHHHHHHHHHTT-TTTTSEEEEEHHHHHHHHHHHHHHHHHHHHS----EEEEEE----SS----SS-------S-S-----EEEE-HHHHHHHHHHHHHHHHHHHHHHHHHHTTSS-GGGGTT---PPPPEEEEEEE-TTSSEEEEEEEE-SS-S-GGGTS-TT------------TTSHHHHHHHHHHHHTSTT--S--S---TTTSTTSS-TT---SS-SS-HHHHHHHHHHHTT-EEEEEEE-S-S--SSS---TTS-TT-------EEEEEEEEE----GGGG-

Sequence (591 aa):
MNKLPPRIRANLLETSARGLERTANKWSLRSLAAMNMNVNANEKACASGATSKHMNIQQSKKQKQRDNASTHKVAEILLKEVNVRLASQHQKCLDMMAQIQDSPDLSTRSISNDNSRGKGKGSTSTSISTSNTVDSANTTNKKRIIRAVNQPLDKIAMSIGRGRGISFDERRKREQEWKKEHASALKALKDLEVLHADTFALSDHLLADGKPTLTRFSSADQSLLAATFEQIRSRHASTVENMADVVLGARHLALLSNHNPTRTGNDGHHDDNDDDDVNSNAVRSIMEEKAVEDFLKDRLGIQLLCDHYVSMDKGKVGGGVSVECSLKDVVTDAVIESKMLCDANFGIAPEVQVVIIHGDTRGSDVSVGSVGDVVEMGKEDEDIHVTLIRPWVHHCLVELLKNAMTSSVKKVWGGNRKSSVDAISNSTALPPDVILVIRRTEDGKYIKCEIIDRGIGLRGSCLHDPNHDDEHKVEGKDGDSDSNTEIKVMMERAFRFASSSSQRRWDRLDEQQSYAMVRSPIASLGVGLTLSRMMMNMFGGDIELVHRPNLSPLSDLPSHSILGADADAGTDGGCTAIIYLPCRDDLQEWH

InterPro domains:
  IPR036890 Histidine kinase/HSP90-like ATPase superfamily [G3DSA:3.30.565.10] (319-551)
  IPR036890 Histidine kinase/HSP90-like ATPase superfamily [SSF55874] (381-550)
  IPR039028 PDK/BCKDK protein kinase [PTHR11947] (47-546)

pLDDT: mean 74.05, std 21.22, range [29.2, 98.25]